Protein AF-A0A2M8NE42-F1 (afdb_monomer_lite)

Foldseek 3Di:
DDDDDDDDDDDDDDDDDDDDDDDDDDDDDDDDDPPPDPPPQDPVNVVVCCVPVVVVVVVVVVVVVPDPPPQPFWWKKKKKFFPQKFKWFFDDPVPDDDDQVVLVVVVVPPPDDDDDDDDDDDDDDDDDDDDDDDDDPQCVQFVLVLVQCVPVVSQVVLCVQQVDRDDSPDGPVNSLVSSLVPPDPVRLVVVVVVLVVVCVVVVHDDDPPPDDDSVNSSVSCVVVVSVVSVPDDPVPDPDDDPPPPDDDDDDDDPPDDDDDDDDDDDDDDDDDDPPPPPPDPLPDALQNLLVSNRIGGFPFQDFQADDPFKTKGWDDQDWDDDPSGIHGGTTTIMIITHIFGLDPVSLVVLLVVLVVVVVLQVQCLVQAPQDSNVSGWQACVRSVGPPNRMIMYGADNVGGFIQMKMKIWDQLLCQLLVLQLQADAPPDDPVSCVQSVLVNCLQAVDPPVPPPNQLSHQSNCLLVLLVQLVVVCCVVVLDPPPDDCSLVSSLSSVLSSQLSQQQVDAQQASQQRRQWFFLAFSLQSLVLGPVSSLVSCLVVVVVSLQSSQVSNDDPGDQQAQSHNHPHYDQDPCVVPVVVVVQSSRHGSSNQSNCSRHVSARCQALVNVLVVVCVVPVDNVVSVVCVVVSCRHNVGRNPNVPPDPPVNSITITIRNSSNPPRGAHSVSVSQSVSLVSVQSSQCVVPVDNDRRDRDDGDD

pLDDT: mean 70.05, std 22.6, range [22.66, 98.5]

Secondary structure (DSSP, 8-state):
-PPPPPPP----------------------------------HHHHHHHIIIIIHHHHHHHHHHT---------EEEEEEEEEEEEEEEEPPGGG--SSTHHHHHHHTT----TT-------------PPP-----HHHHHHHHHHHHHTSHHHHHHHHHHHSSPPPTT--HHHHHHHHHHH--HHHHHHHHHHHHHHHHHTT----------HHHHHHHHHHHHHHHHTT--GGGS-----------SPPPPTTPPP--------PPP------------TT--HHHHHHTTTEEEPPTT-EEEE-SSEEEEEEEEEEEEETTEEEEEEEEEEEEEPPEESSHHHHHHHHHHHHHHHHHHHHHGGGTTB-GGGT--B-HHHH--S-TTEEEEE--TT---EEEEEEEEEEGGGHHHHHHHHS--TT--HHHHHHHHHHHHHHHSS--TTS-HHHHHHHHHHHHHHHHHHHHHHHTTSS-TTS--HHHHHHHHHHHHHHHHHHS--TT-HHHH-SEEESS-HHHHHTTS-HHHHHHHHHTHHHHHHHHHHHH-TT--TTSBSS-GGG--TTTTGGGHHHHHHHTT-BHHHHHHHHHHS---TTSHHHHHHHHHHHHS-HHHHHHHHHHHHHHTSSS--TTS----SS-EEEEEE--S-TT-PBPHHHHHHHHHHHHHHHHHHHHHSS-PPPPPP----

Structure (mmCIF, N/CA/C/O backbone):
data_AF-A0A2M8NE42-F1
#
_entry.id   AF-A0A2M8NE42-F1
#
loop_
_atom_site.group_PDB
_atom_site.id
_atom_site.type_symbol
_atom_site.label_atom_id
_atom_site.label_alt_id
_atom_site.label_comp_id
_atom_site.label_asym_id
_atom_site.label_entity_id
_atom_site.label_seq_id
_atom_site.pdbx_PDB_ins_code
_atom_site.Cartn_x
_atom_site.Cartn_y
_atom_site.Cartn_z
_atom_site.occupancy
_atom_site.B_iso_or_equiv
_atom_site.auth_seq_id
_atom_site.auth_comp_id
_atom_site.auth_asym_id
_atom_site.auth_atom_id
_atom_site.pdbx_PDB_model_num
ATOM 1 N N . MET A 1 1 ? 23.313 -26.250 44.507 1.00 42.12 1 MET A N 1
ATOM 2 C CA . MET A 1 1 ? 22.373 -27.247 45.066 1.00 42.12 1 MET A CA 1
ATOM 3 C C . MET A 1 1 ? 22.236 -28.380 44.058 1.00 42.12 1 MET A C 1
ATOM 5 O O . MET A 1 1 ? 22.082 -28.056 42.884 1.00 42.12 1 MET A O 1
ATOM 9 N N . PRO A 1 2 ? 22.395 -29.655 44.448 1.00 48.31 2 PRO A N 1
ATOM 10 C CA . PRO A 1 2 ? 22.453 -30.759 43.497 1.00 48.31 2 PRO A CA 1
ATOM 11 C C . PRO A 1 2 ? 21.053 -31.269 43.125 1.00 48.31 2 PRO A C 1
ATOM 13 O O . PRO A 1 2 ? 20.151 -31.303 43.956 1.00 48.31 2 PRO A O 1
ATOM 16 N N . PHE A 1 3 ? 20.904 -31.644 41.854 1.00 42.00 3 PHE A N 1
ATOM 17 C CA . PHE A 1 3 ? 19.703 -32.221 41.253 1.00 42.00 3 PHE A CA 1
ATOM 18 C C . PHE A 1 3 ? 19.561 -33.712 41.604 1.00 42.00 3 PHE A C 1
ATOM 20 O O . PHE A 1 3 ? 20.507 -34.482 41.442 1.00 42.00 3 PHE A O 1
ATOM 27 N N . GLU A 1 4 ? 18.360 -34.115 42.022 1.00 43.56 4 GLU A N 1
ATOM 28 C CA . GLU A 1 4 ? 17.943 -35.515 42.174 1.00 43.56 4 GLU A CA 1
ATOM 29 C C . GLU A 1 4 ? 17.625 -36.189 40.819 1.00 43.56 4 GLU A C 1
ATOM 31 O O . GLU A 1 4 ? 17.188 -35.516 39.876 1.00 43.56 4 GLU A O 1
ATOM 36 N N . PRO A 1 5 ? 17.782 -37.525 40.700 1.00 56.12 5 PRO A N 1
ATOM 37 C CA . PRO A 1 5 ? 17.491 -38.268 39.477 1.00 56.12 5 PRO A CA 1
ATOM 38 C C . PRO A 1 5 ? 16.042 -38.790 39.419 1.00 56.12 5 PRO A C 1
ATOM 40 O O . PRO A 1 5 ? 15.479 -39.260 40.405 1.00 56.12 5 PRO A O 1
ATOM 43 N N . ARG A 1 6 ? 15.449 -38.779 38.216 1.00 40.50 6 ARG A N 1
ATOM 44 C CA . ARG A 1 6 ? 14.135 -39.390 37.924 1.00 40.50 6 ARG A CA 1
ATOM 45 C C . ARG A 1 6 ? 14.228 -40.919 37.763 1.00 40.50 6 ARG A C 1
ATOM 47 O O . ARG A 1 6 ? 15.202 -41.395 37.175 1.00 40.50 6 ARG A O 1
ATOM 54 N N . PRO A 1 7 ? 13.195 -41.691 38.158 1.00 52.41 7 PRO A N 1
ATOM 55 C CA . PRO A 1 7 ? 13.154 -43.134 37.947 1.00 52.41 7 PRO A CA 1
ATOM 56 C C . PRO A 1 7 ? 12.549 -43.534 36.588 1.00 52.41 7 PRO A C 1
ATOM 58 O O . PRO A 1 7 ? 11.696 -42.853 36.019 1.00 52.41 7 PRO A O 1
ATOM 61 N N . LYS A 1 8 ? 13.013 -44.690 36.096 1.00 48.47 8 LYS A N 1
ATOM 62 C CA . LYS A 1 8 ? 12.555 -45.417 34.901 1.00 48.47 8 LYS A CA 1
ATOM 63 C C . LYS A 1 8 ? 11.160 -46.020 35.123 1.00 48.47 8 LYS A C 1
ATOM 65 O O . LYS A 1 8 ? 10.902 -46.561 36.194 1.00 48.47 8 LYS A O 1
ATOM 70 N N . GLN A 1 9 ? 10.315 -46.034 34.089 1.00 41.28 9 GLN A N 1
ATOM 71 C CA . GLN A 1 9 ? 9.110 -46.871 34.041 1.00 41.28 9 GLN A CA 1
ATOM 72 C C . GLN A 1 9 ? 9.154 -47.860 32.873 1.00 41.28 9 GLN A C 1
ATOM 74 O O . GLN A 1 9 ? 9.623 -47.559 31.778 1.00 41.28 9 GLN A O 1
ATOM 79 N N . SER A 1 10 ? 8.702 -49.066 33.196 1.00 39.34 10 SER A N 1
ATOM 80 C CA . SER A 1 10 ? 8.813 -50.333 32.485 1.00 39.34 10 SER A CA 1
ATOM 81 C C . SER A 1 10 ? 7.626 -50.635 31.568 1.00 39.34 10 SER A C 1
ATOM 83 O O . SER A 1 10 ? 6.503 -50.195 31.802 1.00 39.34 10 SER A O 1
ATOM 85 N N . HIS A 1 11 ? 7.895 -51.483 30.575 1.00 39.75 11 HIS A N 1
ATOM 86 C CA . HIS A 1 11 ? 6.945 -52.157 29.693 1.00 39.75 11 HIS A CA 1
ATOM 87 C C . HIS A 1 11 ? 5.788 -52.866 30.420 1.00 39.75 11 HIS A C 1
ATOM 89 O O . HIS A 1 11 ? 6.006 -53.536 31.428 1.00 39.75 11 HIS A O 1
ATOM 95 N N . ARG A 1 12 ? 4.593 -52.851 29.812 1.00 35.19 12 ARG A N 1
ATOM 96 C CA . ARG A 1 12 ? 3.581 -53.903 29.986 1.00 35.19 12 ARG A CA 1
ATOM 97 C C . ARG A 1 12 ? 2.746 -54.061 28.713 1.00 35.19 12 ARG A C 1
ATOM 99 O O . ARG A 1 12 ? 2.127 -53.112 28.244 1.00 35.19 12 ARG A O 1
ATOM 106 N N . ALA A 1 13 ? 2.782 -55.268 28.158 1.00 38.84 13 ALA A N 1
ATOM 107 C CA . ALA A 1 13 ? 1.920 -55.751 27.090 1.00 38.84 13 ALA A CA 1
ATOM 108 C C . ALA A 1 13 ? 0.794 -56.581 27.716 1.00 38.84 13 ALA A C 1
ATOM 110 O O . ALA A 1 13 ? 1.070 -57.392 28.598 1.00 38.84 13 ALA A O 1
ATOM 111 N N . GLU A 1 14 ? -0.439 -56.435 27.233 1.00 37.12 14 GLU A N 1
ATOM 112 C CA . GLU A 1 14 ? -1.526 -57.368 27.540 1.00 37.12 14 GLU A CA 1
ATOM 113 C C . GLU A 1 14 ? -2.249 -57.783 26.256 1.00 37.12 14 GLU A C 1
ATOM 115 O O . GLU A 1 14 ? -2.801 -56.969 25.517 1.00 37.12 14 GLU A O 1
ATOM 120 N N . ARG A 1 15 ? -2.188 -59.094 25.998 1.00 40.53 15 ARG A N 1
ATOM 121 C CA . ARG A 1 15 ? -3.100 -59.860 25.150 1.00 40.53 15 ARG A CA 1
ATOM 122 C C . ARG A 1 15 ? -4.283 -60.282 26.018 1.00 40.53 15 ARG A C 1
ATOM 124 O O . ARG A 1 15 ? -4.053 -60.730 27.136 1.00 40.53 15 ARG A O 1
ATOM 131 N N . PHE A 1 16 ? -5.490 -60.301 25.459 1.00 36.47 16 PHE A N 1
ATOM 132 C CA . PHE A 1 16 ? -6.525 -61.232 25.908 1.00 36.47 16 PHE A CA 1
ATOM 133 C C . PHE A 1 16 ? -7.263 -61.858 24.725 1.00 36.47 16 PHE A C 1
ATOM 135 O O . PHE A 1 16 ? -7.659 -61.194 23.770 1.00 36.47 16 PHE A O 1
ATOM 142 N N . SER A 1 17 ? -7.367 -63.178 24.828 1.00 36.62 17 SER A N 1
ATOM 143 C CA . SER A 1 17 ? -8.058 -64.140 23.982 1.00 36.62 17 SER A CA 1
ATOM 144 C C . SER A 1 17 ? -9.568 -64.149 24.216 1.00 36.62 17 SER A C 1
ATOM 146 O O . SER A 1 17 ? -10.015 -63.904 25.333 1.00 36.62 17 SER A O 1
ATOM 148 N N . SER A 1 18 ? -10.328 -64.638 23.239 1.00 34.47 18 SER A N 1
ATOM 149 C CA . SER A 1 18 ? -11.497 -65.480 23.521 1.00 34.47 18 SER A CA 1
ATOM 150 C C . SER A 1 18 ? -11.734 -66.476 22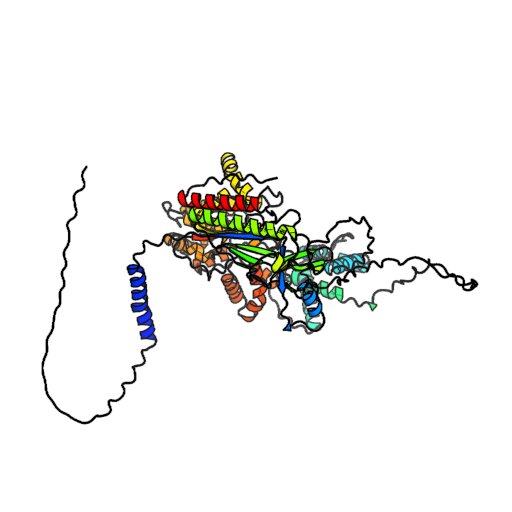.382 1.00 34.47 18 SER A C 1
ATOM 152 O O . SER A 1 18 ? -11.174 -66.364 21.294 1.00 34.47 18 SER A O 1
ATOM 154 N N . THR A 1 19 ? -12.468 -67.520 22.733 1.00 33.50 19 THR A N 1
ATOM 155 C CA . THR A 1 19 ? -12.324 -68.923 22.351 1.00 33.50 19 THR A CA 1
ATOM 156 C C . THR A 1 19 ? -13.365 -69.414 21.341 1.00 33.50 19 THR A C 1
ATOM 158 O O . THR A 1 19 ? -14.543 -69.100 21.435 1.00 33.50 19 THR A O 1
ATOM 161 N N . SER A 1 20 ? -12.872 -70.250 20.427 1.00 37.91 20 SER A N 1
ATOM 162 C CA . SER A 1 20 ? -13.433 -71.462 19.798 1.00 37.91 20 SER A CA 1
ATOM 163 C C . SER A 1 20 ? -14.811 -72.023 20.208 1.00 37.91 20 SER A C 1
ATOM 165 O O . SER A 1 20 ? -15.040 -72.286 21.388 1.00 37.91 20 SER A O 1
ATOM 167 N N . ALA A 1 21 ? -15.577 -72.466 19.195 1.00 32.94 21 ALA A N 1
ATOM 168 C CA . ALA A 1 21 ? -16.304 -73.747 19.201 1.00 32.94 21 ALA A CA 1
ATOM 169 C C . ALA A 1 21 ? -16.496 -74.332 17.771 1.00 32.94 21 ALA A C 1
ATOM 171 O O . ALA A 1 21 ? -16.933 -73.636 16.858 1.00 32.94 21 ALA A O 1
ATOM 172 N N . SER A 1 22 ? -16.130 -75.617 17.630 1.00 34.84 22 SER A N 1
ATOM 173 C CA . SER A 1 22 ? -16.393 -76.618 16.562 1.00 34.84 22 SER A CA 1
ATOM 174 C C . SER A 1 22 ? -17.889 -76.836 16.271 1.00 34.84 22 SER A C 1
ATOM 176 O O . SER A 1 22 ? -18.705 -76.502 17.117 1.00 34.84 22 SER A O 1
ATOM 178 N N . ALA A 1 23 ? -18.381 -77.531 15.237 1.00 41.84 23 ALA A N 1
ATOM 179 C CA . ALA A 1 23 ? -17.929 -78.097 13.956 1.00 41.84 23 ALA A CA 1
ATOM 180 C C . ALA A 1 23 ? -19.195 -78.710 13.302 1.00 41.84 23 ALA A C 1
ATOM 182 O O . ALA A 1 23 ? -20.078 -79.148 14.037 1.00 41.84 23 ALA A O 1
ATOM 183 N N . THR A 1 24 ? -19.282 -78.807 11.968 1.00 33.69 24 THR A N 1
ATOM 184 C CA . THR A 1 24 ? -19.807 -79.989 11.231 1.00 33.69 24 THR A CA 1
ATOM 185 C C . THR A 1 24 ? -19.753 -79.784 9.712 1.00 33.69 24 THR A C 1
ATOM 187 O O . THR A 1 24 ? -19.955 -78.692 9.192 1.00 33.69 24 THR A O 1
ATOM 190 N N . HIS A 1 25 ? -19.421 -80.873 9.017 1.00 42.78 25 HIS A N 1
ATOM 191 C CA . HIS A 1 25 ? -19.395 -81.052 7.565 1.00 42.78 25 HIS A CA 1
ATOM 192 C C . HIS A 1 25 ? -20.807 -81.075 6.950 1.00 42.78 25 HIS A C 1
ATOM 194 O O . HIS A 1 25 ? -21.656 -81.813 7.439 1.00 42.78 25 HIS A O 1
ATOM 200 N N . SER A 1 26 ? -20.993 -80.426 5.795 1.00 34.44 26 SER A N 1
ATOM 201 C CA . SER A 1 26 ? -21.734 -81.006 4.661 1.00 34.44 26 SER A CA 1
ATOM 202 C C . SER A 1 26 ? -21.329 -80.310 3.357 1.00 34.44 26 SER A C 1
ATOM 204 O O . SER A 1 26 ? -21.250 -79.084 3.298 1.00 34.44 26 SER A O 1
ATOM 206 N N . LYS A 1 27 ? -21.023 -81.107 2.330 1.00 47.09 27 LYS A N 1
ATOM 207 C CA . LYS A 1 27 ? -20.842 -80.672 0.941 1.00 47.09 27 LYS A CA 1
ATOM 208 C C . LYS A 1 27 ? -22.231 -80.513 0.337 1.00 47.09 27 LYS A C 1
ATOM 210 O O . LYS A 1 27 ? -22.915 -81.520 0.287 1.00 47.09 27 LYS A O 1
ATOM 215 N N . ASP A 1 28 ? -22.584 -79.330 -0.164 1.00 38.88 28 ASP A N 1
ATOM 216 C CA . ASP A 1 28 ? -23.650 -79.171 -1.160 1.00 38.88 28 ASP A CA 1
ATOM 217 C C . ASP A 1 28 ? -23.476 -77.888 -2.001 1.00 38.88 28 ASP A C 1
ATOM 219 O O . ASP A 1 28 ? -22.819 -76.925 -1.613 1.00 38.88 28 ASP A O 1
ATOM 223 N N . VAL A 1 29 ? -24.025 -77.984 -3.209 1.00 41.94 29 VAL A N 1
ATOM 224 C CA . VAL A 1 29 ? -23.920 -77.205 -4.459 1.00 41.94 29 VAL A CA 1
ATOM 225 C C . VAL A 1 29 ? -24.137 -75.676 -4.315 1.00 41.94 29 VAL A C 1
ATOM 227 O O . VAL A 1 29 ? -24.923 -75.248 -3.470 1.00 41.94 29 VAL A O 1
ATOM 230 N N . PRO A 1 30 ? -23.496 -74.817 -5.147 1.00 44.09 30 PRO A N 1
ATOM 231 C CA . PRO A 1 30 ? -23.597 -73.358 -5.034 1.00 44.09 30 PRO A CA 1
ATOM 232 C C . PRO A 1 30 ? -25.002 -72.840 -5.375 1.00 44.09 30 PRO A C 1
ATOM 234 O O . PRO A 1 30 ? -25.397 -72.785 -6.538 1.00 44.09 30 PRO A O 1
ATOM 237 N N . SER A 1 31 ? -25.739 -72.403 -4.351 1.00 43.44 31 SER A N 1
ATOM 238 C CA . SER A 1 31 ? -26.941 -71.581 -4.509 1.00 43.44 31 SER A CA 1
ATOM 239 C C . SER A 1 31 ? -26.520 -70.112 -4.597 1.00 43.44 31 SER A C 1
ATOM 241 O O . SER A 1 31 ? -25.830 -69.603 -3.713 1.00 43.44 31 SER A O 1
ATOM 243 N N . THR A 1 32 ? -26.926 -69.439 -5.667 1.00 46.66 32 THR A N 1
ATOM 244 C CA . THR A 1 32 ? -26.722 -68.012 -5.926 1.00 46.66 32 THR A CA 1
ATOM 245 C C . THR A 1 32 ? -27.232 -67.150 -4.770 1.00 46.66 32 THR A C 1
ATOM 247 O O . THR A 1 32 ? -28.432 -66.903 -4.648 1.00 46.66 32 THR A O 1
ATOM 250 N N . THR A 1 33 ? -26.317 -66.667 -3.931 1.00 42.81 33 THR A N 1
ATOM 251 C CA . THR A 1 33 ? -26.603 -65.638 -2.930 1.00 42.81 33 THR A CA 1
ATOM 252 C C . THR A 1 33 ? -27.063 -64.369 -3.655 1.00 42.81 33 THR A C 1
ATOM 254 O O . THR A 1 33 ? -26.350 -63.910 -4.553 1.00 42.81 33 THR A O 1
ATOM 257 N N . PRO A 1 34 ? -28.209 -63.766 -3.294 1.00 45.16 34 PRO A N 1
ATOM 258 C CA . PRO A 1 34 ? -28.595 -62.469 -3.831 1.00 45.16 34 PRO A CA 1
ATOM 259 C C . PRO A 1 34 ? -27.481 -61.476 -3.502 1.00 45.16 34 PRO A C 1
ATOM 261 O O . PRO A 1 34 ? -27.138 -61.306 -2.329 1.00 45.16 34 PRO A O 1
ATOM 264 N N . GLN A 1 35 ? -26.890 -60.844 -4.520 1.00 47.34 35 GLN A N 1
ATOM 265 C CA . GLN A 1 35 ? -26.009 -59.701 -4.310 1.00 47.34 35 GLN A CA 1
ATOM 266 C C . GLN A 1 35 ? -26.796 -58.671 -3.501 1.00 47.34 35 GLN A C 1
ATOM 268 O O . GLN A 1 35 ? -27.721 -58.038 -4.008 1.00 47.34 35 GLN A O 1
ATOM 273 N N . ALA A 1 36 ? -26.460 -58.535 -2.218 1.00 46.31 36 ALA A N 1
ATOM 274 C CA . ALA A 1 36 ? -26.976 -57.465 -1.392 1.00 46.31 36 ALA A CA 1
ATOM 275 C C . ALA A 1 36 ? -26.500 -56.162 -2.033 1.00 46.31 36 ALA A C 1
ATOM 277 O O . ALA A 1 36 ? -25.324 -55.810 -1.929 1.00 46.31 36 ALA A O 1
ATOM 278 N N . HIS A 1 37 ? -27.402 -55.483 -2.746 1.00 48.84 37 HIS A N 1
ATOM 279 C CA . HIS A 1 37 ? -27.128 -54.157 -3.268 1.00 48.84 37 HIS A CA 1
ATOM 280 C C . HIS A 1 37 ? -26.583 -53.312 -2.110 1.00 48.84 37 HIS A C 1
ATOM 282 O O . HIS A 1 37 ? -27.211 -53.288 -1.043 1.00 48.84 37 HIS A O 1
ATOM 288 N N . PRO A 1 38 ? -25.409 -52.671 -2.266 1.00 55.56 38 PRO A N 1
ATOM 289 C CA . PRO A 1 38 ? -24.858 -51.819 -1.227 1.00 55.56 38 PRO A CA 1
ATOM 290 C C . PRO A 1 38 ? -25.937 -50.807 -0.860 1.00 55.56 38 PRO A C 1
ATOM 292 O O . PRO A 1 38 ? -26.378 -50.031 -1.708 1.00 55.56 38 PRO A O 1
ATOM 295 N N . ARG A 1 39 ? -26.431 -50.885 0.385 1.00 63.53 39 ARG A N 1
ATOM 296 C CA . ARG A 1 39 ? -27.446 -49.962 0.897 1.00 63.53 39 ARG A CA 1
ATOM 297 C C . ARG A 1 39 ? -26.950 -48.558 0.588 1.00 63.53 39 ARG A C 1
ATOM 299 O O . ARG A 1 39 ? -25.902 -48.173 1.107 1.00 63.53 39 ARG A O 1
ATOM 306 N N . MET A 1 40 ? -27.666 -47.836 -0.280 1.00 62.84 40 MET A N 1
ATOM 307 C CA . MET A 1 40 ? -27.329 -46.454 -0.591 1.00 62.84 40 MET A CA 1
ATOM 308 C C . MET A 1 40 ? -27.268 -45.701 0.731 1.00 62.84 40 MET A C 1
ATOM 310 O O . MET A 1 40 ? -28.266 -45.560 1.440 1.00 62.84 40 MET A O 1
ATOM 314 N N . ILE A 1 41 ? -26.061 -45.288 1.095 1.00 76.75 41 ILE A N 1
ATOM 315 C CA . ILE A 1 41 ? -25.832 -44.506 2.293 1.00 76.75 41 ILE A CA 1
ATOM 316 C C . ILE A 1 41 ? -26.522 -43.168 2.051 1.00 76.75 41 ILE A C 1
ATOM 318 O O . ILE A 1 41 ? -26.216 -42.480 1.077 1.00 76.75 41 ILE A O 1
ATOM 322 N N . SER A 1 42 ? -27.482 -42.805 2.902 1.00 84.00 42 SER A N 1
ATOM 323 C CA . SER A 1 42 ? -28.202 -41.550 2.709 1.00 84.00 42 SER A CA 1
ATOM 324 C C . SER A 1 42 ? -27.231 -40.370 2.794 1.00 84.00 42 SER A C 1
ATOM 326 O O . SER A 1 42 ? -26.298 -40.358 3.603 1.00 84.00 42 SER A O 1
ATOM 328 N N . ARG A 1 43 ? -27.466 -39.336 1.980 1.00 72.50 43 ARG A N 1
ATOM 329 C CA . ARG A 1 43 ? -26.672 -38.095 1.991 1.00 72.50 43 ARG A CA 1
ATOM 330 C C . ARG A 1 43 ? -26.556 -37.499 3.401 1.00 72.50 43 ARG A C 1
ATOM 332 O O . ARG A 1 43 ? -25.488 -37.033 3.784 1.00 72.50 43 ARG A O 1
ATOM 339 N N . ALA A 1 44 ? -27.626 -37.580 4.195 1.00 76.44 44 ALA A N 1
ATOM 340 C CA . ALA A 1 44 ? -27.637 -37.144 5.591 1.00 76.44 44 ALA A CA 1
ATOM 341 C C . ALA A 1 44 ? -26.632 -37.920 6.462 1.00 76.44 44 ALA A C 1
ATOM 343 O O . ALA A 1 44 ? -25.932 -37.323 7.279 1.00 76.44 44 ALA A O 1
ATOM 344 N N . TYR A 1 45 ? -26.509 -39.233 6.260 1.00 81.81 45 TYR A N 1
ATOM 345 C CA . TYR A 1 45 ? -25.550 -40.060 6.989 1.00 81.81 45 TYR A CA 1
ATOM 346 C C . TYR A 1 45 ? -24.102 -39.785 6.561 1.00 81.81 45 TYR A C 1
ATOM 348 O O . TYR A 1 45 ? -23.215 -39.731 7.411 1.00 81.81 45 TYR A O 1
ATOM 356 N N . VAL A 1 46 ? -23.859 -39.522 5.271 1.00 80.00 46 VAL A N 1
ATOM 357 C CA . VAL A 1 46 ? -22.539 -39.085 4.774 1.00 80.00 46 VAL A CA 1
ATOM 358 C C . VAL A 1 46 ? -22.128 -37.753 5.408 1.00 80.00 46 VAL A C 1
ATOM 360 O O . VAL A 1 46 ? -21.024 -37.643 5.939 1.00 80.00 46 VAL A O 1
ATOM 363 N N . LEU A 1 47 ? -23.028 -36.766 5.438 1.00 76.38 47 LEU A N 1
ATOM 364 C CA . LEU A 1 47 ? -22.774 -35.466 6.070 1.00 76.38 47 LEU A CA 1
ATOM 365 C C . LEU A 1 47 ? -22.554 -35.593 7.584 1.00 76.38 47 LEU A C 1
ATOM 367 O O . LEU A 1 47 ? -21.667 -34.946 8.144 1.00 76.38 47 LEU A O 1
ATOM 371 N N . HIS A 1 48 ? -23.315 -36.461 8.255 1.00 80.19 48 HIS A N 1
ATOM 372 C CA . HIS A 1 48 ? -23.117 -36.759 9.671 1.00 80.19 48 HIS A CA 1
ATOM 373 C C . HIS A 1 48 ? -21.746 -37.403 9.933 1.00 80.19 48 HIS A C 1
ATOM 375 O O . HIS A 1 48 ? -21.051 -37.006 10.870 1.00 80.19 48 HIS A O 1
ATOM 381 N N . LEU A 1 49 ? -21.308 -38.343 9.089 1.00 81.06 49 LEU A N 1
ATOM 382 C CA . LEU A 1 49 ? -19.977 -38.951 9.178 1.00 81.06 49 LEU A CA 1
ATOM 383 C C . LEU A 1 49 ? -18.856 -37.942 8.912 1.00 81.06 49 LEU A C 1
ATOM 385 O O . LEU A 1 49 ? -17.848 -37.966 9.617 1.00 81.06 49 LEU A O 1
ATOM 389 N N . GLN A 1 50 ? -19.023 -37.032 7.953 1.00 78.12 50 GLN A N 1
ATOM 390 C CA . GLN A 1 50 ? -18.058 -35.959 7.698 1.00 78.12 50 GLN A CA 1
ATOM 391 C C . GLN A 1 50 ? -17.948 -35.012 8.900 1.00 78.12 50 GLN A C 1
ATOM 393 O O . GLN A 1 50 ? -16.842 -34.746 9.370 1.00 78.12 50 GLN A O 1
ATOM 398 N N . ARG A 1 51 ? -19.079 -34.583 9.478 1.00 75.50 51 ARG A N 1
ATOM 399 C CA . ARG A 1 51 ? -19.088 -33.724 10.674 1.00 75.50 51 ARG A CA 1
ATOM 400 C C . ARG A 1 51 ? -18.519 -34.398 11.915 1.00 75.50 51 ARG A C 1
ATOM 402 O O . ARG A 1 51 ? -17.878 -33.732 12.715 1.00 75.50 51 ARG A O 1
ATOM 409 N N . THR A 1 52 ? -18.768 -35.688 12.112 1.00 82.50 52 THR A N 1
ATOM 410 C CA . THR A 1 52 ? -18.341 -36.383 13.336 1.00 82.50 52 THR A CA 1
ATOM 411 C C . THR A 1 52 ? -16.955 -36.987 13.178 1.00 82.50 52 THR A C 1
ATOM 413 O O . THR A 1 52 ? -16.025 -36.627 13.897 1.00 82.50 52 THR A O 1
ATOM 416 N N . ARG A 1 53 ? -16.781 -37.889 12.210 1.00 82.50 53 ARG A N 1
ATOM 417 C CA . ARG A 1 53 ? -15.526 -38.614 11.996 1.00 82.50 53 ARG A CA 1
ATOM 418 C C . ARG A 1 53 ? -14.502 -37.793 11.234 1.00 82.50 53 ARG A C 1
ATOM 420 O O . ARG A 1 53 ? -13.334 -37.866 11.600 1.00 82.50 53 ARG A O 1
ATOM 427 N N . GLY A 1 54 ? -14.919 -37.008 10.239 1.00 82.75 54 GLY A N 1
ATOM 428 C CA . GLY A 1 54 ? -14.027 -36.100 9.511 1.00 82.75 54 GLY A CA 1
ATOM 429 C C . GLY A 1 54 ? -13.415 -35.058 10.445 1.00 82.75 54 GLY A C 1
ATOM 430 O O . GLY A 1 54 ? -12.197 -35.012 10.591 1.00 82.75 54 GLY A O 1
ATOM 431 N N . ASN A 1 55 ? -14.242 -34.324 11.194 1.00 72.88 55 ASN A N 1
ATOM 432 C CA . ASN A 1 55 ? -13.740 -33.335 12.155 1.00 72.88 55 ASN A CA 1
ATOM 433 C C . ASN A 1 55 ? -12.899 -33.971 13.274 1.00 72.88 55 ASN A C 1
ATOM 435 O O . ASN A 1 55 ? -11.841 -33.444 13.612 1.00 72.88 55 ASN A O 1
ATOM 439 N N . ALA A 1 56 ? -13.299 -35.131 13.810 1.00 72.56 56 ALA A N 1
ATOM 440 C CA . ALA A 1 56 ? -12.501 -35.836 14.816 1.00 72.56 56 ALA A CA 1
ATOM 441 C C . ALA A 1 56 ? -11.182 -36.402 14.257 1.00 72.56 56 ALA A C 1
ATOM 443 O O . ALA A 1 56 ? -10.219 -36.576 15.007 1.00 72.56 56 ALA A O 1
ATOM 444 N N . ALA A 1 57 ? -11.113 -36.738 12.967 1.00 73.50 57 ALA A N 1
ATOM 445 C CA . ALA A 1 57 ? -9.871 -37.123 12.304 1.00 73.50 57 ALA A CA 1
ATOM 446 C C . ALA A 1 57 ? -8.965 -35.901 12.115 1.00 73.50 57 ALA A C 1
ATOM 448 O O . ALA A 1 57 ? -7.799 -35.972 12.492 1.00 73.50 57 ALA A O 1
ATOM 449 N N . THR A 1 58 ? -9.508 -34.770 11.656 1.00 66.31 58 THR A N 1
ATOM 450 C CA . THR A 1 58 ? -8.790 -33.492 11.540 1.00 66.31 58 THR A CA 1
ATOM 451 C C . THR A 1 58 ? -8.231 -33.046 12.887 1.00 66.31 58 THR A C 1
ATOM 453 O O . THR A 1 58 ? -7.039 -32.774 12.987 1.00 66.31 58 THR A O 1
ATOM 456 N N . GLN A 1 59 ? -9.033 -33.068 13.956 1.00 66.00 59 GLN A N 1
ATOM 457 C CA . GLN A 1 59 ? -8.554 -32.726 15.297 1.00 66.00 59 GLN A CA 1
ATOM 458 C C . GLN A 1 59 ? -7.481 -33.690 15.806 1.00 66.00 59 GLN A C 1
ATOM 460 O O . GLN A 1 59 ? -6.500 -33.251 16.398 1.00 66.00 59 GLN A O 1
ATOM 465 N N . ARG A 1 60 ? -7.596 -34.996 15.528 1.00 72.56 60 ARG A N 1
ATOM 466 C CA . ARG A 1 60 ? -6.536 -35.963 15.858 1.00 72.56 60 ARG A CA 1
ATOM 467 C C . ARG A 1 60 ? -5.265 -35.739 15.047 1.00 72.56 60 ARG A C 1
ATOM 469 O O . ARG A 1 60 ? -4.188 -35.986 15.574 1.00 72.56 60 ARG A O 1
ATOM 476 N N . LEU A 1 61 ? -5.367 -35.277 13.805 1.00 66.56 61 LEU A N 1
ATOM 477 C CA . LEU A 1 61 ? -4.226 -34.965 12.942 1.00 66.56 61 LEU A CA 1
ATOM 478 C C . LEU A 1 61 ? -3.525 -33.674 13.395 1.00 66.56 61 LEU A C 1
ATOM 480 O O . LEU A 1 61 ? -2.298 -33.624 13.417 1.00 66.56 61 LEU A O 1
ATOM 484 N N . LEU A 1 62 ? -4.298 -32.684 13.854 1.00 58.72 62 LEU A N 1
ATOM 485 C CA . LEU A 1 62 ? -3.802 -31.467 14.503 1.00 58.72 62 LEU A CA 1
ATOM 486 C C . LEU A 1 62 ? -3.146 -31.773 15.862 1.00 58.72 62 LEU A C 1
ATOM 488 O O . LEU A 1 62 ? -2.046 -31.298 16.126 1.00 58.72 62 LEU A O 1
ATOM 492 N N . ALA A 1 63 ? -3.755 -32.631 16.687 1.00 64.62 63 ALA A N 1
ATOM 493 C CA . ALA A 1 63 ? -3.232 -33.013 18.001 1.00 64.62 63 ALA A CA 1
ATOM 494 C C . ALA A 1 63 ? -2.001 -33.938 17.920 1.00 64.62 63 ALA A C 1
ATOM 496 O O . ALA A 1 63 ? -1.021 -33.735 18.635 1.00 64.62 63 ALA A O 1
ATOM 497 N N . LYS A 1 64 ? -2.006 -34.942 17.026 1.00 62.28 64 LYS A N 1
ATOM 498 C CA . LYS A 1 64 ? -0.862 -35.853 16.814 1.00 62.28 64 LYS A CA 1
ATOM 499 C C . LYS A 1 64 ? 0.341 -35.163 16.198 1.00 62.28 64 LYS A C 1
ATOM 501 O O . LYS A 1 64 ? 1.451 -35.665 16.348 1.00 62.28 64 LYS A O 1
ATOM 506 N N . ARG A 1 65 ? 0.145 -34.035 15.512 1.00 51.31 65 ARG A N 1
ATOM 507 C CA . ARG A 1 65 ? 1.262 -33.284 14.948 1.00 51.31 65 ARG A CA 1
ATOM 508 C C . ARG A 1 65 ? 2.188 -32.698 16.002 1.00 51.31 65 ARG A C 1
ATOM 510 O O . ARG A 1 65 ? 3.241 -32.232 15.593 1.00 51.31 65 ARG A O 1
ATOM 517 N N . GLY A 1 66 ? 1.857 -32.740 17.304 1.00 45.59 66 GLY A N 1
ATOM 518 C CA . GLY A 1 66 ? 2.779 -32.361 18.387 1.00 45.59 66 GLY A CA 1
ATOM 519 C C . GLY A 1 66 ? 3.419 -30.987 18.179 1.00 45.59 66 GLY A C 1
ATOM 520 O O . GLY A 1 66 ? 4.470 -30.682 18.740 1.00 45.59 66 GLY A O 1
ATOM 521 N N . THR A 1 67 ? 2.817 -30.169 17.319 1.00 45.66 67 THR A N 1
ATOM 522 C CA . THR A 1 67 ? 3.316 -28.867 16.962 1.00 45.66 67 THR A CA 1
ATOM 523 C C . THR A 1 67 ? 2.963 -28.024 18.160 1.00 45.66 67 THR A C 1
ATOM 525 O O . THR A 1 67 ? 1.802 -27.650 18.328 1.00 45.66 67 THR A O 1
ATOM 528 N N . ARG A 1 68 ? 3.976 -27.667 18.962 1.00 45.84 68 ARG A N 1
ATOM 529 C CA . ARG A 1 68 ? 4.023 -26.298 19.491 1.00 45.84 68 ARG A CA 1
ATOM 530 C C . ARG A 1 68 ? 3.412 -25.413 18.401 1.00 45.84 68 ARG A C 1
ATOM 532 O O . ARG A 1 68 ? 3.855 -25.610 17.261 1.00 45.84 68 ARG A O 1
ATOM 539 N N . PRO A 1 69 ? 2.376 -24.596 18.683 1.00 46.06 69 PRO A N 1
ATOM 540 C CA . PRO A 1 69 ? 1.746 -23.760 17.664 1.00 46.06 69 PRO A CA 1
ATOM 541 C C . PRO A 1 69 ? 2.877 -23.201 16.817 1.00 46.06 69 PRO A C 1
ATOM 543 O O . PRO A 1 69 ? 3.793 -22.598 17.382 1.00 46.06 69 PRO A O 1
ATOM 546 N N . ARG A 1 70 ? 2.942 -23.617 15.538 1.00 44.19 70 ARG A N 1
ATOM 547 C CA . ARG A 1 70 ? 4.073 -23.255 14.680 1.00 44.19 70 ARG A CA 1
ATOM 548 C C . ARG A 1 70 ? 4.111 -21.746 14.776 1.00 44.19 70 ARG A C 1
ATOM 550 O O . ARG A 1 70 ? 3.098 -21.130 14.459 1.00 44.19 70 ARG A O 1
ATOM 557 N N . ALA A 1 71 ? 5.192 -21.202 15.339 1.00 51.12 71 ALA A N 1
ATOM 558 C CA . ALA A 1 71 ? 5.342 -19.765 15.453 1.00 51.12 71 ALA A CA 1
ATOM 559 C C . ALA A 1 71 ? 5.060 -19.234 14.056 1.00 51.12 71 ALA A C 1
ATOM 561 O O . ALA A 1 71 ? 5.702 -19.687 13.105 1.00 51.12 71 ALA A O 1
ATOM 562 N N . ILE A 1 72 ? 3.998 -18.440 13.931 1.00 55.06 72 ILE A N 1
ATOM 563 C CA . ILE A 1 72 ? 3.540 -18.031 12.616 1.00 55.06 72 ILE A CA 1
ATOM 564 C C . ILE A 1 72 ? 4.684 -17.276 11.992 1.00 55.06 72 ILE A C 1
ATOM 566 O O . ILE A 1 72 ? 5.294 -16.389 12.597 1.00 55.06 72 ILE A O 1
ATOM 570 N N . GLN A 1 73 ? 5.074 -17.815 10.853 1.00 57.16 73 GLN A N 1
ATOM 571 C CA . GLN A 1 73 ? 6.353 -17.553 10.270 1.00 57.16 73 GLN A CA 1
ATOM 572 C C . GLN A 1 73 ? 6.205 -16.231 9.521 1.00 57.16 73 GLN A C 1
ATOM 574 O O . GLN A 1 73 ? 5.657 -16.191 8.421 1.00 57.16 73 GLN A O 1
ATOM 579 N N . ARG A 1 74 ? 6.537 -15.137 10.222 1.00 75.19 74 ARG A N 1
ATOM 580 C CA . ARG A 1 74 ? 6.364 -13.774 9.720 1.00 75.19 74 ARG A CA 1
ATOM 581 C C . ARG A 1 74 ? 7.313 -13.548 8.560 1.00 75.19 74 ARG A C 1
ATOM 583 O O . ARG A 1 74 ? 8.496 -13.876 8.637 1.00 75.19 74 ARG A O 1
ATOM 590 N N . LYS A 1 75 ? 6.736 -13.009 7.499 1.00 84.25 75 LYS A N 1
ATOM 591 C CA . LYS A 1 75 ? 7.293 -13.007 6.164 1.00 84.25 75 LYS A CA 1
ATOM 592 C C . LYS A 1 75 ? 7.135 -11.618 5.560 1.00 84.25 75 LYS A C 1
ATOM 594 O O . LYS A 1 75 ? 6.056 -11.032 5.671 1.00 84.25 75 LYS A O 1
ATOM 599 N N . VAL A 1 76 ? 8.202 -11.114 4.949 1.00 86.38 76 VAL A N 1
ATOM 600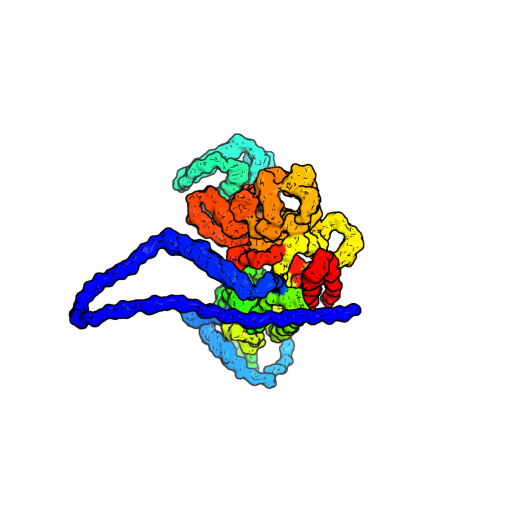 C CA . VAL A 1 76 ? 8.279 -9.777 4.347 1.00 86.38 76 VAL A CA 1
ATOM 601 C C . VAL A 1 76 ? 8.730 -9.933 2.903 1.00 86.38 76 VAL A C 1
ATOM 603 O O . VAL A 1 76 ? 9.817 -10.445 2.651 1.00 86.38 76 VAL A O 1
ATOM 606 N N . GLY A 1 77 ? 7.879 -9.540 1.965 1.00 87.38 77 GLY A N 1
ATOM 607 C CA . GLY A 1 77 ? 8.198 -9.450 0.544 1.00 87.38 77 GLY A CA 1
ATOM 608 C C . GLY A 1 77 ? 8.436 -8.001 0.140 1.00 87.38 77 GLY A C 1
ATOM 609 O O . GLY A 1 77 ? 7.849 -7.085 0.720 1.00 87.38 77 GLY A O 1
ATOM 610 N N . PHE A 1 78 ? 9.282 -7.809 -0.861 1.00 90.56 78 PHE A N 1
ATOM 611 C CA . PHE A 1 78 ? 9.580 -6.515 -1.453 1.00 90.56 78 PHE A CA 1
ATOM 612 C C . PHE A 1 78 ? 9.240 -6.551 -2.939 1.00 90.56 78 PHE A C 1
ATOM 614 O O . PHE A 1 78 ? 9.424 -7.571 -3.604 1.00 90.56 78 PHE A O 1
ATOM 621 N N . GLU A 1 79 ? 8.762 -5.426 -3.445 1.00 90.31 79 GLU A N 1
ATOM 622 C CA . GLU A 1 79 ? 8.550 -5.181 -4.866 1.00 90.31 79 GLU A CA 1
ATOM 623 C C . GLU A 1 79 ? 9.405 -3.965 -5.249 1.00 90.31 79 GLU A C 1
ATOM 625 O O . GLU A 1 79 ? 9.457 -2.982 -4.505 1.00 90.31 79 GLU A O 1
ATOM 630 N N . PHE A 1 80 ? 10.125 -4.045 -6.365 1.00 91.06 80 PHE A N 1
ATOM 631 C CA . PHE A 1 80 ? 10.997 -2.982 -6.863 1.00 91.06 80 PHE A CA 1
ATOM 632 C C . PHE A 1 80 ? 10.675 -2.719 -8.331 1.00 91.06 80 PHE A C 1
ATOM 634 O O . PHE A 1 80 ? 11.050 -3.494 -9.206 1.00 91.06 80 PHE A O 1
ATOM 641 N N . GLU A 1 81 ? 9.977 -1.627 -8.594 1.00 89.94 81 GLU A N 1
ATOM 642 C CA . GLU A 1 81 ? 9.512 -1.230 -9.921 1.00 89.94 81 GLU A CA 1
ATOM 643 C C . GLU A 1 81 ? 10.517 -0.257 -10.552 1.00 89.94 81 GLU A C 1
ATOM 645 O O . GLU A 1 81 ? 10.810 0.793 -9.970 1.00 89.94 81 GLU A O 1
ATOM 650 N N . ASP A 1 82 ? 11.031 -0.582 -11.738 1.00 90.12 82 ASP A N 1
ATOM 651 C CA . ASP A 1 82 ? 11.834 0.331 -12.553 1.00 90.12 82 ASP A CA 1
ATOM 652 C C . ASP A 1 82 ? 11.014 0.826 -13.743 1.00 90.12 82 ASP A C 1
ATOM 654 O O . ASP A 1 82 ? 10.906 0.157 -14.772 1.00 90.12 82 ASP A O 1
ATOM 658 N N . GLY A 1 83 ? 10.482 2.041 -13.607 1.00 85.19 83 GLY A N 1
ATOM 659 C CA . GLY A 1 83 ? 9.682 2.681 -14.652 1.00 85.19 83 GLY A CA 1
ATOM 660 C C . GLY A 1 83 ? 10.483 3.184 -15.855 1.00 85.19 83 GLY A C 1
ATOM 661 O O . GLY A 1 83 ? 9.927 3.826 -16.745 1.00 85.19 83 GLY A O 1
ATOM 662 N N . SER A 1 84 ? 11.804 2.974 -15.878 1.00 90.31 84 SER A N 1
ATOM 663 C CA . SER A 1 84 ? 12.640 3.370 -17.012 1.00 90.31 84 SER A CA 1
ATOM 664 C C . SER A 1 84 ? 12.771 2.272 -18.066 1.00 90.31 84 SER A C 1
ATOM 666 O O . SER A 1 84 ? 12.900 2.593 -19.248 1.00 90.31 84 SER A O 1
ATOM 668 N N . TRP A 1 85 ? 12.705 0.997 -17.674 1.00 93.44 85 TRP A N 1
ATOM 669 C CA . TRP A 1 85 ? 12.791 -0.145 -18.586 1.00 93.44 85 TRP A CA 1
ATOM 670 C C . TRP A 1 85 ? 11.415 -0.680 -18.943 1.00 93.44 85 TRP A C 1
ATOM 672 O O . TRP A 1 85 ? 10.579 -0.913 -18.078 1.00 93.44 85 TRP A O 1
ATOM 682 N N . ARG A 1 86 ? 11.224 -0.947 -20.232 1.00 94.12 86 ARG A N 1
ATOM 683 C CA . ARG A 1 86 ? 9.972 -1.433 -20.807 1.00 94.12 86 ARG A CA 1
ATOM 684 C C . ARG A 1 86 ? 10.151 -2.848 -21.314 1.00 94.12 86 ARG A C 1
ATOM 686 O O . ARG A 1 86 ? 11.192 -3.156 -21.892 1.00 94.12 86 ARG A O 1
ATOM 693 N N . SER A 1 87 ? 9.141 -3.684 -21.125 1.00 95.12 87 SER A N 1
ATOM 694 C CA . SER A 1 87 ? 9.172 -5.099 -21.480 1.00 95.12 87 SER A CA 1
ATOM 695 C C . SER A 1 87 ? 8.232 -5.443 -22.633 1.00 95.12 87 SER A C 1
ATOM 697 O O . SER A 1 87 ? 7.075 -5.018 -22.700 1.00 95.12 87 SER A O 1
ATOM 699 N N . TYR A 1 88 ? 8.757 -6.261 -23.537 1.00 95.12 88 TYR A N 1
ATOM 700 C CA . TYR A 1 88 ? 8.095 -6.750 -24.736 1.00 95.12 88 TYR A CA 1
ATOM 701 C C . TYR A 1 88 ? 8.299 -8.262 -24.844 1.00 95.12 88 TYR A C 1
ATOM 703 O O . TYR A 1 88 ? 9.236 -8.818 -24.265 1.00 95.12 88 TYR A O 1
ATOM 711 N N . THR A 1 89 ? 7.433 -8.935 -25.588 1.00 94.44 89 THR A N 1
ATOM 712 C CA . THR A 1 89 ? 7.572 -10.345 -25.943 1.00 94.44 89 THR A CA 1
ATOM 713 C C . THR A 1 89 ? 7.514 -10.521 -27.454 1.00 94.44 89 THR A C 1
ATOM 715 O O . THR A 1 89 ? 6.949 -9.691 -28.165 1.00 94.44 89 THR A O 1
ATOM 718 N N . ARG A 1 90 ? 8.126 -11.585 -27.969 1.00 92.75 90 ARG A N 1
ATOM 719 C CA . ARG A 1 90 ? 8.065 -11.918 -29.394 1.00 92.75 90 ARG A CA 1
ATOM 720 C C . ARG A 1 90 ? 6.616 -12.174 -29.812 1.00 92.75 90 ARG A C 1
ATOM 722 O O . ARG A 1 90 ? 5.940 -12.992 -29.198 1.00 92.75 90 ARG A O 1
ATOM 729 N N . LEU A 1 91 ? 6.182 -11.554 -30.906 1.00 90.62 91 LEU A N 1
ATOM 730 C CA . LEU A 1 91 ? 4.894 -11.869 -31.513 1.00 90.62 91 LEU A CA 1
ATOM 731 C C . LEU A 1 91 ? 4.949 -13.296 -32.082 1.00 90.62 91 LEU A C 1
ATOM 733 O O . LEU A 1 91 ? 5.839 -13.616 -32.879 1.00 90.62 91 LEU A O 1
ATOM 737 N N . ASP A 1 92 ? 4.005 -14.158 -31.709 1.00 82.44 92 ASP A N 1
ATOM 738 C CA . ASP A 1 92 ? 3.933 -15.509 -32.264 1.00 82.44 92 ASP A CA 1
ATOM 739 C C . ASP A 1 92 ? 3.782 -15.445 -33.795 1.00 82.44 92 ASP A C 1
ATOM 741 O O . ASP A 1 92 ? 2.850 -14.840 -34.328 1.00 82.44 92 ASP A O 1
ATOM 745 N N . ASN A 1 93 ? 4.689 -16.107 -34.525 1.00 62.88 93 ASN A N 1
ATOM 746 C CA . ASN A 1 93 ? 4.803 -16.035 -35.993 1.00 62.88 93 ASN A CA 1
ATOM 747 C C . ASN A 1 93 ? 3.506 -16.388 -36.760 1.00 62.88 93 ASN A C 1
ATOM 749 O O . ASN A 1 93 ? 3.396 -16.077 -37.944 1.00 62.88 93 ASN A O 1
ATOM 753 N N . ASN A 1 94 ? 2.515 -17.008 -36.112 1.00 55.34 94 ASN A N 1
ATOM 754 C CA . ASN A 1 94 ? 1.199 -17.276 -36.702 1.00 55.34 94 ASN A CA 1
ATOM 755 C C . ASN A 1 94 ? 0.325 -16.017 -36.863 1.00 55.34 94 ASN A C 1
ATOM 757 O O . ASN A 1 94 ? -0.647 -16.055 -37.614 1.00 55.34 94 ASN A O 1
ATOM 761 N N . ALA A 1 95 ? 0.661 -14.912 -36.191 1.00 53.88 95 ALA A N 1
ATOM 762 C CA . ALA A 1 95 ? -0.033 -13.631 -36.311 1.00 53.88 95 ALA A CA 1
ATOM 763 C C . ALA A 1 95 ? 0.578 -12.704 -37.384 1.00 53.88 95 ALA A C 1
ATOM 765 O O . ALA A 1 95 ? -0.028 -11.696 -37.748 1.00 53.88 95 ALA A O 1
ATOM 766 N N . MET A 1 96 ? 1.753 -13.037 -37.933 1.00 47.38 96 MET A N 1
ATOM 767 C CA . MET A 1 96 ? 2.449 -12.187 -38.902 1.00 47.38 96 MET A CA 1
ATOM 768 C C . MET A 1 96 ? 2.033 -12.475 -40.346 1.00 47.38 96 MET A C 1
ATOM 770 O O . MET A 1 96 ? 2.583 -13.348 -41.017 1.00 47.38 96 MET A O 1
ATOM 774 N N . VAL A 1 97 ? 1.102 -11.676 -40.872 1.00 43.41 97 VAL A N 1
ATOM 775 C CA . VAL A 1 97 ? 0.818 -11.620 -42.312 1.00 43.41 97 VAL A CA 1
ATOM 776 C C . VAL A 1 97 ? 1.735 -10.577 -42.970 1.00 43.41 97 VAL A C 1
ATOM 778 O O . VAL A 1 97 ? 1.494 -9.382 -42.873 1.00 43.41 97 VAL A O 1
ATOM 781 N N . GLY A 1 98 ? 2.781 -11.049 -43.659 1.00 46.12 98 GLY A N 1
ATOM 782 C CA . GLY A 1 98 ? 3.448 -10.352 -44.772 1.00 46.12 98 GLY A CA 1
ATOM 783 C C . GLY A 1 98 ? 4.277 -9.096 -44.454 1.00 46.12 98 GLY A C 1
ATOM 784 O O . GLY A 1 98 ? 3.847 -7.992 -44.758 1.00 46.12 98 GLY A O 1
ATOM 785 N N . GLY A 1 99 ? 5.511 -9.261 -43.953 1.00 47.25 99 GLY A N 1
ATOM 786 C CA . GLY A 1 99 ? 6.540 -8.201 -43.973 1.00 47.25 99 GLY A CA 1
ATOM 787 C C . GLY A 1 99 ? 7.576 -8.285 -42.846 1.00 47.25 99 GLY A C 1
ATOM 788 O O . GLY A 1 99 ? 8.777 -8.300 -43.104 1.00 47.25 99 GLY A O 1
ATOM 789 N N . ALA A 1 100 ? 7.121 -8.425 -41.601 1.00 49.38 100 ALA A N 1
ATOM 790 C CA . ALA A 1 100 ? 7.968 -8.302 -40.409 1.00 49.38 100 ALA A CA 1
ATOM 791 C C . ALA A 1 100 ? 8.887 -9.516 -40.127 1.00 49.38 100 ALA A C 1
ATOM 793 O O . ALA A 1 100 ? 9.979 -9.355 -39.581 1.00 49.38 100 ALA A O 1
ATOM 794 N N . ALA A 1 101 ? 8.534 -10.719 -40.600 1.00 48.00 101 ALA A N 1
ATOM 795 C CA . ALA A 1 101 ? 9.371 -11.917 -40.445 1.00 48.00 101 ALA A CA 1
ATOM 796 C C . ALA A 1 101 ? 10.769 -11.786 -41.096 1.00 48.00 101 ALA A C 1
ATOM 798 O O . ALA A 1 101 ? 11.733 -12.382 -40.619 1.00 48.00 101 ALA A O 1
ATOM 799 N N . ALA A 1 102 ? 10.901 -10.979 -42.158 1.00 50.59 102 ALA A N 1
ATOM 800 C CA . ALA A 1 102 ? 12.179 -10.740 -42.832 1.00 50.59 102 ALA A CA 1
ATOM 801 C C . ALA A 1 102 ? 13.109 -9.792 -42.051 1.00 50.59 102 ALA A C 1
ATOM 803 O O . ALA A 1 102 ? 14.325 -9.867 -42.207 1.00 50.59 102 ALA A O 1
ATOM 804 N N . HIS A 1 103 ? 12.559 -8.916 -41.202 1.00 51.41 103 HIS A N 1
ATOM 805 C CA . HIS A 1 103 ? 13.351 -7.994 -40.385 1.00 51.41 103 HIS A CA 1
ATOM 806 C C . HIS A 1 103 ? 13.940 -8.707 -39.158 1.00 51.41 103 HIS A C 1
ATOM 808 O O . HIS A 1 103 ? 15.125 -8.560 -38.873 1.00 51.41 103 HIS A O 1
ATOM 814 N N . MET A 1 104 ? 13.159 -9.585 -38.516 1.00 52.03 104 MET A N 1
ATOM 815 C CA . MET A 1 104 ? 13.625 -10.401 -37.383 1.00 52.03 104 MET A CA 1
ATOM 816 C C . MET A 1 104 ? 14.710 -11.409 -37.774 1.00 52.03 104 MET A C 1
ATOM 818 O O . MET A 1 104 ? 15.675 -11.587 -37.038 1.00 52.03 104 MET A O 1
ATOM 822 N N . ALA A 1 105 ? 14.613 -12.012 -38.964 1.00 51.91 105 ALA A N 1
ATOM 823 C CA . ALA A 1 105 ? 15.659 -12.900 -39.472 1.00 51.91 105 ALA A CA 1
ATOM 824 C C . ALA A 1 105 ? 17.013 -12.185 -39.671 1.00 51.91 105 ALA A C 1
ATOM 826 O O . ALA A 1 105 ? 18.051 -12.836 -39.619 1.00 51.91 105 ALA A O 1
ATOM 827 N N . ASN A 1 106 ? 17.017 -10.861 -39.868 1.00 50.44 106 ASN A N 1
ATOM 828 C CA . ASN A 1 106 ? 18.245 -10.066 -39.955 1.00 50.44 106 ASN A CA 1
ATOM 829 C C . ASN A 1 106 ? 18.797 -9.646 -38.582 1.00 50.44 106 ASN A C 1
ATOM 831 O O . ASN A 1 106 ? 20.000 -9.420 -38.483 1.00 50.44 106 ASN A O 1
ATOM 835 N N . LEU A 1 107 ? 17.961 -9.559 -37.539 1.00 49.00 107 LEU A N 1
ATOM 836 C CA . LEU A 1 107 ? 18.405 -9.291 -36.164 1.00 49.00 107 LEU A CA 1
ATOM 837 C C . LEU A 1 107 ? 19.047 -10.535 -35.523 1.00 49.00 107 LEU A C 1
ATOM 839 O O . LEU A 1 107 ? 20.099 -10.411 -34.907 1.00 49.00 107 LEU A O 1
ATOM 843 N N . ASP A 1 108 ? 18.501 -11.733 -35.768 1.00 44.69 108 ASP A N 1
ATOM 844 C CA . ASP A 1 108 ? 19.063 -13.017 -35.292 1.00 44.69 108 ASP A CA 1
ATOM 845 C C . ASP A 1 108 ? 20.408 -13.397 -35.965 1.00 44.69 108 ASP A C 1
ATOM 847 O O . ASP A 1 108 ? 21.077 -14.336 -35.538 1.00 44.69 108 ASP A O 1
ATOM 851 N N . LEU A 1 109 ? 20.829 -12.693 -37.028 1.00 41.09 109 LEU A N 1
ATOM 852 C CA . LEU A 1 109 ? 22.037 -13.012 -37.810 1.00 41.09 109 LEU A CA 1
ATOM 853 C C . LEU A 1 109 ? 23.210 -12.036 -37.617 1.00 41.09 109 LEU A C 1
ATOM 855 O O . LEU A 1 109 ? 24.264 -12.238 -38.223 1.00 41.09 109 LEU A O 1
ATOM 859 N N . GLN A 1 110 ? 23.097 -11.013 -36.764 1.00 39.91 110 GLN A N 1
ATOM 860 C CA . GLN A 1 110 ? 24.215 -10.102 -36.476 1.00 39.91 110 GLN A CA 1
ATOM 861 C C . GLN A 1 110 ? 25.106 -10.595 -35.326 1.00 39.91 110 GLN A C 1
ATOM 863 O O . GLN A 1 110 ? 25.326 -9.905 -34.337 1.00 39.91 110 GLN A O 1
ATOM 868 N N . GLY A 1 111 ? 25.689 -11.782 -35.500 1.00 41.00 111 GLY A N 1
ATOM 869 C CA . GLY A 1 111 ? 26.944 -12.154 -34.848 1.00 41.00 111 GLY A CA 1
ATOM 870 C C . GLY A 1 111 ? 28.109 -11.818 -35.779 1.00 41.00 111 GLY A C 1
ATOM 871 O O . GLY A 1 111 ? 28.496 -12.659 -36.588 1.00 41.00 111 GLY A O 1
ATOM 872 N N . VAL A 1 112 ? 28.645 -10.593 -35.713 1.00 39.12 112 VAL A N 1
ATOM 873 C CA . VAL A 1 112 ? 29.811 -10.172 -36.514 1.00 39.12 112 VAL A CA 1
ATOM 874 C C . VAL A 1 112 ? 30.884 -9.525 -35.626 1.00 39.12 112 VAL A C 1
ATOM 876 O O . VAL A 1 112 ? 30.579 -8.792 -34.690 1.00 39.12 112 VAL A O 1
ATOM 879 N N . ASP A 1 113 ? 32.127 -9.881 -35.955 1.00 36.91 113 ASP A N 1
ATOM 880 C CA . ASP A 1 113 ? 33.445 -9.659 -35.335 1.00 36.91 113 ASP A CA 1
ATOM 881 C C . ASP A 1 113 ? 33.694 -8.294 -34.627 1.00 36.91 113 ASP A C 1
ATOM 883 O O . ASP A 1 113 ? 33.321 -7.253 -35.174 1.00 36.91 113 ASP A O 1
ATOM 887 N N . PRO A 1 114 ? 34.393 -8.234 -33.466 1.00 34.50 114 PRO A N 1
ATOM 888 C CA . PRO A 1 114 ? 34.600 -6.992 -32.703 1.00 34.50 114 PRO A CA 1
ATOM 889 C C . PRO A 1 114 ? 35.653 -5.997 -33.239 1.00 34.50 114 PRO A C 1
ATOM 891 O O . PRO A 1 114 ? 35.887 -4.985 -32.577 1.00 34.50 114 PRO A O 1
ATOM 894 N N . GLU A 1 115 ? 36.325 -6.233 -34.371 1.00 32.78 115 GLU A N 1
ATOM 895 C CA . GLU A 1 115 ? 37.541 -5.467 -34.731 1.00 32.78 115 GLU A CA 1
ATOM 896 C C . GLU A 1 115 ? 37.350 -4.158 -35.533 1.00 32.78 115 GLU A C 1
ATOM 898 O O . GLU A 1 115 ? 38.323 -3.429 -35.718 1.00 32.78 115 GLU A O 1
ATOM 903 N N . GLU A 1 116 ? 36.138 -3.750 -35.925 1.00 35.00 116 GLU A N 1
ATOM 904 C CA . GLU A 1 116 ? 35.936 -2.496 -36.689 1.00 35.00 116 GLU A CA 1
ATOM 905 C C . GLU A 1 116 ? 35.025 -1.464 -35.999 1.00 35.00 116 GLU A C 1
ATOM 907 O O . GLU A 1 116 ? 33.996 -1.042 -36.527 1.00 35.00 116 GLU A O 1
ATOM 912 N N . ARG A 1 117 ? 35.426 -0.966 -34.821 1.00 33.56 117 ARG A N 1
ATOM 913 C CA . ARG A 1 117 ? 34.848 0.272 -34.257 1.00 33.56 117 ARG A CA 1
ATOM 914 C C . ARG A 1 117 ? 35.918 1.316 -33.947 1.00 33.56 117 ARG A C 1
ATOM 916 O O . ARG A 1 117 ? 36.355 1.466 -32.811 1.00 33.56 117 ARG A O 1
ATOM 923 N N . ALA A 1 118 ? 36.280 2.098 -34.965 1.00 30.86 118 ALA A N 1
ATOM 924 C CA . ALA A 1 118 ? 36.890 3.412 -34.786 1.00 30.86 118 ALA A CA 1
ATOM 925 C C . ALA A 1 118 ? 35.815 4.505 -34.924 1.00 30.86 118 ALA A C 1
ATOM 927 O O . ALA A 1 118 ? 35.131 4.617 -35.938 1.00 30.86 118 ALA A O 1
ATOM 928 N N . VAL A 1 119 ? 35.672 5.292 -33.861 1.00 34.81 119 VAL A N 1
ATOM 929 C CA . VAL A 1 119 ? 34.741 6.414 -33.689 1.00 34.81 119 VAL A CA 1
ATOM 930 C C . VAL A 1 119 ? 35.087 7.582 -34.621 1.00 34.81 119 VAL A C 1
ATOM 932 O O . VAL A 1 119 ? 36.247 7.984 -34.690 1.00 34.81 119 VAL A O 1
ATOM 935 N N . GLN A 1 120 ? 34.076 8.226 -35.218 1.00 26.23 120 GLN A N 1
ATOM 936 C CA . GLN A 1 120 ? 34.125 9.665 -35.511 1.00 26.23 120 GLN A CA 1
ATOM 937 C C . GLN A 1 120 ? 32.805 10.358 -35.123 1.00 26.23 120 GLN A C 1
ATOM 939 O O . GLN A 1 120 ? 31.736 9.807 -35.386 1.00 26.23 120 GLN A O 1
ATOM 944 N N . PRO A 1 121 ? 32.851 11.559 -34.510 1.00 34.75 121 PRO A N 1
ATOM 945 C CA . PRO A 1 121 ? 31.662 12.330 -34.161 1.00 34.75 121 PRO A CA 1
ATOM 946 C C . PRO A 1 121 ? 31.195 13.190 -35.348 1.00 34.75 121 PRO A C 1
ATOM 948 O O . PRO A 1 121 ? 32.010 13.844 -35.999 1.00 34.75 121 PRO A O 1
ATOM 951 N N . ILE A 1 122 ? 29.882 13.250 -35.598 1.00 32.16 122 ILE A N 1
ATOM 952 C CA . ILE A 1 122 ? 29.279 14.173 -36.577 1.00 32.16 122 ILE A CA 1
ATOM 953 C C . ILE A 1 122 ? 28.498 15.271 -35.829 1.00 32.16 122 ILE A C 1
ATOM 955 O O . ILE A 1 122 ? 27.665 14.941 -34.983 1.00 32.16 122 ILE A O 1
ATOM 959 N N . PRO A 1 123 ? 28.731 16.568 -36.117 1.00 32.22 123 PRO A N 1
ATOM 960 C CA . PRO A 1 123 ? 28.033 17.673 -35.469 1.00 32.22 123 PRO A CA 1
ATOM 961 C C . PRO A 1 123 ? 26.779 18.142 -36.232 1.00 32.22 123 PRO A C 1
ATOM 963 O O . PRO A 1 123 ? 26.818 18.348 -37.440 1.00 32.22 123 PRO A O 1
ATOM 966 N N . GLY A 1 124 ? 25.712 18.394 -35.465 1.00 38.50 124 GLY A N 1
ATOM 967 C CA . GLY A 1 124 ? 24.775 19.525 -35.579 1.00 38.50 124 GLY A CA 1
ATOM 968 C C . GLY A 1 124 ? 24.023 19.782 -36.895 1.00 38.50 124 GLY A C 1
ATOM 969 O O . GLY A 1 124 ? 24.577 20.331 -37.841 1.00 38.50 124 GLY A O 1
ATOM 970 N N . GLY A 1 125 ? 22.701 19.580 -36.873 1.00 26.55 125 GLY A N 1
ATOM 971 C CA . GLY A 1 125 ? 21.756 20.160 -37.835 1.00 26.55 125 GLY A CA 1
ATOM 972 C C . GLY A 1 125 ? 20.423 20.486 -37.156 1.00 26.55 125 GLY A C 1
ATOM 973 O O . GLY A 1 125 ? 19.797 19.606 -36.575 1.00 26.55 125 GLY A O 1
ATOM 974 N N . GLY A 1 126 ? 20.028 21.763 -37.170 1.00 29.83 126 GLY A N 1
ATOM 975 C CA . GLY A 1 126 ? 18.815 22.269 -36.522 1.00 29.83 126 GLY A CA 1
ATOM 976 C C . GLY A 1 126 ? 17.523 21.900 -37.257 1.00 29.83 126 GLY A C 1
ATOM 977 O O . GLY A 1 126 ? 17.483 21.871 -38.485 1.00 29.83 126 GLY A O 1
ATOM 978 N N . MET A 1 127 ? 16.461 21.656 -36.486 1.00 27.28 127 MET A N 1
ATOM 979 C CA . MET A 1 127 ? 15.098 21.432 -36.973 1.00 27.28 127 MET A CA 1
ATOM 980 C C . MET A 1 127 ? 14.277 22.729 -36.947 1.00 27.28 127 MET A C 1
ATOM 982 O O . MET A 1 127 ? 14.309 23.472 -35.968 1.00 27.28 127 MET A O 1
ATOM 986 N N . SER A 1 128 ? 13.459 22.942 -37.980 1.00 26.30 128 SER A N 1
ATOM 987 C CA . SER A 1 128 ? 12.246 23.762 -37.900 1.00 26.30 128 SER A CA 1
ATOM 988 C C . SER A 1 128 ? 11.052 22.895 -38.297 1.00 26.30 128 SER A C 1
ATOM 990 O O . SER A 1 128 ? 10.965 22.470 -39.450 1.00 26.30 128 SER A O 1
ATOM 992 N N . SER A 1 129 ? 10.141 22.635 -37.364 1.00 27.36 129 SER A N 1
ATOM 993 C CA . SER A 1 129 ? 8.874 21.943 -37.610 1.00 27.36 129 SER A CA 1
ATOM 994 C C . SER A 1 129 ? 7.715 22.942 -37.629 1.00 27.36 129 SER A C 1
ATOM 996 O O . SER A 1 129 ? 7.546 23.737 -36.705 1.00 27.36 129 SER A O 1
ATOM 998 N N . TYR A 1 130 ? 6.892 22.887 -38.678 1.00 22.66 130 TYR A N 1
ATOM 999 C CA . TYR A 1 130 ? 5.571 23.514 -38.692 1.00 22.66 130 TYR A CA 1
ATOM 1000 C C . TYR A 1 130 ? 4.590 22.600 -37.947 1.00 22.66 130 TYR A C 1
ATOM 1002 O O . TYR A 1 130 ? 4.359 21.468 -38.364 1.00 22.66 130 TYR A O 1
ATOM 1010 N N . HIS A 1 131 ? 4.014 23.091 -36.849 1.00 24.27 131 HIS A N 1
ATOM 1011 C CA . HIS A 1 131 ? 2.921 22.428 -36.138 1.00 24.27 131 HIS A CA 1
ATOM 1012 C C . HIS A 1 131 ? 1.579 22.785 -36.790 1.00 24.27 131 HIS A C 1
ATOM 1014 O O . HIS A 1 131 ? 1.201 23.956 -36.822 1.00 24.27 131 HIS A O 1
ATOM 1020 N N . ILE A 1 132 ? 0.828 21.784 -37.253 1.00 24.36 132 ILE A N 1
ATOM 1021 C CA . ILE A 1 132 ? -0.620 21.908 -37.458 1.00 24.36 132 ILE A CA 1
ATOM 1022 C C . ILE A 1 132 ? -1.277 21.264 -36.238 1.00 24.36 132 ILE A C 1
ATOM 1024 O O . ILE A 1 132 ? -1.277 20.045 -36.096 1.00 24.36 132 ILE A O 1
ATOM 1028 N N . MET A 1 133 ? -1.786 22.095 -35.327 1.00 25.88 133 MET A N 1
ATOM 1029 C CA . MET A 1 133 ? -2.567 21.644 -34.175 1.00 25.88 133 MET A CA 1
ATOM 1030 C C . MET A 1 133 ? -4.000 21.342 -34.614 1.00 25.88 133 MET A C 1
ATOM 1032 O O . MET A 1 133 ? -4.674 22.215 -35.161 1.00 25.88 133 MET A O 1
ATOM 1036 N N . VAL A 1 134 ? -4.486 20.138 -34.321 1.00 27.38 134 VAL A N 1
ATOM 1037 C CA . VAL A 1 134 ? -5.923 19.838 -34.301 1.00 27.38 134 VAL A CA 1
ATOM 1038 C C . VAL A 1 134 ? -6.327 19.683 -32.831 1.00 27.38 134 VAL A C 1
ATOM 1040 O O . VAL A 1 134 ? -5.665 18.916 -32.133 1.00 27.38 134 VAL A O 1
ATOM 1043 N N . PRO A 1 135 ? -7.336 20.413 -32.314 1.00 27.61 135 PRO A N 1
ATOM 1044 C CA . PRO A 1 135 ? -7.611 20.423 -30.883 1.00 27.61 135 PRO A CA 1
ATOM 1045 C C . PRO A 1 135 ? -8.516 19.271 -30.441 1.00 27.61 135 PRO A C 1
ATOM 1047 O O . PRO A 1 135 ? -9.400 18.830 -31.175 1.00 27.61 135 PRO A O 1
ATOM 1050 N N . ASP A 1 136 ? -8.316 18.885 -29.186 1.00 33.16 136 ASP A N 1
ATOM 1051 C CA . ASP A 1 136 ? -9.122 17.962 -28.390 1.00 33.16 136 ASP A CA 1
ATOM 1052 C C . ASP A 1 136 ? -10.606 18.397 -28.276 1.00 33.16 136 ASP A C 1
ATOM 1054 O O . ASP A 1 136 ? -10.953 19.577 -28.386 1.00 33.16 136 ASP A O 1
ATOM 1058 N N . SER A 1 137 ? -11.506 17.446 -28.032 1.00 36.38 137 SER A N 1
ATOM 1059 C CA . SER A 1 137 ? -12.968 17.625 -27.990 1.00 36.38 137 SER A CA 1
ATOM 1060 C C . SER A 1 137 ? -13.445 18.639 -26.932 1.00 36.38 137 SER A C 1
ATOM 1062 O O . SER A 1 137 ? -14.399 19.390 -27.158 1.00 36.38 137 SER A O 1
ATOM 1064 N N . THR A 1 138 ? -12.724 18.751 -25.817 1.00 41.16 138 THR A N 1
ATOM 1065 C CA . THR A 1 138 ? -12.933 19.734 -24.737 1.00 41.16 138 THR A CA 1
ATOM 1066 C C . THR A 1 138 ? -12.543 21.150 -25.172 1.00 41.16 138 THR A C 1
ATOM 1068 O O . THR A 1 138 ? -13.191 22.140 -24.805 1.00 41.16 138 THR A O 1
ATOM 1071 N N . VAL A 1 139 ? -11.517 21.254 -26.023 1.00 42.56 139 VAL A N 1
ATOM 1072 C CA . VAL A 1 139 ? -11.100 22.510 -26.655 1.00 42.56 139 VAL A CA 1
ATOM 1073 C C . VAL A 1 139 ? -12.117 22.909 -27.723 1.00 42.56 139 VAL A C 1
ATOM 1075 O O . VAL A 1 139 ? -12.511 24.070 -27.753 1.00 42.56 139 VAL A O 1
ATOM 1078 N N . MET A 1 140 ? -12.659 21.969 -28.511 1.00 39.75 140 MET A N 1
ATOM 1079 C CA . MET A 1 140 ? -13.764 22.267 -29.437 1.00 39.75 140 MET A CA 1
ATOM 1080 C C . MET A 1 140 ? -14.999 22.824 -28.722 1.00 39.75 140 MET A C 1
ATOM 1082 O O . MET A 1 140 ? -15.548 23.823 -29.180 1.00 39.75 140 MET A O 1
ATOM 1086 N N . GLY A 1 141 ? -15.423 22.237 -27.596 1.00 47.22 141 GLY A N 1
ATOM 1087 C CA . GLY A 1 141 ? -16.571 22.737 -26.827 1.00 47.22 141 GLY A CA 1
ATOM 1088 C C . GLY A 1 141 ? -16.346 24.152 -26.284 1.00 47.22 141 GLY A C 1
ATOM 1089 O O . GLY A 1 141 ? -17.208 25.024 -26.418 1.00 47.22 141 GLY A O 1
ATOM 1090 N N . THR A 1 142 ? -15.154 24.413 -25.745 1.00 48.62 142 THR A N 1
ATOM 1091 C CA . THR A 1 142 ? -14.788 25.718 -25.172 1.00 48.62 142 THR A CA 1
ATOM 1092 C C . THR A 1 142 ? -14.605 26.785 -26.252 1.00 48.62 142 THR A C 1
ATOM 1094 O O . THR A 1 142 ? -15.124 27.892 -26.115 1.00 48.62 142 THR A O 1
ATOM 1097 N N . THR A 1 143 ? -13.936 26.460 -27.358 1.00 49.44 143 THR A N 1
ATOM 1098 C CA . THR A 1 143 ? -13.730 27.371 -28.491 1.00 49.44 143 THR A CA 1
ATOM 1099 C C . THR A 1 143 ? -15.038 27.652 -29.232 1.00 49.44 143 THR A C 1
ATOM 1101 O O . THR A 1 143 ? -15.310 28.804 -29.566 1.00 49.44 143 THR A O 1
ATOM 1104 N N . LEU A 1 144 ? -15.900 26.651 -29.437 1.00 48.75 144 LEU A N 1
ATOM 1105 C CA . LEU A 1 144 ? -17.234 26.852 -30.013 1.00 48.75 144 LEU A CA 1
ATOM 1106 C C . LEU A 1 144 ? -18.093 27.745 -29.111 1.00 48.75 144 LEU A C 1
ATOM 1108 O O . LEU A 1 144 ? -18.733 28.671 -29.604 1.00 48.75 144 LEU A O 1
ATOM 1112 N N . TYR A 1 145 ? -18.070 27.524 -27.795 1.00 54.53 145 TYR A N 1
ATOM 1113 C CA . TYR A 1 145 ? -18.784 28.367 -26.838 1.00 54.53 145 TYR A CA 1
ATOM 1114 C C . TYR A 1 145 ? -18.263 29.812 -26.821 1.00 54.53 145 TYR A C 1
ATOM 1116 O O . TYR A 1 145 ? -19.056 30.751 -26.894 1.00 54.53 145 TYR A O 1
ATOM 1124 N N . GLN A 1 146 ? -16.942 30.007 -26.800 1.00 56.56 146 GLN A N 1
ATOM 1125 C CA . GLN A 1 146 ? -16.322 31.333 -26.888 1.00 56.56 146 GLN A CA 1
ATOM 1126 C C . GLN A 1 146 ? -16.703 32.045 -28.190 1.00 56.56 146 GLN A C 1
ATOM 1128 O O . GLN A 1 146 ? -17.061 33.222 -28.157 1.00 56.56 146 GLN A O 1
ATOM 1133 N N . ASN A 1 147 ? -16.730 31.325 -29.315 1.00 55.62 147 ASN A N 1
ATOM 1134 C CA . ASN A 1 147 ? -17.171 31.861 -30.601 1.00 55.62 147 ASN A CA 1
ATOM 1135 C C . ASN A 1 147 ? -18.663 32.230 -30.591 1.00 55.62 147 ASN A C 1
ATOM 1137 O O . ASN A 1 147 ? -19.027 33.309 -31.054 1.00 55.62 147 ASN A O 1
ATOM 1141 N N . LEU A 1 148 ? -19.534 31.403 -30.009 1.00 47.69 148 LEU A N 1
ATOM 1142 C CA . LEU A 1 148 ? -20.968 31.695 -29.891 1.00 47.69 148 LEU A CA 1
ATOM 1143 C C . LEU A 1 148 ? -21.254 32.884 -28.963 1.00 47.69 148 LEU A C 1
ATOM 1145 O O . LEU A 1 148 ? -22.160 33.669 -29.238 1.00 47.69 148 LEU A O 1
ATOM 1149 N N . MET A 1 149 ? -20.455 33.082 -27.913 1.00 55.81 149 MET A N 1
ATOM 1150 C CA . MET A 1 149 ? -20.559 34.243 -27.018 1.00 55.81 149 MET A CA 1
ATOM 1151 C C . MET A 1 149 ? -20.195 35.573 -27.695 1.00 55.81 149 MET A C 1
ATOM 1153 O O . MET A 1 149 ? -20.590 36.627 -27.197 1.00 55.81 149 MET A O 1
ATOM 1157 N N . THR A 1 150 ? -19.519 35.548 -28.851 1.00 57.41 150 THR A N 1
ATOM 1158 C CA . THR A 1 150 ? -19.311 36.752 -29.678 1.00 57.41 150 THR A CA 1
ATOM 1159 C C . THR A 1 150 ? -20.557 37.168 -30.467 1.00 57.41 150 THR A C 1
ATOM 1161 O O . THR A 1 150 ? -20.612 38.286 -30.980 1.00 57.41 150 THR A O 1
ATOM 1164 N N . ILE A 1 151 ? -21.581 36.307 -30.545 1.00 54.66 151 ILE A N 1
ATOM 1165 C CA . ILE A 1 151 ? -22.826 36.561 -31.274 1.00 54.66 151 ILE A CA 1
ATOM 1166 C C . ILE A 1 151 ? -23.819 37.295 -30.346 1.00 54.66 151 ILE A C 1
ATOM 1168 O O . ILE A 1 151 ? -24.312 36.706 -29.378 1.00 54.66 151 ILE A O 1
ATOM 1172 N N . PRO A 1 152 ? -24.199 38.559 -30.634 1.00 55.62 152 PRO A N 1
ATOM 1173 C CA . PRO A 1 152 ? -24.986 39.377 -29.703 1.00 55.62 152 PRO A CA 1
ATOM 1174 C C . PRO A 1 152 ? -26.395 38.859 -29.385 1.00 55.62 152 PRO A C 1
ATOM 1176 O O . PRO A 1 152 ? -26.972 39.260 -28.376 1.00 55.62 152 PRO A O 1
ATOM 1179 N N . SER A 1 153 ? -26.998 38.031 -30.244 1.00 47.16 153 SER A N 1
ATOM 1180 C CA . SER A 1 153 ? -28.289 37.379 -29.971 1.00 47.16 153 SER A CA 1
ATOM 1181 C C . SER A 1 153 ? -28.131 36.233 -28.975 1.00 47.16 153 SER A C 1
ATOM 1183 O O . SER A 1 153 ? -28.830 36.215 -27.969 1.00 47.16 153 SER A O 1
ATOM 1185 N N . PHE A 1 154 ? -27.145 35.362 -29.188 1.00 48.78 154 PHE A N 1
ATOM 1186 C CA . PHE A 1 154 ? -26.835 34.259 -28.280 1.00 48.78 154 PHE A CA 1
ATOM 1187 C C . PHE A 1 154 ? -26.456 34.770 -26.884 1.00 48.78 154 PHE A C 1
ATOM 1189 O O . PHE A 1 154 ? -26.997 34.312 -25.880 1.00 48.78 154 PHE A O 1
ATOM 1196 N N . GLN A 1 155 ? -25.622 35.813 -26.812 1.00 49.91 155 GLN A N 1
ATOM 1197 C CA . GLN A 1 155 ? -25.272 36.461 -25.546 1.00 49.91 155 GLN A CA 1
ATOM 1198 C C . GLN A 1 155 ? -26.507 37.035 -24.829 1.00 49.91 155 GLN A C 1
ATOM 1200 O O . GLN A 1 155 ? -26.600 36.976 -23.604 1.00 49.91 155 GLN A O 1
ATOM 1205 N N . ARG A 1 156 ? -27.483 37.570 -25.574 1.00 55.84 156 ARG A N 1
ATOM 1206 C CA . ARG A 1 156 ? -28.740 38.105 -25.025 1.00 55.84 156 ARG A CA 1
ATOM 1207 C C . ARG A 1 156 ? -29.628 36.998 -24.462 1.00 55.84 156 ARG A C 1
ATOM 1209 O O . ARG A 1 156 ? -30.211 37.188 -23.397 1.00 55.84 156 ARG A O 1
ATOM 1216 N N . ASP A 1 157 ? -29.684 35.855 -25.136 1.00 50.38 157 ASP A N 1
ATOM 1217 C CA . ASP A 1 157 ? -30.472 34.698 -24.712 1.00 50.38 157 ASP A CA 1
ATOM 1218 C C . ASP A 1 157 ? -29.874 34.047 -23.457 1.00 50.38 157 ASP A C 1
ATOM 1220 O O . ASP A 1 157 ? -30.609 33.799 -22.496 1.00 50.38 157 ASP A O 1
ATOM 1224 N N . VAL A 1 158 ? -28.543 33.893 -23.408 1.00 53.16 158 VAL A N 1
ATOM 1225 C CA . VAL A 1 158 ? -27.802 33.449 -22.214 1.00 53.16 158 VAL A CA 1
ATOM 1226 C C . VAL A 1 158 ? -28.043 34.409 -21.047 1.00 53.16 158 VAL A C 1
ATOM 1228 O O . VAL A 1 158 ? -28.423 33.962 -19.969 1.00 53.16 158 VAL A O 1
ATOM 1231 N N . VAL A 1 159 ? -27.932 35.725 -21.259 1.00 55.62 159 VAL A N 1
ATOM 1232 C CA . VAL A 1 159 ? -28.224 36.740 -20.227 1.00 55.62 159 VAL A CA 1
ATOM 1233 C C . VAL A 1 159 ? -29.683 36.679 -19.763 1.00 55.62 159 VAL A C 1
ATOM 1235 O O . VAL A 1 159 ? -29.946 36.861 -18.576 1.00 55.62 159 VAL A O 1
ATOM 1238 N N . SER A 1 160 ? -30.641 36.414 -20.656 1.00 50.16 160 SER A N 1
ATOM 1239 C CA . SER A 1 160 ? -32.060 36.302 -20.281 1.00 50.16 160 SER A CA 1
ATOM 1240 C C . SER A 1 160 ? -32.345 35.068 -19.417 1.00 50.16 160 SER A C 1
ATOM 1242 O O . SER A 1 160 ? -33.214 35.112 -18.547 1.00 50.16 160 SER A O 1
ATOM 1244 N N . LEU A 1 161 ? -31.591 33.985 -19.632 1.00 46.88 161 LEU A N 1
ATOM 1245 C CA . LEU A 1 161 ? -31.709 32.740 -18.878 1.00 46.88 161 LEU A CA 1
ATOM 1246 C C . LEU A 1 161 ? -30.998 32.829 -17.524 1.00 46.88 161 LEU A C 1
ATOM 1248 O O . LEU A 1 161 ? -31.550 32.394 -16.516 1.00 46.88 161 LEU A O 1
ATOM 1252 N N . THR A 1 162 ? -29.794 33.400 -17.477 1.00 52.12 162 THR A N 1
ATOM 1253 C CA . THR A 1 162 ? -28.937 33.399 -16.279 1.00 52.12 162 THR A CA 1
ATOM 1254 C C . THR A 1 162 ? -29.028 34.674 -15.440 1.00 52.12 162 THR A C 1
ATOM 1256 O O . THR A 1 162 ? -28.605 34.680 -14.285 1.00 52.12 162 THR A O 1
ATOM 1259 N N . GLY A 1 163 ? -29.555 35.763 -16.002 1.00 49.66 163 GLY A N 1
ATOM 1260 C CA . GLY A 1 163 ? -29.633 37.074 -15.358 1.00 49.66 163 GLY A CA 1
ATOM 1261 C C . GLY A 1 163 ? -28.305 37.839 -15.283 1.00 49.66 163 GLY A C 1
ATOM 1262 O O . GLY A 1 163 ? -28.255 38.871 -14.614 1.00 49.66 163 GLY A O 1
ATOM 1263 N N . GLN A 1 164 ? -27.226 37.378 -15.931 1.00 53.91 164 GLN A N 1
ATOM 1264 C CA . GLN A 1 164 ? -25.915 38.046 -15.909 1.00 53.91 164 GLN A CA 1
ATOM 1265 C C . GLN A 1 164 ? -25.223 38.068 -17.275 1.00 53.91 164 GLN A C 1
ATOM 1267 O O . GLN A 1 164 ? -25.364 37.149 -18.078 1.00 53.91 164 GLN A O 1
ATOM 1272 N N . ARG A 1 165 ? -24.422 39.118 -17.508 1.00 56.00 165 ARG A N 1
ATOM 1273 C CA . ARG A 1 165 ? -23.424 39.159 -18.586 1.00 56.00 165 ARG A CA 1
ATOM 1274 C C . ARG A 1 165 ? -22.154 38.463 -18.111 1.00 56.00 165 ARG A C 1
ATOM 1276 O O . ARG A 1 165 ? -21.567 38.890 -17.122 1.00 56.00 165 ARG A O 1
ATOM 1283 N N . PHE A 1 166 ? -21.728 37.436 -18.834 1.00 59.16 166 PHE A N 1
ATOM 1284 C CA . PHE A 1 166 ? -20.454 36.768 -18.587 1.00 59.16 166 PHE A CA 1
ATOM 1285 C C . PHE A 1 166 ? -19.341 37.413 -19.430 1.00 59.16 166 PHE A C 1
ATOM 1287 O O . PHE A 1 166 ? -19.595 37.751 -20.592 1.00 59.16 166 PHE A O 1
ATOM 1294 N N . PRO A 1 167 ? -18.135 37.628 -18.873 1.00 61.66 167 PRO A N 1
ATOM 1295 C CA . PRO A 1 167 ? -16.980 38.095 -19.634 1.00 61.66 167 PRO A CA 1
ATOM 1296 C C . PRO A 1 167 ? -16.501 37.041 -20.647 1.00 61.66 167 PRO A C 1
ATOM 1298 O O . PRO A 1 167 ? -16.742 35.848 -20.489 1.00 61.66 167 PRO A O 1
ATOM 1301 N N . ASN A 1 168 ? -15.759 37.475 -21.670 1.00 51.09 168 ASN A N 1
ATOM 1302 C CA . ASN A 1 168 ? -15.311 36.640 -22.801 1.00 51.09 168 ASN A CA 1
ATOM 1303 C C . ASN A 1 168 ? -14.328 35.501 -22.431 1.00 51.09 168 ASN A C 1
ATOM 1305 O O . ASN A 1 168 ? -13.861 34.792 -23.315 1.00 51.09 168 ASN A O 1
ATOM 1309 N N . GLN A 1 169 ? -13.999 35.328 -21.147 1.00 50.62 169 GLN A N 1
ATOM 1310 C CA . GLN A 1 169 ? -13.102 34.285 -20.632 1.00 50.62 169 GLN A CA 1
ATOM 1311 C C . GLN A 1 169 ? -13.816 33.249 -19.744 1.00 50.62 169 GLN A C 1
ATOM 1313 O O . GLN A 1 169 ? -13.162 32.387 -19.169 1.00 50.62 169 GLN A O 1
ATOM 1318 N N . THR A 1 170 ? -15.143 33.313 -19.609 1.00 54.81 170 THR A N 1
ATOM 1319 C CA . THR A 1 170 ? -15.908 32.335 -18.821 1.00 54.81 170 THR A CA 1
ATOM 1320 C C . THR A 1 170 ? -16.049 31.018 -19.585 1.00 54.81 170 THR A C 1
ATOM 1322 O O . THR A 1 170 ? -16.442 31.025 -20.754 1.00 54.81 170 THR A O 1
ATOM 1325 N N . THR A 1 171 ? -15.738 29.890 -18.942 1.00 59.38 171 THR A N 1
ATOM 1326 C CA . THR A 1 171 ? -15.889 28.570 -19.569 1.00 59.38 171 THR A CA 1
ATOM 1327 C C . THR A 1 171 ? -17.364 28.161 -19.635 1.00 59.38 171 THR A C 1
ATOM 1329 O O . THR A 1 171 ? -18.220 28.704 -18.931 1.00 59.38 171 THR A O 1
ATOM 1332 N N . PHE A 1 172 ? -17.689 27.207 -20.506 1.00 50.97 172 PHE A N 1
ATOM 1333 C CA . PHE A 1 172 ? -19.049 26.672 -20.615 1.00 50.97 172 PHE A CA 1
ATOM 1334 C C . PHE A 1 172 ? -19.527 26.034 -19.297 1.00 50.97 172 PHE A C 1
ATOM 1336 O O . PHE A 1 172 ? -20.686 26.201 -18.897 1.00 50.97 172 PHE A O 1
ATOM 1343 N N . ASP A 1 173 ? -18.607 25.382 -18.586 1.00 50.25 173 ASP A N 1
ATOM 1344 C CA . ASP A 1 173 ? -18.864 24.755 -17.292 1.00 50.25 173 ASP A CA 1
ATOM 1345 C C . ASP A 1 173 ? -19.195 25.788 -16.211 1.00 50.25 173 ASP A C 1
ATOM 1347 O O . ASP A 1 173 ? -20.152 25.598 -15.457 1.00 50.25 173 ASP A O 1
ATOM 1351 N N . ASP A 1 174 ? -18.508 26.935 -16.198 1.00 54.62 174 ASP A N 1
ATOM 1352 C CA . ASP A 1 174 ? -18.782 28.028 -15.255 1.00 54.62 174 ASP A CA 1
ATOM 1353 C C . ASP A 1 174 ? -20.193 28.614 -15.431 1.00 54.62 174 ASP A C 1
ATOM 1355 O O . ASP A 1 174 ? -20.853 28.987 -14.455 1.00 54.62 174 ASP A O 1
ATOM 1359 N N . VAL A 1 175 ? -20.689 28.700 -16.669 1.00 53.31 175 VAL A N 1
ATOM 1360 C CA . VAL A 1 175 ? -22.036 29.222 -16.957 1.00 53.31 175 VAL A CA 1
ATOM 1361 C C . VAL A 1 175 ? -23.116 28.213 -16.582 1.00 53.31 175 VAL A C 1
ATOM 1363 O O . VAL A 1 175 ? -24.115 28.592 -15.961 1.00 53.31 175 VAL A O 1
ATOM 1366 N N . CYS A 1 176 ? -22.901 26.929 -16.875 1.00 53.22 176 CYS A N 1
ATOM 1367 C CA . CYS A 1 176 ? -23.803 25.861 -16.448 1.00 53.22 176 CYS A CA 1
ATOM 1368 C C . CYS A 1 176 ? -23.871 25.761 -14.916 1.00 53.22 176 CYS A C 1
ATOM 1370 O O . CYS A 1 176 ? -24.962 25.655 -14.349 1.00 53.22 176 CYS A O 1
ATOM 1372 N N . TYR A 1 177 ? -22.722 25.875 -14.245 1.00 50.78 177 TYR A N 1
ATOM 1373 C CA . TYR A 1 177 ? -22.612 25.866 -12.789 1.00 50.78 177 TYR A CA 1
ATOM 1374 C C . TYR A 1 177 ? -23.359 27.046 -12.146 1.00 50.78 177 TYR A C 1
ATOM 1376 O O . TYR A 1 177 ? -24.183 26.849 -11.249 1.00 50.78 177 TYR A O 1
ATOM 1384 N N . ASN A 1 178 ? -23.153 28.269 -12.645 1.00 52.56 178 ASN A N 1
ATOM 1385 C CA . ASN A 1 178 ? -23.814 29.464 -12.110 1.00 52.56 178 ASN A CA 1
ATOM 1386 C C . ASN A 1 178 ? -25.329 29.497 -12.373 1.00 52.56 178 ASN A C 1
ATOM 1388 O O . ASN A 1 178 ? -26.084 29.987 -11.530 1.00 52.56 178 ASN A O 1
ATOM 1392 N N . PHE A 1 179 ? -25.795 28.970 -13.510 1.00 51.88 179 PHE A N 1
ATOM 1393 C CA . PHE A 1 179 ? -27.227 28.846 -13.796 1.00 51.88 179 PHE A CA 1
ATOM 1394 C C . PHE A 1 179 ? -27.903 27.844 -12.853 1.00 51.88 179 PHE A C 1
ATOM 1396 O O . PHE A 1 179 ? -28.956 28.152 -12.295 1.00 51.88 179 PHE A O 1
ATOM 1403 N N . ALA A 1 180 ? -27.285 26.681 -12.615 1.00 51.09 180 ALA A N 1
ATOM 1404 C CA . ALA A 1 180 ? -27.830 25.661 -11.720 1.00 51.09 180 ALA A CA 1
ATOM 1405 C C . ALA A 1 180 ? -27.955 26.161 -10.270 1.00 51.09 180 ALA A C 1
ATOM 1407 O O . ALA A 1 180 ? -28.996 25.966 -9.654 1.00 51.09 180 ALA A O 1
ATOM 1408 N N . GLN A 1 181 ? -26.945 26.883 -9.773 1.00 46.28 181 GLN A N 1
ATOM 1409 C CA . GLN A 1 181 ? -26.913 27.454 -8.418 1.00 46.28 181 GLN A CA 1
ATOM 1410 C C . GLN A 1 181 ? -27.990 28.525 -8.158 1.00 46.28 181 GLN A C 1
ATOM 1412 O O . GLN A 1 181 ? -28.306 28.822 -7.008 1.00 46.28 181 GLN A O 1
ATOM 1417 N N . ARG A 1 182 ? -28.534 29.162 -9.205 1.00 49.75 182 ARG A N 1
ATOM 1418 C CA . ARG A 1 182 ? -29.409 30.346 -9.068 1.00 49.75 182 ARG A CA 1
ATOM 1419 C C . ARG A 1 182 ? -30.791 30.185 -9.690 1.00 49.75 182 ARG A C 1
ATOM 1421 O O . ARG A 1 182 ? -31.663 31.032 -9.482 1.00 49.75 182 ARG A O 1
ATOM 1428 N N . ALA A 1 183 ? -31.021 29.123 -10.457 1.00 47.62 183 ALA A N 1
ATOM 1429 C CA . ALA A 1 183 ? -32.309 28.875 -11.079 1.00 47.62 183 ALA A CA 1
ATOM 1430 C C . ALA A 1 183 ? -33.369 28.560 -10.015 1.00 47.62 183 ALA A C 1
ATOM 1432 O O . ALA A 1 183 ? -33.248 27.619 -9.235 1.00 47.62 183 ALA A O 1
ATOM 1433 N N . SER A 1 184 ? -34.468 29.318 -10.024 1.00 54.22 184 SER A N 1
ATOM 1434 C CA . SER A 1 184 ? -35.605 29.013 -9.153 1.00 54.22 184 SER A CA 1
ATOM 1435 C C . SER A 1 184 ? -36.121 27.589 -9.407 1.00 54.22 184 SER A C 1
ATOM 1437 O O . SER A 1 184 ? -36.113 27.103 -10.543 1.00 54.22 184 SER A O 1
ATOM 1439 N N . THR A 1 185 ? -36.690 26.943 -8.388 1.00 51.06 185 THR A N 1
ATOM 1440 C CA . THR A 1 185 ? -37.313 25.611 -8.514 1.00 51.06 185 THR A CA 1
ATOM 1441 C C . THR A 1 185 ? -38.347 25.554 -9.649 1.00 51.06 185 THR A C 1
ATOM 1443 O O . THR A 1 185 ? -38.530 24.522 -10.294 1.00 51.06 185 THR A O 1
ATOM 1446 N N . LYS A 1 186 ? -39.018 26.676 -9.942 1.00 54.91 186 LYS A N 1
ATOM 1447 C CA . LYS A 1 186 ? -39.964 26.808 -11.059 1.00 54.91 186 LYS A CA 1
ATOM 1448 C C . LYS A 1 186 ? -39.264 26.758 -12.423 1.00 54.91 186 LYS A C 1
ATOM 1450 O O . LYS A 1 186 ? -39.794 26.142 -13.346 1.00 54.91 186 LYS A O 1
ATOM 1455 N N . THR A 1 187 ? -38.092 27.376 -12.550 1.00 49.56 187 THR A N 1
ATOM 1456 C CA . THR A 1 187 ? -37.258 27.352 -13.762 1.00 49.56 187 THR A CA 1
ATOM 1457 C C . THR A 1 187 ? -36.722 25.946 -14.016 1.00 49.56 187 THR A C 1
ATOM 1459 O O . THR A 1 187 ? -36.905 25.418 -15.111 1.00 49.56 187 THR A O 1
ATOM 1462 N N . LEU A 1 188 ? -36.190 25.282 -12.985 1.00 48.31 188 LEU A N 1
ATOM 1463 C CA . LEU A 1 188 ? -35.699 23.902 -13.083 1.00 48.31 188 LEU A CA 1
ATOM 1464 C C . LEU A 1 188 ? -36.809 22.914 -13.487 1.00 48.31 188 LEU A C 1
ATOM 1466 O O . LEU A 1 188 ? -36.593 22.041 -14.326 1.00 48.31 188 LEU A O 1
ATOM 1470 N N . LYS A 1 189 ? -38.040 23.099 -12.983 1.00 55.28 189 LYS A N 1
ATOM 1471 C CA . LYS A 1 189 ? -39.214 22.303 -13.396 1.00 55.28 189 LYS A CA 1
ATOM 1472 C C . LYS A 1 189 ? -39.591 22.498 -14.869 1.00 55.28 189 LYS A C 1
ATOM 1474 O O . LYS A 1 189 ? -39.970 21.529 -15.523 1.00 55.28 189 LYS A O 1
ATOM 1479 N N . LYS A 1 190 ? -39.482 23.719 -15.407 1.00 52.75 190 LYS A N 1
ATOM 1480 C CA . LYS A 1 190 ? -39.745 23.993 -16.833 1.00 52.75 190 LYS A CA 1
ATOM 1481 C C . LYS A 1 190 ? -38.690 23.363 -17.740 1.00 52.75 190 LYS A C 1
ATOM 1483 O O . LYS A 1 190 ? -39.045 22.768 -18.751 1.00 52.75 190 LYS A O 1
ATOM 1488 N N . VAL A 1 191 ? -37.420 23.443 -17.346 1.00 48.16 191 VAL A N 1
ATOM 1489 C CA . VAL A 1 191 ? -36.307 22.798 -18.058 1.00 48.16 191 VAL A CA 1
ATOM 1490 C C . VAL A 1 191 ? -36.487 21.277 -18.068 1.00 48.16 191 VAL A C 1
ATOM 1492 O O . VAL A 1 191 ? -36.399 20.660 -19.126 1.00 48.16 191 VAL A O 1
ATOM 1495 N N . ARG A 1 192 ? -36.856 20.675 -16.927 1.00 51.41 192 ARG A N 1
ATOM 1496 C CA . ARG A 1 192 ? -37.201 19.245 -16.845 1.00 51.41 192 ARG A CA 1
ATOM 1497 C C . ARG A 1 192 ? -38.314 18.868 -17.824 1.00 51.41 192 ARG A C 1
ATOM 1499 O O . ARG A 1 192 ? -38.181 17.886 -18.546 1.00 51.41 192 ARG A O 1
ATOM 1506 N N . ALA A 1 193 ? -39.398 19.645 -17.861 1.00 57.22 193 ALA A N 1
ATOM 1507 C CA . ALA A 1 193 ? -40.524 19.387 -18.757 1.00 57.22 193 ALA A CA 1
ATOM 1508 C C . ALA A 1 193 ? -40.119 19.468 -20.240 1.00 57.22 193 ALA A C 1
ATOM 1510 O O . ALA A 1 193 ? -40.521 18.617 -21.028 1.00 57.22 193 ALA A O 1
ATOM 1511 N N . PHE A 1 194 ? -39.278 20.441 -20.604 1.00 53.22 194 PHE A N 1
ATOM 1512 C CA . PHE A 1 194 ? -38.748 20.586 -21.960 1.00 53.22 194 PHE A CA 1
ATOM 1513 C C . PHE A 1 194 ? -37.884 19.386 -22.382 1.00 53.22 194 PHE A C 1
ATOM 1515 O O . PHE A 1 194 ? -38.083 18.834 -23.460 1.00 53.22 194 PHE A O 1
ATOM 1522 N N . VAL A 1 195 ? -36.975 18.934 -21.512 1.00 49.16 195 VAL A N 1
ATOM 1523 C CA . VAL A 1 195 ? -36.073 17.798 -21.779 1.00 49.16 195 VAL A CA 1
ATOM 1524 C C . VAL A 1 195 ? -36.830 16.477 -21.943 1.00 49.16 195 VAL A C 1
ATOM 1526 O O . VAL A 1 195 ? -36.457 15.646 -22.775 1.00 49.16 195 VAL A O 1
ATOM 1529 N N . VAL A 1 196 ? -37.885 16.273 -21.151 1.00 53.44 196 VAL A N 1
ATOM 1530 C CA . VAL A 1 196 ? -38.758 15.094 -21.253 1.00 53.44 196 VAL A CA 1
ATOM 1531 C C . VAL A 1 196 ? -39.557 15.126 -22.557 1.00 53.44 196 VAL A C 1
ATOM 1533 O O . VAL A 1 196 ? -39.655 14.109 -23.240 1.00 53.44 196 VAL A O 1
ATOM 1536 N N . GLU A 1 197 ? -40.083 16.290 -22.938 1.00 52.28 197 GLU A N 1
ATOM 1537 C CA . GLU A 1 197 ? -40.860 16.450 -24.169 1.00 52.28 197 GLU A CA 1
ATOM 1538 C C . GLU A 1 197 ? -39.998 16.296 -25.436 1.00 52.28 197 GLU A C 1
ATOM 1540 O O . GLU A 1 197 ? -40.425 15.641 -26.384 1.00 52.28 197 GLU A O 1
ATOM 1545 N N . ASP A 1 198 ? -38.768 16.817 -25.459 1.00 51.47 198 ASP A N 1
ATOM 1546 C CA . ASP A 1 198 ? -37.829 16.613 -26.575 1.00 51.47 198 ASP A CA 1
ATOM 1547 C C . ASP A 1 198 ? -37.426 15.135 -26.727 1.00 51.47 198 ASP A C 1
ATOM 1549 O O . ASP A 1 198 ? -37.461 14.593 -27.831 1.00 51.47 198 ASP A O 1
ATOM 1553 N N . ALA A 1 199 ? -37.145 14.436 -25.622 1.00 47.44 199 ALA A N 1
ATOM 1554 C CA . ALA A 1 199 ? -36.853 13.001 -25.649 1.00 47.44 199 ALA A CA 1
ATOM 1555 C C . ALA A 1 199 ? -38.042 12.179 -26.179 1.00 47.44 199 ALA A C 1
ATOM 1557 O O . ALA A 1 199 ? -37.869 11.285 -27.012 1.00 47.44 199 ALA A O 1
ATOM 1558 N N . ARG A 1 200 ? -39.262 12.537 -25.762 1.00 56.97 200 ARG A N 1
ATOM 1559 C CA . ARG A 1 200 ? -40.506 11.927 -26.243 1.00 56.97 200 ARG A CA 1
ATOM 1560 C C . ARG A 1 200 ? -40.714 12.162 -27.740 1.00 56.97 200 ARG A C 1
ATOM 1562 O O . ARG A 1 200 ? -41.070 11.226 -28.451 1.00 56.97 200 ARG A O 1
ATOM 1569 N N . ARG A 1 201 ? -40.451 13.375 -28.243 1.00 55.06 201 ARG A N 1
ATOM 1570 C CA . ARG A 1 201 ? -40.524 13.698 -29.684 1.00 55.06 201 ARG A CA 1
ATOM 1571 C C . ARG A 1 201 ? -39.535 12.896 -30.525 1.00 55.06 201 ARG A C 1
ATOM 1573 O O . ARG A 1 201 ? -39.818 12.622 -31.685 1.00 55.06 201 ARG A O 1
ATOM 1580 N N . ARG A 1 202 ? -38.412 12.483 -29.937 1.00 48.88 202 ARG A N 1
ATOM 1581 C CA . ARG A 1 202 ? -37.381 11.657 -30.584 1.00 48.88 202 ARG A CA 1
ATOM 1582 C C . ARG A 1 202 ? -37.615 10.150 -30.432 1.00 48.88 202 ARG A C 1
ATOM 1584 O O . ARG A 1 202 ? -36.736 9.370 -30.777 1.00 48.88 202 ARG A O 1
ATOM 1591 N N . GLY A 1 203 ? -38.764 9.731 -29.894 1.00 57.50 203 GLY A N 1
ATOM 1592 C CA . GLY A 1 203 ? -39.086 8.315 -29.687 1.00 57.50 203 GLY A CA 1
ATOM 1593 C C . GLY A 1 203 ? -38.223 7.625 -28.626 1.00 57.50 203 GLY A C 1
ATOM 1594 O O . GLY A 1 203 ? -38.198 6.399 -28.563 1.00 57.50 203 GLY A O 1
ATOM 1595 N N . GLN A 1 204 ? -37.510 8.386 -27.789 1.00 55.19 204 GLN A N 1
ATOM 1596 C CA . GLN A 1 204 ? -36.701 7.827 -26.711 1.00 55.19 204 GLN A CA 1
ATOM 1597 C C . GLN A 1 204 ? -37.598 7.478 -25.523 1.00 55.19 204 GLN A C 1
ATOM 1599 O O . GLN A 1 204 ? -38.406 8.289 -25.063 1.00 55.19 204 GLN A O 1
ATOM 1604 N N . ASN A 1 205 ? -37.458 6.252 -25.022 1.00 40.53 205 ASN A N 1
ATOM 1605 C CA . ASN A 1 205 ? -38.316 5.720 -23.973 1.00 40.53 205 ASN A CA 1
ATOM 1606 C C . ASN A 1 205 ? -37.894 6.288 -22.605 1.00 40.53 205 ASN A C 1
ATOM 1608 O O . ASN A 1 205 ? -37.061 5.717 -21.905 1.00 40.53 205 ASN A O 1
ATOM 1612 N N . THR A 1 206 ? -38.432 7.445 -22.216 1.00 45.25 206 THR A N 1
ATOM 1613 C CA . THR A 1 206 ? -38.154 8.030 -20.898 1.00 45.25 206 THR A CA 1
ATOM 1614 C C . THR A 1 206 ? -39.051 7.380 -19.848 1.00 45.25 206 THR A C 1
ATOM 1616 O O . THR A 1 206 ? -40.200 7.794 -19.667 1.00 45.25 206 THR A O 1
ATOM 1619 N N . ARG A 1 207 ? -38.551 6.375 -19.118 1.00 43.19 207 ARG A N 1
ATOM 1620 C CA . ARG A 1 207 ? -39.198 5.985 -17.855 1.00 43.19 207 ARG A CA 1
ATOM 1621 C C . ARG A 1 207 ? -39.171 7.193 -16.903 1.00 43.19 207 ARG A C 1
ATOM 1623 O O . ARG A 1 207 ? -38.184 7.932 -16.889 1.00 43.19 207 ARG A O 1
ATOM 1630 N N . PRO A 1 208 ? -40.234 7.443 -16.120 1.00 40.66 208 PRO A N 1
ATOM 1631 C CA . PRO A 1 208 ? -40.269 8.582 -15.217 1.00 40.66 208 PRO A CA 1
ATOM 1632 C C . PRO A 1 208 ? -39.275 8.349 -14.076 1.00 40.66 208 PRO A C 1
ATOM 1634 O O . PRO A 1 208 ? -39.581 7.644 -13.119 1.00 40.66 208 PRO A O 1
ATOM 1637 N N . ILE A 1 209 ? -38.089 8.953 -14.167 1.00 44.06 209 ILE A N 1
ATOM 1638 C CA . ILE A 1 209 ? -37.137 9.013 -13.054 1.00 44.06 209 ILE A CA 1
ATOM 1639 C C . ILE A 1 209 ? -37.771 9.931 -12.004 1.00 44.06 209 ILE A C 1
ATOM 1641 O O . ILE A 1 209 ? -37.826 11.155 -12.173 1.00 44.06 209 ILE A O 1
ATOM 1645 N N . LYS A 1 210 ? -38.391 9.332 -10.981 1.00 37.44 210 LYS A N 1
ATOM 1646 C CA . LYS A 1 210 ? -39.244 10.064 -10.034 1.00 37.44 210 LYS A CA 1
ATOM 1647 C C . LYS A 1 210 ? -38.448 10.923 -9.047 1.00 37.44 210 LYS A C 1
ATOM 1649 O O . LYS A 1 210 ? -38.975 11.960 -8.659 1.00 37.44 210 LYS A O 1
ATOM 1654 N N . ASN A 1 211 ? -37.175 10.617 -8.794 1.00 40.12 211 ASN A N 1
ATOM 1655 C CA . ASN A 1 211 ? -36.329 11.343 -7.843 1.00 40.12 211 ASN A CA 1
ATOM 1656 C C . ASN A 1 211 ? -34.983 11.727 -8.482 1.00 40.12 211 ASN A C 1
ATOM 1658 O O . ASN A 1 211 ? -33.980 11.065 -8.261 1.00 40.12 211 ASN A O 1
ATOM 1662 N N . LEU A 1 212 ? -34.972 12.777 -9.308 1.00 41.56 212 LEU A N 1
ATOM 1663 C CA . LEU A 1 212 ? -33.730 13.491 -9.628 1.00 41.56 212 LEU A CA 1
ATOM 1664 C C . LEU A 1 212 ? -33.663 14.678 -8.675 1.00 41.56 212 LEU A C 1
ATOM 1666 O O . LEU A 1 212 ? -34.507 15.578 -8.756 1.00 41.56 212 LEU A O 1
ATOM 1670 N N . ASP A 1 213 ? -32.707 14.645 -7.757 1.00 47.88 213 ASP A N 1
ATOM 1671 C CA . ASP A 1 213 ? -32.331 15.812 -6.973 1.00 47.88 213 ASP A CA 1
ATOM 1672 C C . ASP A 1 213 ? -31.573 16.830 -7.850 1.00 47.88 213 ASP A C 1
ATOM 1674 O O . ASP A 1 213 ? -31.477 16.709 -9.080 1.00 47.88 213 ASP A O 1
ATOM 1678 N N . GLU A 1 214 ? -31.063 17.887 -7.224 1.00 41.25 214 GLU A N 1
ATOM 1679 C CA . GLU A 1 214 ? -30.345 18.956 -7.913 1.00 41.25 214 GLU A CA 1
ATOM 1680 C C . GLU A 1 214 ? -29.114 18.448 -8.690 1.00 41.25 214 GLU A C 1
ATOM 1682 O O . GLU A 1 214 ? -28.810 18.972 -9.764 1.00 41.25 214 GLU A O 1
ATOM 1687 N N . TYR A 1 215 ? -28.451 17.386 -8.220 1.00 40.78 215 TYR A N 1
ATOM 1688 C CA . TYR A 1 215 ? -27.283 16.788 -8.871 1.00 40.78 215 TYR A CA 1
ATOM 1689 C C . TYR A 1 215 ? -27.666 15.912 -10.062 1.00 40.78 215 TYR A C 1
ATOM 1691 O O . TYR A 1 215 ? -27.050 16.016 -11.128 1.00 40.78 215 TYR A O 1
ATOM 1699 N N . GLY A 1 216 ? -28.746 15.144 -9.934 1.00 46.84 216 GLY A N 1
ATOM 1700 C CA . GLY A 1 216 ? -29.337 14.401 -11.040 1.00 46.84 216 GLY A CA 1
ATOM 1701 C C . GLY A 1 216 ? -29.752 15.307 -12.205 1.00 46.84 216 GLY A C 1
ATOM 1702 O O . GLY A 1 216 ? -29.504 15.004 -13.374 1.00 46.84 216 GLY A O 1
ATOM 1703 N N . MET A 1 217 ? -30.333 16.470 -11.897 1.00 47.31 217 MET A N 1
ATOM 1704 C CA . MET A 1 217 ? -30.692 17.478 -12.902 1.00 47.31 217 MET A CA 1
ATOM 1705 C C . MET A 1 217 ? -29.461 18.103 -13.582 1.00 47.31 217 MET A C 1
ATOM 1707 O O . MET A 1 217 ? -29.511 18.366 -14.784 1.00 47.31 217 MET A O 1
ATOM 1711 N N . ARG A 1 218 ? -28.351 18.303 -12.854 1.00 47.31 218 ARG A N 1
ATOM 1712 C CA . ARG A 1 218 ? -27.084 18.843 -13.392 1.00 47.31 218 ARG A CA 1
ATOM 1713 C C . ARG A 1 218 ? -26.420 17.887 -14.390 1.00 47.31 218 ARG A C 1
ATOM 1715 O O . ARG A 1 218 ? -25.964 18.325 -15.443 1.00 47.31 218 ARG A O 1
ATOM 1722 N N . ALA A 1 219 ? -26.416 16.587 -14.099 1.00 44.16 219 ALA A N 1
ATOM 1723 C CA . ALA A 1 219 ? -25.838 15.552 -14.960 1.00 44.16 219 ALA A CA 1
ATOM 1724 C C . ALA A 1 219 ? -26.546 15.439 -16.320 1.00 44.16 219 ALA A C 1
ATOM 1726 O O . ALA A 1 219 ? -25.905 15.406 -17.370 1.00 44.16 219 ALA A O 1
ATOM 1727 N N . LEU A 1 220 ? -27.879 15.438 -16.285 1.00 46.88 220 LEU A N 1
ATOM 1728 C CA . LEU A 1 220 ? -28.744 15.299 -17.457 1.00 46.88 220 LEU A CA 1
ATOM 1729 C C . LEU A 1 220 ? -28.726 16.552 -18.352 1.00 46.88 220 LEU A C 1
ATOM 1731 O O . LEU A 1 220 ? -28.956 16.459 -19.557 1.00 46.88 220 LEU A O 1
ATOM 1735 N N . TYR A 1 221 ? -28.443 17.721 -17.767 1.00 50.72 221 TYR A N 1
ATOM 1736 C CA . TYR A 1 221 ? -28.290 18.986 -18.487 1.00 50.72 221 TYR A CA 1
ATOM 1737 C C . TYR A 1 221 ? -26.973 19.039 -19.274 1.00 50.72 221 TYR A C 1
ATOM 1739 O O . TYR A 1 221 ? -26.978 19.444 -20.433 1.00 50.72 221 TYR A O 1
ATOM 1747 N N . HIS A 1 222 ? -25.869 18.574 -18.678 1.00 45.78 222 HIS A N 1
ATOM 1748 C CA . HIS A 1 222 ? -24.533 18.604 -19.288 1.00 45.78 222 HIS A CA 1
ATOM 1749 C C . HIS A 1 222 ? -24.433 17.702 -20.532 1.00 45.78 222 HIS A C 1
ATOM 1751 O O . HIS A 1 222 ? -24.007 18.161 -21.591 1.00 45.78 222 HIS A O 1
ATOM 1757 N N . ASP A 1 223 ? -24.950 16.469 -20.465 1.00 45.31 223 ASP A N 1
ATOM 1758 C CA . ASP A 1 223 ? -24.969 15.542 -21.614 1.00 45.31 223 ASP A CA 1
ATOM 1759 C C . ASP A 1 223 ? -25.868 16.050 -22.759 1.00 45.31 223 ASP A C 1
ATOM 1761 O O . ASP A 1 223 ? -25.492 16.011 -23.933 1.00 45.31 223 ASP A O 1
ATOM 1765 N N . LYS A 1 224 ? -27.047 16.605 -22.443 1.00 47.84 224 LYS A N 1
ATOM 1766 C CA . LYS A 1 224 ? -28.005 17.020 -23.479 1.00 47.84 224 LYS A CA 1
ATOM 1767 C C . LYS A 1 224 ? -27.690 18.363 -24.128 1.00 47.84 224 LYS A C 1
ATOM 1769 O O . LYS A 1 224 ? -27.954 18.501 -25.322 1.00 47.84 224 LYS A O 1
ATOM 1774 N N . LEU A 1 225 ? -27.114 19.331 -23.409 1.00 43.78 225 LEU A N 1
ATOM 1775 C CA . LEU A 1 225 ? -26.686 20.591 -24.027 1.00 43.78 225 LEU A CA 1
ATOM 1776 C C . LEU A 1 225 ? -25.463 20.383 -24.929 1.00 43.78 225 LEU A C 1
ATOM 1778 O O . LEU A 1 225 ? -25.448 20.896 -26.046 1.00 43.78 225 LEU A O 1
ATOM 1782 N N . SER A 1 226 ? -24.499 19.567 -24.493 1.00 43.47 226 SER A N 1
ATOM 1783 C CA . SER A 1 226 ? -23.312 19.218 -25.287 1.00 43.47 226 SER A CA 1
ATOM 1784 C C . SER A 1 226 ? -23.700 18.548 -26.611 1.00 43.47 226 SER A C 1
ATOM 1786 O O . SER A 1 226 ? -23.186 18.899 -27.671 1.00 43.47 226 SER A O 1
ATOM 1788 N N . ARG A 1 227 ? -24.708 17.662 -26.588 1.00 40.88 227 ARG A N 1
ATOM 1789 C CA . ARG A 1 227 ? -25.263 17.034 -27.802 1.00 40.88 227 ARG A CA 1
ATOM 1790 C C . ARG A 1 227 ? -26.135 17.968 -28.646 1.00 40.88 227 ARG A C 1
ATOM 1792 O O . ARG A 1 227 ? -26.156 17.826 -29.864 1.00 40.88 227 ARG A O 1
ATOM 1799 N N . ALA A 1 228 ? -26.860 18.908 -28.038 1.00 37.22 228 ALA A N 1
ATOM 1800 C CA . ALA A 1 228 ? -27.670 19.884 -28.772 1.00 37.22 228 ALA A CA 1
ATOM 1801 C C . ALA A 1 228 ? -26.808 20.916 -29.521 1.00 37.22 228 ALA A C 1
ATOM 1803 O O . ALA A 1 228 ? -27.184 21.346 -30.608 1.00 37.22 228 ALA A O 1
ATOM 1804 N N . MET A 1 229 ? -25.640 21.276 -28.980 1.00 36.56 229 MET A N 1
ATOM 1805 C CA . MET A 1 229 ? -24.699 22.204 -29.619 1.00 36.56 229 MET A CA 1
ATOM 1806 C C . MET A 1 229 ? -23.903 21.573 -30.772 1.00 36.56 229 MET A C 1
ATOM 1808 O O . MET A 1 229 ? -23.538 22.280 -31.706 1.00 36.56 229 MET A O 1
ATOM 1812 N N . LEU A 1 230 ? -23.711 20.250 -30.766 1.00 37.06 230 LEU A N 1
ATOM 1813 C CA . LEU A 1 230 ? -23.117 19.495 -31.882 1.00 37.06 230 LEU A CA 1
ATOM 1814 C C . LEU A 1 230 ? -24.049 19.340 -33.101 1.00 37.06 230 LEU A C 1
ATOM 1816 O O . LEU A 1 230 ? -23.620 18.841 -34.136 1.00 37.06 230 LEU A O 1
ATOM 1820 N N . LEU A 1 231 ? -25.316 19.758 -32.998 1.00 34.53 231 LEU A N 1
ATOM 1821 C CA . LEU A 1 231 ? -26.339 19.598 -34.042 1.00 34.53 231 LEU A CA 1
ATOM 1822 C C . LEU A 1 231 ? -26.801 20.927 -34.661 1.00 34.53 231 LEU A C 1
ATOM 1824 O O . LEU A 1 231 ? -27.860 20.978 -35.289 1.00 34.53 231 LEU A O 1
ATOM 1828 N N . VAL A 1 232 ? -26.025 22.006 -34.513 1.00 30.59 232 VAL A N 1
ATOM 1829 C CA . VAL A 1 232 ? -26.255 23.226 -35.300 1.00 30.59 232 VAL A CA 1
ATOM 1830 C C . VAL A 1 232 ? -25.955 22.908 -36.765 1.00 30.59 232 VAL A C 1
ATOM 1832 O O . VAL A 1 232 ? -24.820 22.593 -37.114 1.00 30.59 232 VAL A O 1
ATOM 1835 N N . ASP A 1 233 ? -26.987 22.965 -37.607 1.00 34.66 233 ASP A N 1
ATOM 1836 C CA . ASP A 1 233 ? -26.890 22.749 -39.051 1.00 34.66 233 ASP A CA 1
ATOM 1837 C C . ASP A 1 233 ? -25.817 23.684 -39.648 1.00 34.66 233 ASP A C 1
ATOM 1839 O O . ASP A 1 233 ? -25.996 24.912 -39.597 1.00 34.66 233 ASP A O 1
ATOM 1843 N N . PRO A 1 234 ? -24.722 23.152 -40.229 1.00 35.88 234 PRO A N 1
ATOM 1844 C CA . PRO A 1 234 ? -23.655 23.970 -40.804 1.00 35.88 234 PRO A CA 1
ATOM 1845 C C . PRO A 1 234 ? -24.141 24.897 -41.931 1.00 35.88 234 PRO A C 1
ATOM 1847 O O . PRO A 1 234 ? -23.449 25.854 -42.270 1.00 35.88 234 PRO A O 1
ATOM 1850 N N . ASN A 1 235 ? -25.350 24.689 -42.463 1.00 33.50 235 ASN A N 1
ATOM 1851 C CA . ASN A 1 235 ? -25.952 25.544 -43.486 1.00 33.50 235 ASN A CA 1
ATOM 1852 C C . ASN A 1 235 ? -26.642 26.808 -42.938 1.00 33.50 235 ASN A C 1
ATOM 1854 O O . ASN A 1 235 ? -27.103 27.634 -43.725 1.00 33.50 235 ASN A O 1
ATOM 1858 N N . THR A 1 236 ? -26.721 26.994 -41.614 1.00 33.03 236 THR A N 1
ATOM 1859 C CA . THR A 1 236 ? -27.338 28.190 -40.998 1.00 33.03 236 THR A CA 1
ATOM 1860 C C . THR A 1 236 ? -26.340 29.265 -40.554 1.00 33.03 236 THR A C 1
ATOM 1862 O O . THR A 1 236 ? -26.747 30.322 -40.070 1.00 33.03 236 THR A O 1
ATOM 1865 N N . VAL A 1 237 ? -25.038 29.061 -40.782 1.00 32.47 237 VAL A N 1
ATOM 1866 C CA . VAL A 1 237 ? -24.002 30.082 -40.556 1.00 32.47 237 VAL A CA 1
ATOM 1867 C C . VAL A 1 237 ? -23.822 30.915 -41.837 1.00 32.47 237 VAL A C 1
ATOM 1869 O O . VAL A 1 237 ? -23.558 30.339 -42.893 1.00 32.47 237 VAL A O 1
ATOM 1872 N N . PRO A 1 238 ? -23.941 32.259 -41.803 1.00 29.53 238 PRO A N 1
ATOM 1873 C CA . PRO A 1 238 ? -23.698 33.087 -42.981 1.00 29.53 238 PRO A CA 1
ATOM 1874 C C . PRO A 1 238 ? -22.259 32.894 -43.470 1.00 29.53 238 PRO A C 1
ATOM 1876 O O . PRO A 1 238 ? -21.310 33.106 -42.717 1.00 29.53 238 PRO A O 1
ATOM 1879 N N . ALA A 1 239 ? -22.113 32.489 -44.732 1.00 28.83 239 ALA A N 1
ATOM 1880 C CA . ALA A 1 239 ? -20.840 32.205 -45.381 1.00 28.83 239 ALA A CA 1
ATOM 1881 C C . ALA A 1 239 ? -19.821 33.349 -45.209 1.00 28.83 239 ALA A C 1
ATOM 1883 O O . ALA A 1 239 ? -19.941 34.411 -45.825 1.00 28.83 239 ALA A O 1
ATOM 1884 N N . PHE A 1 240 ? -18.776 33.108 -44.416 1.00 26.47 240 PHE A N 1
ATOM 1885 C CA . PHE A 1 240 ? -17.560 33.914 -44.443 1.00 26.47 240 PHE A CA 1
ATOM 1886 C C . PHE A 1 240 ? -16.722 33.494 -45.657 1.00 26.47 240 PHE A C 1
ATOM 1888 O O . PHE A 1 240 ? -16.287 32.350 -45.774 1.00 26.47 240 PHE A O 1
ATOM 1895 N N . LYS A 1 241 ? -16.515 34.433 -46.585 1.00 30.03 241 LYS A N 1
ATOM 1896 C CA . LYS A 1 241 ? -15.632 34.278 -47.746 1.00 30.03 241 LYS A CA 1
ATOM 1897 C C . LYS A 1 241 ? -14.178 34.114 -47.288 1.00 30.03 241 LYS A C 1
ATOM 1899 O O . LYS A 1 241 ? -13.517 35.097 -46.964 1.00 30.03 241 LYS A O 1
ATOM 1904 N N . LEU A 1 242 ? -13.664 32.891 -47.348 1.00 28.11 242 LEU A N 1
ATOM 1905 C CA . LEU A 1 242 ? -12.230 32.608 -47.440 1.00 28.11 242 LEU A CA 1
ATOM 1906 C C . LEU A 1 242 ? -11.789 32.878 -48.882 1.00 28.11 242 LEU A C 1
ATOM 1908 O O . LEU A 1 242 ? -11.848 32.016 -49.750 1.00 28.11 242 LEU A O 1
ATOM 1912 N N . GLY A 1 243 ? -11.425 34.124 -49.155 1.00 33.03 243 GLY A N 1
ATOM 1913 C CA . GLY A 1 243 ? -10.947 34.542 -50.465 1.00 33.03 243 GLY A CA 1
ATOM 1914 C C . GLY A 1 243 ? -10.144 35.818 -50.340 1.00 33.03 243 GLY A C 1
ATOM 1915 O O . GLY A 1 243 ? -10.647 36.864 -50.728 1.00 33.03 243 GLY A O 1
ATOM 1916 N N . GLN A 1 244 ? -8.951 35.729 -49.737 1.00 32.53 244 GLN A N 1
ATOM 1917 C CA . GLN A 1 244 ? -7.881 36.732 -49.844 1.00 32.53 244 GLN A CA 1
ATOM 1918 C C . GLN A 1 244 ? -6.585 36.298 -49.127 1.00 32.53 244 GLN A C 1
ATOM 1920 O O . GLN A 1 244 ? -6.063 37.029 -48.301 1.00 32.53 244 GLN A O 1
ATOM 1925 N N . ILE A 1 245 ? -6.032 35.121 -49.443 1.00 30.52 245 ILE A N 1
ATOM 1926 C CA . ILE A 1 245 ? -4.587 34.858 -49.273 1.00 30.52 245 ILE A CA 1
ATOM 1927 C C . ILE A 1 245 ? -4.117 33.985 -50.446 1.00 30.52 245 ILE A C 1
ATOM 1929 O O . ILE A 1 245 ? -3.732 32.837 -50.288 1.00 30.52 245 ILE A O 1
ATOM 1933 N N . GLU A 1 246 ? -4.185 34.533 -51.655 1.00 31.39 246 GLU A N 1
ATOM 1934 C CA . GLU A 1 246 ? -3.354 34.088 -52.775 1.00 31.39 246 GLU A CA 1
ATOM 1935 C C . GLU A 1 246 ? -2.847 35.341 -53.473 1.00 31.39 246 GLU A C 1
ATOM 1937 O O . GLU A 1 246 ? -3.600 36.084 -54.101 1.00 31.39 246 GLU A O 1
ATOM 1942 N N . GLY A 1 247 ? -1.562 35.621 -53.298 1.00 32.69 247 GLY A N 1
ATOM 1943 C CA . GLY A 1 247 ? -0.942 36.776 -53.918 1.00 32.69 247 GLY A CA 1
ATOM 1944 C C . GLY A 1 247 ? 0.404 37.097 -53.311 1.00 32.69 247 GLY A C 1
ATOM 1945 O O . GLY A 1 247 ? 0.536 38.168 -52.737 1.00 32.69 247 GLY A O 1
ATOM 1946 N N . GLN A 1 248 ? 1.376 36.184 -53.428 1.00 32.81 248 GLN A N 1
ATOM 1947 C CA . GLN A 1 248 ? 2.806 36.523 -53.391 1.00 32.81 248 GLN A CA 1
ATOM 1948 C C . GLN A 1 248 ? 3.710 35.322 -53.724 1.00 32.81 248 GLN A C 1
ATOM 1950 O O . GLN A 1 248 ? 4.549 34.944 -52.928 1.00 32.81 248 GLN A O 1
ATOM 1955 N N . TYR A 1 249 ? 3.598 34.746 -54.925 1.00 31.45 249 TYR A N 1
ATOM 1956 C CA . TYR A 1 249 ? 4.747 34.084 -55.564 1.00 31.45 249 TYR A CA 1
ATOM 1957 C C . TYR A 1 249 ? 4.719 34.362 -57.072 1.00 31.45 249 TYR A C 1
ATOM 1959 O O . TYR A 1 249 ? 3.668 34.331 -57.710 1.00 31.45 249 TYR A O 1
ATOM 1967 N N . GLY A 1 250 ? 5.871 34.788 -57.590 1.00 32.97 250 GLY A N 1
ATOM 1968 C CA . GLY A 1 250 ? 6.028 35.485 -58.863 1.00 32.97 250 GLY A CA 1
ATOM 1969 C C . GLY A 1 250 ? 5.718 34.653 -60.107 1.00 32.97 250 GLY A C 1
ATOM 1970 O O . GLY A 1 250 ? 5.935 33.446 -60.158 1.00 32.97 250 GLY A O 1
ATOM 1971 N N . LYS A 1 251 ? 5.244 35.353 -61.143 1.00 33.62 251 LYS A N 1
ATOM 1972 C CA . LYS A 1 251 ? 5.133 34.846 -62.513 1.00 33.62 251 LYS A CA 1
ATOM 1973 C C . LYS A 1 251 ? 6.532 34.627 -63.094 1.00 33.62 251 LYS A C 1
ATOM 1975 O O . LYS A 1 251 ? 7.315 35.572 -63.156 1.00 33.62 251 LYS A O 1
ATOM 1980 N N . ALA A 1 252 ? 6.812 33.408 -63.546 1.00 36.03 252 ALA A N 1
ATOM 1981 C CA . ALA A 1 252 ? 7.937 33.121 -64.427 1.00 36.03 252 ALA A CA 1
ATOM 1982 C C . ALA A 1 252 ? 7.608 33.578 -65.861 1.00 36.03 252 ALA A C 1
ATOM 1984 O O . ALA A 1 252 ? 6.494 33.372 -66.345 1.00 36.03 252 ALA A O 1
ATOM 1985 N N . ASP A 1 253 ? 8.578 34.224 -66.505 1.00 45.31 253 ASP A N 1
ATOM 1986 C CA . ASP A 1 253 ? 8.530 34.699 -67.890 1.00 45.31 253 ASP A CA 1
ATOM 1987 C C . ASP A 1 253 ? 8.658 33.512 -68.871 1.00 45.31 253 ASP A C 1
ATOM 1989 O O . ASP A 1 253 ? 9.652 32.783 -68.808 1.00 45.31 253 ASP A O 1
ATOM 1993 N N . PRO A 1 254 ? 7.686 33.283 -69.774 1.00 37.28 254 PRO A N 1
ATOM 1994 C CA . PRO A 1 254 ? 7.716 32.168 -70.717 1.00 37.28 254 PRO A CA 1
ATOM 1995 C C . PRO A 1 254 ? 8.664 32.354 -71.921 1.00 37.28 254 PRO A C 1
ATOM 1997 O O . PRO A 1 254 ? 8.690 31.476 -72.779 1.00 37.28 254 PRO A O 1
ATOM 2000 N N . ASN A 1 255 ? 9.450 33.437 -72.011 1.00 41.56 255 ASN A N 1
ATOM 2001 C CA . ASN A 1 255 ? 10.291 33.730 -73.186 1.00 41.56 255 ASN A CA 1
ATOM 2002 C C . ASN A 1 255 ? 11.820 33.637 -72.973 1.00 41.56 255 ASN A C 1
ATOM 2004 O O . ASN A 1 255 ? 12.581 34.176 -73.778 1.00 41.56 255 ASN A O 1
ATOM 2008 N N . ALA A 1 256 ? 12.313 32.947 -71.941 1.00 39.72 256 ALA A N 1
ATOM 2009 C CA . ALA A 1 256 ? 13.760 32.773 -71.758 1.00 39.72 256 ALA A CA 1
ATOM 2010 C C . ALA A 1 256 ? 14.358 31.741 -72.758 1.00 39.72 256 ALA A C 1
ATOM 2012 O O . ALA A 1 256 ? 13.878 30.607 -72.819 1.00 39.72 256 ALA A O 1
ATOM 2013 N N . PRO A 1 257 ? 15.399 32.088 -73.547 1.00 34.94 257 PRO A N 1
ATOM 2014 C CA . PRO A 1 257 ? 15.929 31.225 -74.605 1.00 34.94 257 PRO A CA 1
ATOM 2015 C C . PRO A 1 257 ? 16.836 30.090 -74.089 1.00 34.94 257 PRO A C 1
ATOM 2017 O O . PRO A 1 257 ? 17.661 30.274 -73.196 1.00 34.94 257 PRO A O 1
ATOM 2020 N N . LEU A 1 258 ? 16.705 28.921 -74.726 1.00 41.25 258 LEU A N 1
ATOM 2021 C CA . LEU A 1 258 ? 17.508 27.704 -74.537 1.00 41.25 258 LEU A CA 1
ATOM 2022 C C . LEU A 1 258 ? 18.923 27.837 -75.130 1.00 41.25 258 LEU A C 1
ATOM 2024 O O . LEU A 1 258 ? 19.050 28.087 -76.327 1.00 41.25 258 LEU A O 1
ATOM 2028 N N . VAL A 1 259 ? 19.970 27.559 -74.338 1.00 31.89 259 VAL A N 1
ATOM 2029 C CA . VAL A 1 259 ? 21.358 27.296 -74.796 1.00 31.89 259 VAL A CA 1
ATOM 2030 C C . VAL A 1 259 ? 22.013 26.236 -73.869 1.00 31.89 259 VAL A C 1
ATOM 2032 O O . VAL A 1 259 ? 21.644 26.173 -72.696 1.00 31.89 259 VAL A O 1
ATOM 2035 N N . PRO A 1 260 ? 22.907 25.344 -74.365 1.00 45.62 260 PRO A N 1
ATOM 2036 C CA . PRO A 1 260 ? 22.896 23.933 -73.977 1.00 45.62 260 PRO A CA 1
ATOM 2037 C C . PRO A 1 260 ? 24.075 23.448 -73.104 1.00 45.62 260 PRO A C 1
ATOM 2039 O O . PRO A 1 260 ? 25.159 24.017 -73.096 1.00 45.62 260 PRO A O 1
ATOM 2042 N N . ASN A 1 261 ? 23.826 22.300 -72.462 1.00 38.28 261 ASN A N 1
ATOM 2043 C CA . ASN A 1 261 ? 24.707 21.136 -72.287 1.00 38.28 261 ASN A CA 1
ATOM 2044 C C . ASN A 1 261 ? 26.185 21.382 -71.899 1.00 38.28 261 ASN A C 1
ATOM 2046 O O . ASN A 1 261 ? 27.042 21.586 -72.757 1.00 38.28 261 ASN A O 1
ATOM 2050 N N . ILE A 1 262 ? 26.503 21.203 -70.610 1.00 31.58 262 ILE A N 1
ATOM 2051 C CA . ILE A 1 262 ? 27.858 20.887 -70.134 1.00 31.58 262 ILE A CA 1
ATOM 2052 C C . ILE A 1 262 ? 27.752 19.711 -69.155 1.00 31.58 262 ILE A C 1
ATOM 2054 O O . ILE A 1 262 ? 27.059 19.785 -68.142 1.00 31.58 262 ILE A O 1
ATOM 2058 N N . ALA A 1 263 ? 28.422 18.612 -69.497 1.00 43.88 263 ALA A N 1
ATOM 2059 C CA . ALA A 1 263 ? 28.542 17.404 -68.686 1.00 43.88 263 ALA A CA 1
ATOM 2060 C C . ALA A 1 263 ? 29.364 17.656 -67.406 1.00 43.88 263 ALA A C 1
ATOM 2062 O O . ALA A 1 263 ? 30.352 18.389 -67.475 1.00 43.88 263 ALA A O 1
ATOM 2063 N N . PRO A 1 264 ? 29.070 17.001 -66.267 1.00 39.19 264 PRO A N 1
ATOM 2064 C CA . PRO A 1 264 ? 29.984 17.012 -65.140 1.00 39.19 264 PRO A CA 1
ATOM 2065 C C . PRO A 1 264 ? 30.868 15.759 -65.161 1.00 39.19 264 PRO A C 1
ATOM 2067 O O . PRO A 1 264 ? 30.403 14.643 -64.937 1.00 39.19 264 PRO A O 1
ATOM 2070 N N . GLN A 1 265 ? 32.168 15.959 -65.382 1.00 41.06 265 GLN A N 1
ATOM 2071 C CA . GLN A 1 265 ? 33.175 15.070 -64.812 1.00 41.06 265 GLN A CA 1
ATOM 2072 C C . GLN A 1 265 ? 33.419 15.492 -63.360 1.00 41.06 265 GLN A C 1
ATOM 2074 O O . GLN A 1 265 ? 33.838 16.617 -63.097 1.00 41.06 265 GLN A O 1
ATOM 2079 N N . GLY A 1 266 ? 33.150 14.588 -62.421 1.00 40.66 266 GLY A N 1
ATOM 2080 C CA . GLY A 1 266 ? 33.481 14.730 -61.005 1.00 40.66 266 GLY A CA 1
ATOM 2081 C C . GLY A 1 266 ? 33.512 13.352 -60.328 1.00 40.66 266 GLY A C 1
ATOM 2082 O O . GLY A 1 266 ? 32.774 12.464 -60.760 1.00 40.66 266 GLY A O 1
ATOM 2083 N N . PRO A 1 267 ? 34.384 13.141 -59.323 1.00 37.12 267 PRO A N 1
ATOM 2084 C CA . PRO A 1 267 ? 34.624 11.831 -58.713 1.00 37.12 267 PRO A CA 1
ATOM 2085 C C . PRO A 1 267 ? 33.395 11.329 -57.932 1.00 37.12 267 PRO A C 1
ATOM 2087 O O . PRO A 1 267 ? 32.527 12.134 -57.576 1.00 37.12 267 PRO A O 1
ATOM 2090 N N . PRO A 1 268 ? 33.288 10.010 -57.672 1.00 34.69 268 PRO A N 1
ATOM 2091 C CA . PRO A 1 268 ? 32.075 9.403 -57.138 1.00 34.69 268 PRO A CA 1
ATOM 2092 C C . PRO A 1 268 ? 31.722 9.998 -55.774 1.00 34.69 268 PRO A C 1
ATOM 2094 O O . PRO A 1 268 ? 32.492 9.914 -54.818 1.00 34.69 268 PRO A O 1
ATOM 2097 N N . ARG A 1 269 ? 30.529 10.597 -55.688 1.00 35.09 269 ARG A N 1
ATOM 2098 C CA . ARG A 1 269 ? 29.909 10.956 -54.413 1.00 35.09 269 ARG A CA 1
ATOM 2099 C C . ARG A 1 269 ? 29.598 9.662 -53.662 1.00 35.09 269 ARG A C 1
ATOM 2101 O O . ARG A 1 269 ? 28.876 8.814 -54.183 1.00 35.09 269 ARG A O 1
ATOM 2108 N N . GLN A 1 270 ? 30.125 9.528 -52.447 1.00 32.06 270 GLN A N 1
ATOM 2109 C CA . GLN A 1 270 ? 29.591 8.579 -51.476 1.00 32.06 270 GLN A CA 1
ATOM 2110 C C . GLN A 1 270 ? 28.131 8.960 -51.217 1.00 32.06 270 GLN A C 1
ATOM 2112 O O . GLN A 1 270 ? 27.835 10.060 -50.749 1.00 32.06 270 GLN A O 1
ATOM 2117 N N . TYR A 1 271 ? 27.215 8.075 -51.598 1.00 29.59 271 TYR A N 1
ATOM 2118 C CA . TYR A 1 271 ? 25.812 8.200 -51.240 1.00 29.59 271 TYR A CA 1
ATOM 2119 C C . TYR A 1 271 ? 25.675 7.814 -49.768 1.00 29.59 271 TYR A C 1
ATOM 2121 O O . TYR A 1 271 ? 25.712 6.633 -49.434 1.00 29.59 271 TYR A O 1
ATOM 2129 N N . ASN A 1 272 ? 25.500 8.806 -48.896 1.00 33.88 272 ASN A N 1
ATOM 2130 C CA . ASN A 1 272 ? 24.848 8.556 -47.618 1.00 33.88 272 ASN A CA 1
ATOM 2131 C C . ASN A 1 272 ? 23.405 8.162 -47.930 1.00 33.88 272 ASN A C 1
ATOM 2133 O O . ASN A 1 272 ? 22.644 8.964 -48.476 1.00 33.88 272 ASN A O 1
ATOM 2137 N N . VAL A 1 273 ? 23.052 6.914 -47.629 1.00 31.38 273 VAL A N 1
ATOM 2138 C CA . VAL A 1 273 ? 21.659 6.470 -47.609 1.00 31.38 273 VAL A CA 1
ATOM 2139 C C . VAL A 1 273 ? 20.969 7.275 -46.502 1.00 31.38 273 VAL A C 1
ATOM 2141 O O . VAL A 1 273 ? 21.419 7.205 -45.358 1.00 31.38 273 VAL A O 1
ATOM 2144 N N . PRO A 1 274 ? 19.931 8.075 -46.798 1.00 34.56 274 PRO A N 1
ATOM 2145 C CA . PRO A 1 274 ? 19.152 8.715 -45.749 1.00 34.56 274 PRO A CA 1
ATOM 2146 C C . PRO A 1 274 ? 18.524 7.615 -44.892 1.00 34.56 274 PRO A C 1
ATOM 2148 O O . PRO A 1 274 ? 17.879 6.720 -45.445 1.00 34.56 274 PRO A O 1
ATOM 2151 N N . GLN A 1 275 ? 18.696 7.670 -43.567 1.00 38.06 275 GLN A N 1
ATOM 2152 C CA . GLN A 1 275 ? 17.793 6.950 -42.671 1.00 38.06 275 GLN A CA 1
ATOM 2153 C C . GLN A 1 275 ? 16.375 7.387 -43.049 1.00 38.06 275 GLN A C 1
ATOM 2155 O O . GLN A 1 275 ? 16.044 8.570 -42.990 1.00 38.06 275 GLN A O 1
ATOM 2160 N N . GLN A 1 276 ? 15.573 6.449 -43.553 1.00 35.66 276 GLN A N 1
ATOM 2161 C CA . GLN A 1 276 ? 14.151 6.685 -43.723 1.00 35.66 276 GLN A CA 1
ATOM 2162 C C . GLN A 1 276 ? 13.566 6.755 -42.320 1.00 35.66 276 GLN A C 1
ATOM 2164 O O . GLN A 1 276 ? 13.363 5.722 -41.686 1.00 35.66 276 GLN A O 1
ATOM 2169 N N . ASP A 1 277 ? 13.328 7.970 -41.834 1.00 42.81 277 ASP A N 1
ATOM 2170 C CA . ASP A 1 277 ? 12.471 8.172 -40.678 1.00 42.81 277 ASP A CA 1
ATOM 2171 C C . ASP A 1 277 ? 11.121 7.535 -41.010 1.00 42.81 277 ASP A C 1
ATOM 2173 O O . ASP A 1 277 ? 10.409 7.965 -41.925 1.00 42.81 277 ASP A O 1
ATOM 2177 N N . VAL A 1 278 ? 10.799 6.451 -40.306 1.00 47.00 278 VAL A N 1
ATOM 2178 C CA . VAL A 1 278 ? 9.482 5.832 -40.383 1.00 47.00 278 VAL A CA 1
ATOM 2179 C C . VAL A 1 278 ? 8.499 6.888 -39.899 1.00 47.00 278 VAL A C 1
ATOM 2181 O O . VAL A 1 278 ? 8.503 7.276 -38.732 1.00 47.00 278 VAL A O 1
ATOM 2184 N N . PHE A 1 279 ? 7.684 7.402 -40.818 1.00 46.41 279 PHE A N 1
ATOM 2185 C CA . PHE A 1 279 ? 6.609 8.318 -40.478 1.00 46.41 279 PHE A CA 1
ATOM 2186 C C . PHE A 1 279 ? 5.605 7.559 -39.611 1.00 46.41 279 PHE A C 1
ATOM 2188 O O . PHE A 1 279 ? 4.808 6.774 -40.123 1.00 46.41 279 PHE A O 1
ATOM 2195 N N . VAL A 1 280 ? 5.664 7.773 -38.298 1.00 48.44 280 VAL A N 1
ATOM 2196 C CA . VAL A 1 280 ? 4.661 7.273 -37.360 1.00 48.44 280 VAL A CA 1
ATOM 2197 C C . VAL A 1 280 ? 3.459 8.218 -37.453 1.00 48.44 280 VAL A C 1
ATOM 2199 O O . VAL A 1 280 ? 3.591 9.399 -37.117 1.00 48.44 280 VAL A O 1
ATOM 2202 N N . PRO A 1 281 ? 2.286 7.760 -37.929 1.00 52.12 281 PRO A N 1
ATOM 2203 C CA . PRO A 1 281 ? 1.078 8.574 -37.895 1.00 52.12 281 PRO A CA 1
ATOM 2204 C C . PRO A 1 281 ? 0.823 9.038 -36.458 1.00 52.12 281 PRO A C 1
ATOM 2206 O O . PRO A 1 281 ? 0.933 8.231 -35.540 1.00 52.12 281 PRO A O 1
ATOM 2209 N N . HIS A 1 282 ? 0.410 10.293 -36.250 1.00 50.22 282 HIS A N 1
ATOM 2210 C CA . HIS A 1 282 ? 0.129 10.857 -34.915 1.00 50.22 282 HIS A CA 1
ATOM 2211 C C . HIS A 1 282 ? -0.919 10.089 -34.073 1.00 50.22 282 HIS A C 1
ATOM 2213 O O . HIS A 1 282 ? -1.109 10.423 -32.911 1.00 50.22 282 HIS A O 1
ATOM 2219 N N . ASN A 1 283 ? -1.555 9.047 -34.627 1.00 56.16 283 ASN A N 1
ATOM 2220 C CA . ASN A 1 283 ? -2.555 8.208 -33.958 1.00 56.16 283 ASN A CA 1
ATOM 2221 C C . ASN A 1 283 ? -2.214 6.703 -33.981 1.00 56.16 283 ASN A C 1
ATOM 2223 O O . ASN A 1 283 ? -3.081 5.878 -33.694 1.00 56.16 283 ASN A O 1
ATOM 2227 N N . ALA A 1 284 ? -1.008 6.315 -34.401 1.00 59.62 284 ALA A N 1
ATOM 2228 C CA . ALA A 1 284 ? -0.597 4.918 -34.336 1.00 59.62 284 ALA A CA 1
ATOM 2229 C C . ALA A 1 284 ? -0.398 4.523 -32.866 1.00 59.62 284 ALA A C 1
ATOM 2231 O O . ALA A 1 284 ? 0.368 5.172 -32.152 1.00 59.62 284 ALA A O 1
ATOM 2232 N N . SER A 1 285 ? -1.094 3.478 -32.404 1.00 77.50 285 SER A N 1
ATOM 2233 C CA . SER A 1 285 ? -0.852 2.940 -31.062 1.00 77.50 285 SER A CA 1
ATOM 2234 C C . SER A 1 285 ? 0.582 2.422 -30.976 1.00 77.50 285 SER A C 1
ATOM 2236 O O . SER A 1 285 ? 1.127 1.949 -31.980 1.00 77.50 285 SER A O 1
ATOM 2238 N N . ILE A 1 286 ? 1.188 2.484 -29.788 1.00 78.56 286 ILE A N 1
ATOM 2239 C CA . ILE A 1 286 ? 2.530 1.927 -29.575 1.00 78.56 286 ILE A CA 1
ATOM 2240 C C . ILE A 1 286 ? 2.569 0.458 -30.001 1.00 78.56 286 ILE A C 1
ATOM 2242 O O . ILE A 1 286 ? 3.508 0.068 -30.685 1.00 78.56 286 ILE A O 1
ATOM 2246 N N . ASP A 1 287 ? 1.489 -0.293 -29.751 1.00 82.62 287 ASP A N 1
ATOM 2247 C CA . ASP A 1 287 ? 1.306 -1.669 -30.220 1.00 82.62 287 ASP A CA 1
ATOM 2248 C C . ASP A 1 287 ? 1.543 -1.792 -31.727 1.00 82.62 287 ASP A C 1
ATOM 2250 O O . ASP A 1 287 ? 2.295 -2.650 -32.172 1.00 82.62 287 ASP A O 1
ATOM 2254 N N . SER A 1 288 ? 0.948 -0.912 -32.540 1.00 84.31 288 SER A N 1
ATOM 2255 C CA . SER A 1 288 ? 1.134 -0.959 -33.994 1.00 84.31 288 SER A CA 1
ATOM 2256 C C . SER A 1 288 ? 2.581 -0.680 -34.413 1.00 84.31 288 SER A C 1
ATOM 2258 O O . SER A 1 288 ? 3.071 -1.294 -35.361 1.00 84.31 288 SER A O 1
ATOM 2260 N N . VAL A 1 289 ? 3.269 0.204 -33.683 1.00 85.75 289 VAL A N 1
ATOM 2261 C CA . VAL A 1 289 ? 4.670 0.557 -33.930 1.00 85.75 289 VAL A CA 1
ATOM 2262 C C . VAL A 1 289 ? 5.587 -0.594 -33.540 1.00 85.75 289 VAL A C 1
ATOM 2264 O O . VAL A 1 289 ? 6.479 -0.927 -34.307 1.00 85.75 289 VAL A O 1
ATOM 2267 N N . VAL A 1 290 ? 5.389 -1.233 -32.388 1.00 89.19 290 VAL A N 1
ATOM 2268 C CA . VAL A 1 290 ? 6.283 -2.312 -31.940 1.00 89.19 290 VAL A CA 1
ATOM 2269 C C . VAL A 1 290 ? 6.005 -3.634 -32.660 1.00 89.19 290 VAL A C 1
ATOM 2271 O O . VAL A 1 290 ? 6.948 -4.339 -33.024 1.00 89.19 290 VAL A O 1
ATOM 2274 N N . ASN A 1 291 ? 4.745 -3.905 -33.022 1.00 91.25 291 ASN A N 1
ATOM 2275 C CA . ASN A 1 291 ? 4.355 -5.099 -33.778 1.00 91.25 291 ASN A CA 1
ATOM 2276 C C . ASN A 1 291 ? 5.029 -5.169 -35.155 1.00 91.25 291 ASN A C 1
ATOM 2278 O O . ASN A 1 291 ? 5.312 -6.265 -35.646 1.00 91.25 291 ASN A O 1
ATOM 2282 N N . GLN A 1 292 ? 5.340 -4.024 -35.779 1.00 90.94 292 GLN A N 1
ATOM 2283 C CA . GLN A 1 292 ? 6.070 -3.992 -37.054 1.00 90.94 292 GLN A CA 1
ATOM 2284 C C . GLN A 1 292 ? 7.493 -4.569 -36.933 1.00 90.94 292 GLN A C 1
ATOM 2286 O O . GLN A 1 292 ? 8.066 -5.015 -37.927 1.00 90.94 292 GLN A O 1
ATOM 2291 N N . TYR A 1 293 ? 8.037 -4.597 -35.713 1.00 91.56 293 TYR A N 1
ATOM 2292 C CA . TYR A 1 293 ? 9.356 -5.127 -35.383 1.00 91.56 293 TYR A CA 1
ATOM 2293 C C . TYR A 1 293 ? 9.318 -6.554 -34.826 1.00 91.56 293 TYR A C 1
ATOM 2295 O O . TYR A 1 293 ? 10.347 -7.042 -34.378 1.00 91.56 293 TYR A O 1
ATOM 2303 N N . GLY A 1 294 ? 8.181 -7.258 -34.859 1.00 93.06 294 GLY A N 1
ATOM 2304 C CA . GLY A 1 294 ? 8.147 -8.648 -34.386 1.00 93.06 294 GLY A CA 1
ATOM 2305 C C . GLY A 1 294 ? 7.911 -8.828 -32.894 1.00 93.06 294 GLY A C 1
ATOM 2306 O O . GLY A 1 294 ? 8.055 -9.951 -32.411 1.00 93.06 294 GLY A O 1
ATOM 2307 N N . VAL A 1 295 ? 7.553 -7.768 -32.169 1.00 93.75 295 VAL A N 1
ATOM 2308 C CA . VAL A 1 295 ? 7.337 -7.813 -30.719 1.00 93.75 295 VAL A CA 1
ATOM 2309 C C . VAL A 1 295 ? 6.025 -7.136 -30.335 1.00 93.75 295 VAL A C 1
ATOM 2311 O O . VAL A 1 295 ? 5.588 -6.213 -31.009 1.00 93.75 295 VAL A O 1
ATOM 2314 N N . GLU A 1 296 ? 5.423 -7.574 -29.239 1.00 93.12 296 GLU A N 1
ATOM 2315 C CA . GLU A 1 296 ? 4.270 -6.950 -28.586 1.00 93.12 296 GLU A CA 1
ATOM 2316 C C . GLU A 1 296 ? 4.600 -6.659 -27.118 1.00 93.12 296 GLU A C 1
ATOM 2318 O O . GLU A 1 296 ? 5.618 -7.120 -26.603 1.00 93.12 296 GLU A O 1
ATOM 2323 N N . HIS A 1 297 ? 3.773 -5.891 -26.412 1.00 91.12 297 HIS A N 1
ATOM 2324 C CA . HIS A 1 297 ? 3.986 -5.673 -24.981 1.00 91.12 297 HIS A CA 1
ATOM 2325 C C . HIS A 1 297 ? 3.931 -6.986 -24.195 1.00 91.12 297 HIS A C 1
ATOM 2327 O O . HIS A 1 297 ? 3.079 -7.842 -24.440 1.00 91.12 297 HIS A O 1
ATOM 2333 N N . ALA A 1 298 ? 4.825 -7.140 -23.217 1.00 90.69 298 ALA A N 1
ATOM 2334 C CA . ALA A 1 298 ? 4.813 -8.322 -22.370 1.00 90.69 298 ALA A CA 1
ATOM 2335 C C . ALA A 1 298 ? 3.496 -8.410 -21.577 1.00 90.69 298 ALA A C 1
ATOM 2337 O O . ALA A 1 298 ? 2.992 -7.420 -21.043 1.00 90.69 298 ALA A O 1
ATOM 2338 N N . GLY A 1 299 ? 2.934 -9.616 -21.473 1.00 85.75 299 GLY A N 1
ATOM 2339 C CA . GLY A 1 299 ? 1.724 -9.841 -20.688 1.00 85.75 299 GLY A CA 1
ATOM 2340 C C . GLY A 1 299 ? 1.936 -9.498 -19.210 1.00 85.75 299 GLY A C 1
ATOM 2341 O O . GLY A 1 299 ? 2.944 -9.878 -18.612 1.00 85.75 299 GLY A O 1
ATOM 2342 N N . LYS A 1 300 ? 0.959 -8.812 -18.600 1.00 82.00 300 LYS A N 1
ATOM 2343 C CA . LYS A 1 300 ? 0.981 -8.462 -17.172 1.00 82.00 300 LYS A CA 1
ATOM 2344 C C . LYS A 1 300 ? 1.283 -9.697 -16.310 1.00 82.00 300 LYS A C 1
ATOM 2346 O O . LYS A 1 300 ? 0.582 -10.704 -16.419 1.00 82.00 300 LYS A O 1
ATOM 2351 N N . LYS A 1 301 ? 2.272 -9.586 -15.415 1.00 76.38 301 LYS A N 1
ATOM 2352 C CA . LYS A 1 301 ? 2.740 -10.658 -14.512 1.00 76.38 301 LYS A CA 1
ATOM 2353 C C . LYS A 1 301 ? 3.326 -11.893 -15.207 1.00 76.38 301 LYS A C 1
ATOM 2355 O O . LYS A 1 301 ? 3.373 -12.972 -14.618 1.00 76.38 301 LYS A O 1
ATOM 2360 N N . GLY A 1 302 ? 3.770 -11.763 -16.455 1.00 82.56 302 GLY A N 1
ATOM 2361 C CA . GLY A 1 302 ? 4.629 -12.763 -17.081 1.00 82.56 302 GLY A CA 1
ATOM 2362 C C . GLY A 1 302 ? 6.034 -12.695 -16.484 1.00 82.56 302 GLY A C 1
ATOM 2363 O O . GLY A 1 302 ? 6.622 -11.616 -16.438 1.00 82.56 302 GLY A O 1
ATOM 2364 N N . ALA A 1 303 ? 6.579 -13.830 -16.035 1.00 91.94 303 ALA A N 1
ATOM 2365 C CA . ALA A 1 303 ? 7.961 -13.892 -15.569 1.00 91.94 303 ALA A CA 1
ATOM 2366 C C . ALA A 1 303 ? 8.922 -13.617 -16.743 1.00 91.94 303 ALA A C 1
ATOM 2368 O O . ALA A 1 303 ? 9.011 -14.388 -17.703 1.00 91.94 303 ALA A O 1
ATOM 2369 N N . LEU A 1 304 ? 9.635 -12.498 -16.661 1.00 94.44 304 LEU A N 1
ATOM 2370 C CA . LEU A 1 304 ? 10.700 -12.094 -17.577 1.00 94.44 304 LEU A CA 1
ATOM 2371 C C . LEU A 1 304 ? 12.029 -12.728 -17.158 1.00 94.44 304 LEU A C 1
ATOM 2373 O O . LEU A 1 304 ? 12.831 -13.124 -18.000 1.00 94.44 304 LEU A O 1
ATOM 2377 N N . HIS A 1 305 ? 12.245 -12.839 -15.847 1.00 96.38 305 HIS A N 1
ATOM 2378 C CA . HIS A 1 305 ? 13.395 -13.490 -15.236 1.00 96.38 305 HIS A CA 1
ATOM 2379 C C . HIS A 1 305 ? 12.974 -14.197 -13.944 1.00 96.38 305 HIS A C 1
ATOM 2381 O O . HIS A 1 305 ? 12.123 -13.695 -13.219 1.00 96.38 305 HIS A O 1
ATOM 2387 N N . GLN A 1 306 ? 13.598 -15.326 -13.614 1.00 96.31 306 GLN A N 1
ATOM 2388 C CA . GLN A 1 306 ? 13.341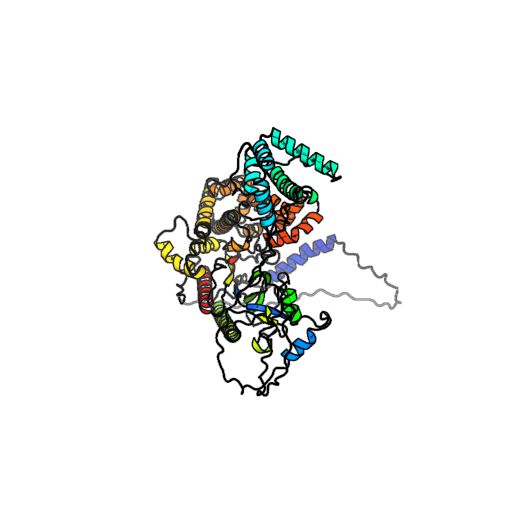 -16.058 -12.370 1.00 96.31 306 GLN A CA 1
ATOM 2389 C C . GLN A 1 306 ? 14.658 -16.434 -11.700 1.00 96.31 306 GLN A C 1
ATOM 2391 O O . GLN A 1 306 ? 15.494 -17.118 -12.291 1.00 96.31 306 GLN A O 1
ATOM 2396 N N . GLU A 1 307 ? 14.786 -16.054 -10.438 1.00 96.19 307 GLU A N 1
ATOM 2397 C CA . GLU A 1 307 ? 15.875 -16.419 -9.541 1.00 96.19 307 GLU A CA 1
ATOM 2398 C C . GLU A 1 307 ? 15.310 -17.164 -8.323 1.00 96.19 307 GLU A C 1
ATOM 2400 O O . GLU A 1 307 ? 14.097 -17.318 -8.154 1.00 96.19 307 GLU A O 1
ATOM 2405 N N . ALA A 1 308 ? 16.194 -17.661 -7.457 1.00 93.19 308 ALA A N 1
ATOM 2406 C CA . ALA A 1 308 ? 15.792 -18.472 -6.305 1.00 93.19 308 ALA A CA 1
ATOM 2407 C C . ALA A 1 308 ? 14.922 -17.723 -5.274 1.00 93.19 308 ALA A C 1
ATOM 2409 O O . ALA A 1 308 ? 14.144 -18.360 -4.567 1.00 93.19 308 ALA A O 1
ATOM 2410 N N . PHE A 1 309 ? 15.084 -16.401 -5.156 1.00 94.44 309 PHE A N 1
ATOM 2411 C CA . PHE A 1 309 ? 14.421 -15.572 -4.136 1.00 94.44 309 PHE A CA 1
ATOM 2412 C C . PHE A 1 309 ? 13.692 -14.357 -4.711 1.00 94.44 309 PHE A C 1
ATOM 2414 O O . PHE A 1 309 ? 13.228 -13.512 -3.950 1.00 94.44 309 PHE A O 1
ATOM 2421 N N . PHE A 1 310 ? 13.608 -14.241 -6.033 1.00 96.38 310 PHE A N 1
ATOM 2422 C CA . PHE A 1 310 ? 12.838 -13.197 -6.693 1.00 96.38 310 PHE A CA 1
ATOM 2423 C C . PHE A 1 310 ? 12.543 -13.572 -8.141 1.00 96.38 310 PHE A C 1
ATOM 2425 O O . PHE A 1 310 ? 13.208 -14.431 -8.724 1.00 96.38 310 PHE A O 1
ATOM 2432 N N . GLN A 1 311 ? 11.581 -12.879 -8.729 1.00 96.81 311 GLN A N 1
ATOM 2433 C CA . GLN A 1 311 ? 11.322 -12.873 -10.160 1.00 96.81 311 GLN A CA 1
ATOM 2434 C C . GLN A 1 311 ? 11.283 -11.434 -10.667 1.00 96.81 311 GLN A C 1
ATOM 2436 O O . GLN A 1 311 ? 10.986 -10.519 -9.904 1.00 96.81 311 GLN A O 1
ATOM 2441 N N . ILE A 1 312 ? 11.600 -11.238 -11.941 1.00 96.19 312 ILE A N 1
ATOM 2442 C CA . ILE A 1 312 ? 11.334 -9.988 -12.653 1.00 96.19 312 ILE A CA 1
ATOM 2443 C C . ILE A 1 312 ? 10.095 -10.243 -13.502 1.00 96.19 312 ILE A C 1
ATOM 2445 O O . ILE A 1 312 ? 10.088 -11.188 -14.292 1.00 96.19 312 ILE A O 1
ATOM 2449 N N . GLU A 1 313 ? 9.059 -9.437 -13.334 1.00 95.94 313 GLU A N 1
ATOM 2450 C CA . GLU A 1 313 ? 7.801 -9.509 -14.069 1.00 95.94 313 GLU A CA 1
ATOM 24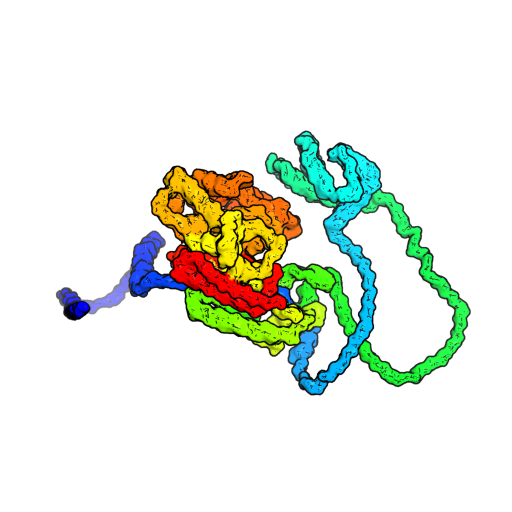51 C C . GLU A 1 313 ? 7.502 -8.201 -14.803 1.00 95.94 313 GLU A C 1
ATOM 2453 O O . GLU A 1 313 ? 8.086 -7.159 -14.515 1.00 95.94 313 GLU A O 1
ATOM 2458 N N . ALA A 1 314 ? 6.612 -8.272 -15.790 1.00 93.38 314 ALA A N 1
ATOM 2459 C CA . ALA A 1 314 ? 6.066 -7.087 -16.437 1.00 93.38 314 ALA A CA 1
ATOM 2460 C C . ALA A 1 314 ? 4.920 -6.498 -15.594 1.00 93.38 314 ALA A C 1
ATOM 2462 O O . ALA A 1 314 ? 3.938 -7.205 -15.317 1.00 93.38 314 ALA A O 1
ATOM 2463 N N . ASP A 1 315 ? 4.994 -5.209 -15.256 1.00 88.94 315 ASP A N 1
ATOM 2464 C CA . ASP A 1 315 ? 3.929 -4.471 -14.568 1.00 88.94 315 ASP A CA 1
ATOM 2465 C C . ASP A 1 315 ? 3.393 -3.303 -15.411 1.00 88.94 315 ASP A C 1
ATOM 2467 O O . ASP A 1 315 ? 4.088 -2.716 -16.227 1.00 88.94 315 ASP A O 1
ATOM 2471 N N . GLY A 1 316 ? 2.103 -3.006 -15.266 1.00 85.25 316 GLY A N 1
ATOM 2472 C CA . GLY A 1 316 ? 1.345 -2.121 -16.157 1.00 85.25 316 GLY A CA 1
ATOM 2473 C C . GLY A 1 316 ? -0.034 -2.689 -16.527 1.00 85.25 316 GLY A C 1
ATOM 2474 O O . GLY A 1 316 ? -0.539 -3.588 -15.832 1.00 85.25 316 GLY A O 1
ATOM 2475 N N . PRO A 1 317 ? -0.700 -2.175 -17.579 1.00 81.62 317 PRO A N 1
ATOM 2476 C CA . PRO A 1 317 ? -0.246 -1.105 -18.472 1.00 81.62 317 PRO A CA 1
ATOM 2477 C C . PRO A 1 317 ? -0.244 0.278 -17.806 1.00 81.62 317 PRO A C 1
ATOM 2479 O O . PRO A 1 317 ? -1.188 0.615 -17.086 1.00 81.62 317 PRO A O 1
ATOM 2482 N N . TYR A 1 318 ? 0.770 1.085 -18.109 1.00 80.62 318 TYR A N 1
ATOM 2483 C CA . TYR A 1 318 ? 0.893 2.481 -17.695 1.00 80.62 318 TYR A CA 1
ATOM 2484 C C . TYR A 1 318 ? 0.733 3.436 -18.887 1.00 80.62 318 TYR A C 1
ATOM 2486 O O . TYR A 1 318 ? 1.182 3.113 -19.993 1.00 80.62 318 TYR A O 1
ATOM 2494 N N . PRO A 1 319 ? 0.094 4.605 -18.693 1.00 72.12 319 PRO A N 1
ATOM 2495 C CA . PRO A 1 319 ? 0.144 5.673 -19.675 1.00 72.12 319 PRO A CA 1
ATOM 2496 C C . PRO A 1 319 ? 1.539 6.301 -19.653 1.00 72.12 319 PRO A C 1
ATOM 2498 O O . PRO A 1 319 ? 2.070 6.626 -18.591 1.00 72.12 319 PRO A O 1
ATOM 2501 N N . ALA A 1 320 ? 2.128 6.519 -20.821 1.00 71.19 320 ALA A N 1
ATOM 2502 C CA . ALA A 1 320 ? 3.404 7.203 -20.946 1.00 71.19 320 ALA A CA 1
ATOM 2503 C C . ALA A 1 320 ? 3.313 8.303 -21.991 1.00 71.19 320 ALA A C 1
ATOM 2505 O O . ALA A 1 320 ? 2.855 8.094 -23.112 1.00 71.19 320 ALA A O 1
ATOM 2506 N N . THR A 1 321 ? 3.799 9.487 -21.638 1.00 67.00 321 THR A N 1
ATOM 2507 C CA . THR A 1 321 ? 3.999 10.552 -22.620 1.00 67.00 321 THR A CA 1
ATOM 2508 C C . THR A 1 321 ? 5.420 10.439 -23.144 1.00 67.00 321 THR A C 1
ATOM 2510 O O . THR A 1 321 ? 6.371 10.611 -22.385 1.00 67.00 321 THR A O 1
ATOM 2513 N N . ILE A 1 322 ? 5.576 10.150 -24.432 1.00 66.38 322 ILE A N 1
ATOM 2514 C CA . ILE A 1 322 ? 6.871 10.242 -25.118 1.00 66.38 322 ILE A CA 1
ATOM 2515 C C . ILE A 1 322 ? 6.780 11.347 -26.180 1.00 66.38 322 ILE A C 1
ATOM 2517 O O . ILE A 1 322 ? 5.679 11.749 -26.569 1.00 66.38 322 ILE A O 1
ATOM 2521 N N . PRO A 1 323 ? 7.911 11.892 -26.654 1.00 56.94 323 PRO A N 1
ATOM 2522 C CA . PRO A 1 323 ? 7.891 12.873 -27.732 1.00 56.94 323 PRO A CA 1
ATOM 2523 C C . PRO A 1 323 ? 7.116 12.328 -28.944 1.00 56.94 323 PRO A C 1
ATOM 2525 O O . PRO A 1 323 ? 7.534 11.348 -29.552 1.00 56.94 323 PRO A O 1
ATOM 2528 N N . GLY A 1 324 ? 5.975 12.945 -29.270 1.00 61.78 324 GLY A N 1
ATOM 2529 C CA . GLY A 1 324 ? 5.100 12.519 -30.371 1.00 61.78 324 GLY A CA 1
ATOM 2530 C C . GLY A 1 324 ? 3.715 11.999 -29.968 1.00 61.78 324 GLY A C 1
ATOM 2531 O O . GLY A 1 324 ? 2.891 11.823 -30.860 1.00 61.78 324 GLY A O 1
ATOM 2532 N N . GLY A 1 325 ? 3.423 11.808 -28.674 1.00 66.81 325 GLY A N 1
ATOM 2533 C CA . GLY A 1 325 ? 2.078 11.450 -28.207 1.00 66.81 325 GLY A CA 1
ATOM 2534 C C . GLY A 1 325 ? 2.030 10.861 -26.794 1.00 66.81 325 GLY A C 1
ATOM 2535 O O . GLY A 1 325 ? 3.057 10.571 -26.178 1.00 66.81 325 GLY A O 1
ATOM 2536 N N . THR A 1 326 ? 0.814 10.676 -26.282 1.00 69.19 326 THR A N 1
ATOM 2537 C CA . THR A 1 326 ? 0.558 9.853 -25.095 1.00 69.19 326 THR A CA 1
ATOM 2538 C C . THR A 1 326 ? 0.202 8.454 -25.566 1.00 69.19 326 THR A C 1
ATOM 2540 O O . THR A 1 326 ? -0.686 8.282 -26.398 1.00 69.19 326 THR A O 1
ATOM 2543 N N . PHE A 1 327 ? 0.920 7.466 -25.054 1.00 68.75 327 PHE A N 1
ATOM 2544 C CA . PHE A 1 327 ? 0.708 6.066 -25.360 1.00 68.75 327 PHE A CA 1
ATOM 2545 C C . PHE A 1 327 ? 0.105 5.406 -24.139 1.00 68.75 327 PHE A C 1
ATOM 2547 O O . PHE A 1 327 ? 0.669 5.452 -23.045 1.00 68.75 327 PHE A O 1
ATOM 2554 N N . ASP A 1 328 ? -1.036 4.780 -24.349 1.00 64.19 328 ASP A N 1
ATOM 2555 C CA . ASP A 1 328 ? -1.566 3.813 -23.412 1.00 64.19 328 ASP A CA 1
ATOM 2556 C C . ASP A 1 328 ? -0.816 2.493 -23.667 1.00 64.19 328 ASP A C 1
ATOM 2558 O O . ASP A 1 328 ? -0.548 2.171 -24.823 1.00 64.19 328 ASP A O 1
ATOM 2562 N N . HIS A 1 329 ? -0.479 1.740 -22.612 1.00 74.56 329 HIS A N 1
ATOM 2563 C CA . HIS A 1 329 ? 0.057 0.361 -22.667 1.00 74.56 329 HIS A CA 1
ATOM 2564 C C . HIS A 1 329 ? 1.562 0.121 -22.491 1.00 74.56 329 HIS A C 1
ATOM 2566 O O . HIS A 1 329 ? 2.054 -0.931 -22.881 1.00 74.56 329 HIS A O 1
ATOM 2572 N N . ILE A 1 330 ? 2.297 0.988 -21.790 1.00 82.94 330 ILE A N 1
ATOM 2573 C CA . ILE A 1 330 ? 3.682 0.647 -21.418 1.00 82.94 330 ILE A CA 1
ATOM 2574 C C . ILE A 1 330 ? 3.711 -0.367 -20.269 1.00 82.94 330 ILE A C 1
ATOM 2576 O O . ILE A 1 330 ? 2.924 -0.268 -19.327 1.00 82.94 330 ILE A O 1
ATOM 2580 N N . MET A 1 331 ? 4.613 -1.344 -20.374 1.00 89.75 331 MET A N 1
ATOM 2581 C CA . MET A 1 331 ? 4.833 -2.386 -19.374 1.00 89.75 331 MET A CA 1
ATOM 2582 C C . MET A 1 331 ? 6.225 -2.218 -18.771 1.00 89.75 331 MET A C 1
ATOM 2584 O O . MET A 1 331 ? 7.216 -2.575 -19.411 1.00 89.75 331 MET A O 1
ATOM 2588 N N . ASP A 1 332 ? 6.290 -1.674 -17.566 1.00 92.12 332 ASP A N 1
ATOM 2589 C CA . ASP A 1 332 ? 7.525 -1.508 -16.805 1.00 92.12 332 ASP A CA 1
ATOM 2590 C C . ASP A 1 332 ? 8.026 -2.872 -16.307 1.00 92.12 332 ASP A C 1
ATOM 2592 O O . ASP A 1 332 ? 7.300 -3.874 -16.353 1.00 92.12 332 ASP A O 1
ATOM 2596 N N . ILE A 1 333 ? 9.271 -2.938 -15.832 1.00 94.38 333 ILE A N 1
ATOM 2597 C CA . ILE A 1 333 ? 9.772 -4.134 -15.144 1.00 94.38 333 ILE A CA 1
ATOM 2598 C C . ILE A 1 333 ? 9.635 -3.976 -13.630 1.00 94.38 333 ILE A C 1
ATOM 2600 O O . ILE A 1 333 ? 9.983 -2.947 -13.051 1.00 94.38 333 ILE A O 1
ATOM 2604 N N . GLU A 1 334 ? 9.166 -5.029 -12.974 1.00 94.12 334 GLU A N 1
ATOM 2605 C CA . GLU A 1 334 ? 9.013 -5.102 -11.527 1.00 94.12 334 GLU A CA 1
ATOM 2606 C C . GLU A 1 334 ? 9.752 -6.325 -10.996 1.00 94.12 334 GLU A C 1
ATOM 2608 O O . GLU A 1 334 ? 9.583 -7.439 -11.486 1.00 94.12 334 GLU A O 1
ATOM 2613 N N . VAL A 1 335 ? 10.585 -6.136 -9.978 1.00 94.94 335 VAL A N 1
ATOM 2614 C CA . VAL A 1 335 ? 11.215 -7.239 -9.259 1.00 94.94 335 VAL A CA 1
ATOM 2615 C C . VAL A 1 335 ? 10.378 -7.578 -8.039 1.00 94.94 335 VAL A C 1
ATOM 2617 O O . VAL A 1 335 ? 10.293 -6.775 -7.117 1.00 94.94 335 VAL A O 1
ATOM 2620 N N . VAL A 1 336 ? 9.815 -8.780 -8.002 1.00 93.50 336 VAL A N 1
ATOM 2621 C CA . VAL A 1 336 ? 9.004 -9.285 -6.890 1.00 93.50 336 VAL A CA 1
ATOM 2622 C C . VAL A 1 336 ? 9.806 -10.334 -6.134 1.00 93.50 336 VAL A C 1
ATOM 2624 O O . VAL A 1 336 ? 10.186 -11.363 -6.699 1.00 93.50 336 VAL A O 1
ATOM 2627 N N . THR A 1 337 ? 10.092 -10.092 -4.855 1.00 94.56 337 THR A N 1
ATOM 2628 C CA . THR A 1 337 ? 10.833 -11.056 -4.038 1.00 94.56 337 THR A CA 1
ATOM 2629 C C . THR A 1 337 ? 9.926 -12.149 -3.488 1.00 94.56 337 THR A C 1
ATOM 2631 O O . THR A 1 337 ? 8.760 -11.931 -3.155 1.00 94.56 337 THR A O 1
ATOM 2634 N N . GLU A 1 338 ? 10.507 -13.323 -3.264 1.00 91.56 338 GLU A N 1
ATOM 2635 C CA . GLU A 1 338 ? 9.948 -14.267 -2.307 1.00 91.56 338 GLU A CA 1
ATOM 2636 C C . GLU A 1 338 ? 9.894 -13.611 -0.917 1.00 91.56 338 GLU A C 1
ATOM 2638 O O . GLU A 1 338 ? 10.740 -12.773 -0.579 1.00 91.56 338 GLU A O 1
ATOM 2643 N N . PRO A 1 339 ? 8.917 -13.971 -0.075 1.00 89.56 339 PRO A N 1
ATOM 2644 C CA . PRO A 1 339 ? 8.846 -13.435 1.268 1.00 89.56 339 PRO A CA 1
ATOM 2645 C C . PRO A 1 339 ? 9.969 -13.992 2.154 1.00 89.56 339 PRO A C 1
ATOM 2647 O O . PRO A 1 339 ? 10.088 -15.209 2.346 1.00 89.56 339 PRO A O 1
ATOM 2650 N N . PHE A 1 340 ? 10.732 -13.091 2.764 1.00 91.88 340 PHE A N 1
ATOM 2651 C CA . PHE A 1 340 ? 11.824 -13.394 3.681 1.00 91.88 340 PHE A CA 1
ATOM 2652 C C . PHE A 1 340 ? 11.342 -13.496 5.123 1.00 91.88 340 PHE A C 1
ATOM 2654 O O . PHE A 1 340 ? 10.458 -12.768 5.563 1.00 91.88 340 PHE A O 1
ATOM 2661 N N . GLU A 1 341 ? 11.971 -14.388 5.870 1.00 91.81 341 GLU A N 1
ATOM 2662 C CA . GLU A 1 341 ? 11.721 -14.605 7.292 1.00 91.81 341 GLU A CA 1
ATOM 2663 C C . GLU A 1 341 ? 12.145 -13.412 8.138 1.00 91.81 341 GLU A C 1
ATOM 2665 O O . GLU A 1 341 ? 13.290 -13.012 8.027 1.00 91.81 341 GLU A O 1
ATOM 2670 N N . GLU A 1 342 ? 11.294 -12.878 9.022 1.00 90.88 342 GLU A N 1
ATOM 2671 C CA . GLU A 1 342 ? 11.652 -11.754 9.915 1.00 90.88 342 GLU A CA 1
ATOM 2672 C C . GLU A 1 342 ? 12.683 -12.146 11.007 1.00 90.88 342 GLU A C 1
ATOM 2674 O O . GLU A 1 342 ? 12.401 -12.103 12.212 1.00 90.88 342 GLU A O 1
ATOM 2679 N N . ASP A 1 343 ? 13.867 -12.587 10.597 1.00 91.81 343 ASP A N 1
ATOM 2680 C CA . ASP A 1 343 ? 15.020 -12.984 11.393 1.00 91.81 343 ASP A CA 1
ATOM 2681 C C . ASP A 1 343 ? 16.338 -12.689 10.643 1.00 91.81 343 ASP A C 1
ATOM 2683 O O . ASP A 1 343 ? 16.345 -12.225 9.502 1.00 91.81 343 ASP A O 1
ATOM 2687 N N . GLN A 1 344 ? 17.483 -12.968 11.280 1.00 94.44 344 GLN A N 1
ATOM 2688 C CA . GLN A 1 344 ? 18.793 -12.699 10.672 1.00 94.44 344 GLN A CA 1
ATOM 2689 C C . GLN A 1 344 ? 19.016 -13.472 9.366 1.00 94.44 344 GLN A C 1
ATOM 2691 O O . GLN A 1 344 ? 19.709 -12.992 8.472 1.00 94.44 344 GLN A O 1
ATOM 2696 N N . ARG A 1 345 ? 18.455 -14.680 9.233 1.00 95.19 345 ARG A N 1
ATOM 2697 C CA . ARG A 1 345 ? 18.617 -15.469 8.011 1.00 95.19 345 ARG A CA 1
ATOM 2698 C C . ARG A 1 345 ? 17.875 -14.799 6.861 1.00 95.19 345 ARG A C 1
ATOM 2700 O O . ARG A 1 345 ? 18.456 -14.685 5.784 1.00 95.19 345 ARG A O 1
ATOM 2707 N N . GLY A 1 346 ? 16.635 -14.362 7.079 1.00 94.88 346 GLY A N 1
ATOM 2708 C CA . GLY A 1 346 ? 15.885 -13.619 6.069 1.00 94.88 346 GLY A CA 1
ATOM 2709 C C . GLY A 1 346 ? 16.557 -12.298 5.700 1.00 94.88 346 GLY A C 1
ATOM 2710 O O . GLY A 1 346 ? 16.620 -11.979 4.517 1.00 94.88 346 GLY A O 1
ATOM 2711 N N . TYR A 1 347 ? 17.167 -11.600 6.664 1.00 96.00 347 TYR A N 1
ATOM 2712 C CA . TYR A 1 347 ? 17.958 -10.391 6.401 1.00 96.00 347 TYR A CA 1
ATOM 2713 C C . TYR A 1 347 ? 19.138 -10.658 5.448 1.00 96.00 347 TYR A C 1
ATOM 2715 O O . TYR A 1 347 ? 19.297 -9.966 4.443 1.00 96.00 347 TYR A O 1
ATOM 2723 N N . GLU A 1 348 ? 19.944 -11.697 5.702 1.00 97.06 348 GLU A N 1
ATOM 2724 C CA . GLU A 1 348 ? 21.062 -12.052 4.810 1.00 97.06 348 GLU A CA 1
ATOM 2725 C C . GLU A 1 348 ? 20.580 -12.524 3.426 1.00 97.06 348 GLU A C 1
ATOM 2727 O O . GLU A 1 348 ? 21.230 -12.257 2.413 1.00 97.06 348 GLU A O 1
ATOM 2732 N N . GLN A 1 349 ? 19.428 -13.203 3.358 1.00 96.75 349 GLN A N 1
ATOM 2733 C CA . GLN A 1 349 ? 18.806 -13.597 2.088 1.00 96.75 349 GLN A CA 1
ATOM 2734 C C . GLN A 1 349 ? 18.337 -12.381 1.282 1.00 96.75 349 GLN A C 1
ATOM 2736 O O . GLN A 1 349 ? 18.594 -12.326 0.077 1.00 96.75 349 GLN A O 1
ATOM 2741 N N . LEU A 1 350 ? 17.706 -11.399 1.932 1.00 96.31 350 LEU A N 1
ATOM 2742 C CA . LEU A 1 350 ? 17.319 -10.132 1.315 1.00 96.31 350 LEU A CA 1
ATOM 2743 C C . LEU A 1 350 ? 18.554 -9.394 0.792 1.00 96.31 350 LEU A C 1
ATOM 2745 O O . LEU A 1 350 ? 18.601 -9.031 -0.378 1.00 96.31 350 LEU A O 1
ATOM 2749 N N . LYS A 1 351 ? 19.599 -9.255 1.611 1.00 97.06 351 LYS A N 1
ATOM 2750 C CA . LYS A 1 351 ? 20.864 -8.621 1.212 1.00 97.06 351 LYS A CA 1
ATOM 2751 C C . LYS A 1 351 ? 21.503 -9.294 -0.006 1.00 97.06 351 LYS A C 1
ATOM 2753 O O . LYS A 1 351 ? 21.922 -8.622 -0.947 1.00 97.06 351 LYS A O 1
ATOM 2758 N N . GLY A 1 352 ? 21.556 -10.628 -0.021 1.00 97.00 352 GLY A N 1
ATOM 2759 C CA . GLY A 1 352 ? 22.040 -11.392 -1.174 1.00 97.00 352 GLY A CA 1
ATOM 2760 C C . GLY A 1 352 ? 21.184 -11.181 -2.427 1.00 97.00 352 GLY A C 1
ATOM 2761 O O . GLY A 1 352 ? 21.727 -11.032 -3.523 1.00 97.00 352 GLY A O 1
ATOM 2762 N N . THR A 1 353 ? 19.863 -11.110 -2.254 1.00 96.38 353 THR A N 1
ATOM 2763 C CA . THR A 1 353 ? 18.890 -10.837 -3.322 1.00 96.38 353 THR A CA 1
ATOM 2764 C C . THR A 1 353 ? 19.099 -9.447 -3.921 1.00 96.38 353 THR A C 1
ATOM 2766 O O . THR A 1 353 ? 19.295 -9.334 -5.128 1.00 96.38 353 THR A O 1
ATOM 2769 N N . LEU A 1 354 ? 19.190 -8.405 -3.091 1.00 95.88 354 LEU A N 1
ATOM 2770 C CA . LEU A 1 354 ? 19.430 -7.020 -3.514 1.00 95.88 354 LEU A CA 1
ATOM 2771 C C . LEU A 1 354 ? 20.757 -6.870 -4.267 1.00 95.88 354 LEU A C 1
ATOM 2773 O O . LEU A 1 354 ? 20.812 -6.248 -5.328 1.00 95.88 354 LEU A O 1
ATOM 2777 N N . LYS A 1 355 ? 21.823 -7.524 -3.788 1.00 96.56 355 LYS A N 1
ATOM 2778 C CA . LYS A 1 355 ? 23.110 -7.562 -4.496 1.00 96.56 355 LYS A CA 1
ATOM 2779 C C . LYS A 1 355 ? 22.982 -8.194 -5.886 1.00 96.56 355 LYS A C 1
ATOM 2781 O O . LYS A 1 355 ? 23.594 -7.711 -6.840 1.00 96.56 355 LYS A O 1
ATOM 2786 N N . ARG A 1 356 ? 22.210 -9.278 -6.013 1.00 96.38 356 ARG A N 1
ATOM 2787 C CA . ARG A 1 356 ? 21.968 -9.934 -7.305 1.00 96.38 356 ARG A CA 1
ATOM 2788 C C . ARG A 1 356 ? 21.162 -9.034 -8.239 1.00 96.38 356 ARG A C 1
ATOM 2790 O O . ARG A 1 356 ? 21.557 -8.887 -9.391 1.00 96.38 356 ARG A O 1
ATOM 2797 N N . MET A 1 357 ? 20.113 -8.386 -7.739 1.00 94.75 357 MET A N 1
ATOM 2798 C CA . MET A 1 357 ? 19.316 -7.417 -8.498 1.00 94.75 357 MET A CA 1
ATOM 2799 C C . MET A 1 357 ? 20.176 -6.273 -9.041 1.00 94.75 357 MET A C 1
ATOM 2801 O O . MET A 1 357 ? 20.157 -6.004 -10.238 1.00 94.75 357 MET A O 1
ATOM 2805 N N . LYS A 1 358 ? 21.014 -5.665 -8.193 1.00 94.75 358 LYS A N 1
ATOM 2806 C CA . LYS A 1 358 ? 21.971 -4.625 -8.602 1.00 94.75 358 LYS A CA 1
ATOM 2807 C C . LYS A 1 358 ? 22.897 -5.087 -9.720 1.00 94.75 358 LYS A C 1
ATOM 2809 O O . LYS A 1 358 ? 23.144 -4.337 -10.655 1.00 94.75 358 LYS A O 1
ATOM 2814 N N . SER A 1 359 ? 23.384 -6.327 -9.651 1.00 95.25 359 SER A N 1
ATOM 2815 C CA . SER A 1 359 ? 24.214 -6.901 -10.714 1.00 95.25 359 SER A CA 1
ATOM 2816 C C . SER A 1 359 ? 23.465 -7.037 -12.041 1.00 95.25 359 SER A C 1
ATOM 2818 O O . SER A 1 359 ? 24.086 -6.842 -13.081 1.00 95.25 359 SER A O 1
ATOM 2820 N N . ILE A 1 360 ? 22.176 -7.388 -12.017 1.00 94.19 360 ILE A N 1
ATOM 2821 C CA . ILE A 1 360 ? 21.347 -7.475 -13.227 1.00 94.19 360 ILE A CA 1
ATOM 2822 C C . ILE A 1 360 ? 21.162 -6.077 -13.821 1.00 94.19 360 ILE A C 1
ATOM 2824 O O . ILE A 1 360 ? 21.481 -5.862 -14.987 1.00 94.19 360 ILE A O 1
ATOM 2828 N N . PHE A 1 361 ? 20.741 -5.106 -13.009 1.00 94.25 361 PHE A N 1
ATOM 2829 C CA . PHE A 1 361 ? 20.545 -3.733 -13.471 1.00 94.25 361 PHE A CA 1
ATOM 2830 C C . PHE A 1 361 ? 21.831 -3.079 -13.990 1.00 94.25 361 PHE A C 1
ATOM 2832 O O . PHE A 1 361 ? 21.803 -2.392 -15.008 1.00 94.25 361 PHE A O 1
ATOM 2839 N N . ALA A 1 362 ? 22.973 -3.333 -13.347 1.00 93.88 362 ALA A N 1
ATOM 2840 C CA . ALA A 1 362 ? 24.269 -2.872 -13.837 1.00 93.88 362 ALA A CA 1
ATOM 2841 C C . ALA A 1 362 ? 24.604 -3.451 -15.224 1.00 93.88 362 ALA A C 1
ATOM 2843 O O . ALA A 1 362 ? 25.180 -2.747 -16.049 1.00 93.88 362 ALA A O 1
ATOM 2844 N N . GLY A 1 363 ? 24.215 -4.703 -15.495 1.00 94.62 363 GLY A N 1
ATOM 2845 C CA . GLY A 1 363 ? 24.351 -5.322 -16.816 1.00 94.62 363 GLY A CA 1
ATOM 2846 C C . GLY A 1 363 ? 23.457 -4.678 -17.878 1.00 94.62 363 GLY A C 1
ATOM 2847 O O . GLY A 1 363 ? 23.873 -4.541 -19.022 1.00 94.62 363 GLY A O 1
ATOM 2848 N N . LEU A 1 364 ? 22.262 -4.215 -17.500 1.00 95.25 364 LEU A N 1
ATOM 2849 C CA . LEU A 1 364 ? 21.360 -3.507 -18.415 1.00 95.25 364 LEU A CA 1
ATOM 2850 C C . LEU A 1 364 ? 21.854 -2.096 -18.771 1.00 95.25 364 LEU A C 1
ATOM 2852 O O . LEU A 1 364 ? 21.524 -1.580 -19.839 1.00 95.25 364 LEU A O 1
ATOM 2856 N N . GLN A 1 365 ? 22.674 -1.474 -17.918 1.00 93.94 365 GLN A N 1
ATOM 2857 C CA . GLN A 1 365 ? 23.093 -0.078 -18.077 1.00 93.94 365 GLN A CA 1
ATOM 2858 C C . GLN A 1 365 ? 23.830 0.199 -19.401 1.00 93.94 365 GLN A C 1
ATOM 2860 O O . GLN A 1 365 ? 23.729 1.301 -19.938 1.00 93.94 365 GLN A O 1
ATOM 2865 N N . SER A 1 366 ? 24.533 -0.789 -19.968 1.00 95.06 366 SER A N 1
ATOM 2866 C CA . SER A 1 366 ? 25.214 -0.649 -21.265 1.00 95.06 366 SER A CA 1
ATOM 2867 C C . SER A 1 366 ? 24.268 -0.515 -22.460 1.00 95.06 366 SER A C 1
ATOM 2869 O O . SER A 1 366 ? 24.723 -0.188 -23.555 1.00 95.06 366 SER A O 1
ATOM 2871 N N . PHE A 1 367 ? 22.971 -0.763 -22.268 1.00 96.00 367 PHE A N 1
ATOM 2872 C CA . PHE A 1 367 ? 21.959 -0.740 -23.322 1.00 96.00 367 PHE A CA 1
ATOM 2873 C C . PHE A 1 367 ? 20.936 0.391 -23.166 1.00 96.00 367 PHE A C 1
ATOM 2875 O O . PHE A 1 367 ? 19.939 0.422 -23.885 1.00 96.00 367 PHE A O 1
ATOM 2882 N N . VAL A 1 368 ? 21.161 1.312 -22.228 1.00 94.81 368 VAL A N 1
ATOM 2883 C CA . VAL A 1 368 ? 20.269 2.451 -22.000 1.00 94.81 368 VAL A CA 1
ATOM 2884 C C . VAL A 1 368 ? 20.101 3.290 -23.267 1.00 94.81 368 VAL A C 1
ATOM 2886 O O . VAL A 1 368 ? 21.062 3.584 -23.976 1.00 94.81 368 VAL A O 1
ATOM 2889 N N . GLY A 1 369 ? 18.867 3.730 -23.507 1.00 90.88 369 GLY A N 1
ATOM 2890 C CA . GLY A 1 369 ? 18.508 4.637 -24.591 1.00 90.88 369 GLY A CA 1
ATOM 2891 C C . GLY A 1 369 ? 17.981 3.947 -25.846 1.00 90.88 369 GLY A C 1
ATOM 2892 O O . GLY A 1 369 ? 17.566 4.664 -26.753 1.00 90.88 369 GLY A O 1
ATOM 2893 N N . ARG A 1 370 ? 17.946 2.605 -25.882 1.00 94.00 370 ARG A N 1
ATOM 2894 C CA . ARG A 1 370 ? 17.288 1.814 -26.939 1.00 94.00 370 ARG A CA 1
ATOM 2895 C C . ARG A 1 370 ? 15.827 2.242 -27.061 1.00 94.00 370 ARG A C 1
ATOM 2897 O O . ARG A 1 370 ? 15.097 2.203 -26.069 1.00 94.00 370 ARG A O 1
ATOM 2904 N N . ARG A 1 371 ? 15.405 2.681 -28.246 1.00 91.44 371 ARG A N 1
ATOM 2905 C CA . ARG A 1 371 ? 14.047 3.199 -28.478 1.00 91.44 371 ARG A CA 1
ATOM 2906 C C . ARG A 1 371 ? 13.176 2.171 -29.184 1.00 91.44 371 ARG A C 1
ATOM 2908 O O . ARG A 1 371 ? 13.393 1.876 -30.360 1.00 91.44 371 ARG A O 1
ATOM 2915 N N . GLU A 1 372 ? 12.106 1.728 -28.527 1.00 89.69 372 GLU A N 1
ATOM 2916 C CA . GLU A 1 372 ? 11.149 0.791 -29.126 1.00 89.69 372 GLU A CA 1
ATOM 2917 C C . GLU A 1 372 ? 10.504 1.351 -30.407 1.00 89.69 372 GLU A C 1
ATOM 2919 O O . GLU A 1 372 ? 10.189 0.612 -31.336 1.00 89.69 372 GLU A O 1
ATOM 2924 N N . THR A 1 373 ? 10.370 2.680 -30.493 1.00 88.19 373 THR A N 1
ATOM 2925 C CA . THR A 1 373 ? 9.815 3.381 -31.659 1.00 88.19 373 THR A CA 1
ATOM 2926 C C . THR A 1 373 ? 10.732 3.345 -32.879 1.00 88.19 373 THR A C 1
ATOM 2928 O O . THR A 1 373 ? 10.290 3.673 -33.977 1.00 88.19 373 THR A O 1
ATOM 2931 N N . GLN A 1 374 ? 11.993 2.951 -32.698 1.00 91.31 374 GLN A N 1
ATOM 2932 C CA . GLN A 1 374 ? 12.999 2.806 -33.750 1.00 91.31 374 GLN A CA 1
ATOM 2933 C C . GLN A 1 374 ? 13.349 1.335 -34.018 1.00 91.31 374 GLN A C 1
ATOM 2935 O O . GLN A 1 374 ? 14.250 1.056 -34.804 1.00 91.31 374 GLN A O 1
ATOM 2940 N N . GLY A 1 375 ? 12.651 0.389 -33.379 1.00 92.06 375 GLY A N 1
ATOM 2941 C CA . GLY A 1 375 ? 12.967 -1.036 -33.475 1.00 92.06 375 GLY A CA 1
ATOM 2942 C C . GLY A 1 375 ? 14.240 -1.427 -32.724 1.00 92.06 375 GLY A C 1
ATOM 2943 O O . GLY A 1 375 ? 14.789 -2.504 -32.947 1.00 92.06 375 GLY A O 1
ATOM 2944 N N . GLU A 1 376 ? 14.733 -0.551 -31.850 1.00 95.06 376 GLU A N 1
ATOM 2945 C CA . GLU A 1 376 ? 15.921 -0.797 -31.051 1.00 95.06 376 GLU A CA 1
ATOM 2946 C C . GLU A 1 376 ? 15.518 -1.478 -29.745 1.00 95.06 376 GLU A C 1
ATOM 2948 O O . GLU A 1 376 ? 14.945 -0.853 -28.852 1.00 95.06 376 GLU A O 1
ATOM 2953 N N . PHE A 1 377 ? 15.862 -2.756 -29.621 1.00 96.75 377 PHE A N 1
ATOM 2954 C CA . PHE A 1 377 ? 15.602 -3.547 -28.422 1.00 96.75 377 PHE A CA 1
ATOM 2955 C C . PHE A 1 377 ? 16.893 -4.136 -27.864 1.00 96.75 377 PHE A C 1
ATOM 2957 O O . PHE A 1 377 ? 17.854 -4.354 -28.602 1.00 96.75 377 PHE A O 1
ATOM 2964 N N . VAL A 1 378 ? 16.893 -4.390 -26.560 1.00 97.06 378 VAL A N 1
ATOM 2965 C CA . VAL A 1 378 ? 17.817 -5.306 -25.897 1.00 97.06 378 VAL A CA 1
ATOM 2966 C C . VAL A 1 378 ? 17.259 -6.708 -26.076 1.00 97.06 378 VAL A C 1
ATOM 2968 O O . VAL A 1 378 ? 16.140 -7.002 -25.649 1.00 97.06 378 VAL A O 1
ATOM 2971 N N . THR A 1 379 ? 18.026 -7.547 -26.750 1.00 96.50 379 THR A N 1
ATOM 2972 C CA . THR A 1 379 ? 17.661 -8.915 -27.119 1.00 96.50 379 THR A CA 1
ATOM 2973 C C . THR A 1 379 ? 17.884 -9.902 -25.963 1.00 96.50 379 THR A C 1
ATOM 2975 O O . THR A 1 379 ? 18.642 -9.593 -25.035 1.00 96.50 379 THR A O 1
ATOM 2978 N N . PRO A 1 380 ? 17.283 -11.107 -26.029 1.00 94.56 380 PRO A N 1
ATOM 2979 C CA . PRO A 1 380 ? 17.529 -12.207 -25.092 1.00 94.56 380 PRO A CA 1
ATOM 2980 C C . PRO A 1 380 ? 18.997 -12.443 -24.730 1.00 94.56 380 PRO A C 1
ATOM 2982 O O . PRO A 1 380 ? 19.333 -12.594 -23.551 1.00 94.56 380 PRO A O 1
ATOM 2985 N N . ASP A 1 381 ? 19.872 -12.420 -25.735 1.00 94.88 381 ASP A N 1
ATOM 2986 C CA . ASP A 1 381 ? 21.303 -12.678 -25.572 1.00 94.88 381 ASP A CA 1
ATOM 2987 C C . ASP A 1 381 ? 22.048 -11.500 -24.920 1.00 94.88 381 ASP A C 1
ATOM 2989 O O . ASP A 1 381 ? 23.086 -11.695 -24.288 1.00 94.88 381 ASP A O 1
ATOM 2993 N N . GLU A 1 382 ? 21.512 -10.280 -25.027 1.00 96.38 382 GLU A N 1
ATOM 2994 C CA . GLU A 1 382 ? 22.096 -9.064 -24.453 1.00 96.38 382 GLU A CA 1
ATOM 2995 C C . GLU A 1 382 ? 21.698 -8.861 -22.984 1.00 96.38 382 GLU A C 1
ATOM 2997 O O . GLU A 1 382 ? 22.556 -8.556 -22.154 1.00 96.38 382 GLU A O 1
ATOM 3002 N N . HIS A 1 383 ? 20.414 -9.026 -22.632 1.00 94.88 383 HIS A N 1
ATOM 3003 C CA . HIS A 1 383 ? 19.944 -8.766 -21.261 1.00 94.88 383 HIS A CA 1
ATOM 3004 C C . HIS A 1 383 ? 20.184 -9.942 -20.299 1.00 94.88 383 HIS A C 1
ATOM 3006 O O . HIS A 1 383 ? 20.169 -9.755 -19.081 1.00 94.88 383 HIS A O 1
ATOM 3012 N N . GLY A 1 384 ? 20.378 -11.163 -20.814 1.00 92.69 384 GLY A N 1
ATOM 3013 C CA . GLY A 1 384 ? 20.696 -12.344 -20.004 1.00 92.69 384 GLY A CA 1
ATOM 3014 C C . GLY A 1 384 ? 19.569 -12.794 -19.068 1.00 92.69 384 GLY A C 1
ATOM 3015 O O . GLY A 1 384 ? 19.828 -13.418 -18.034 1.00 92.69 384 GLY A O 1
ATOM 3016 N N . PHE A 1 385 ? 18.311 -12.478 -19.397 1.00 96.12 385 PHE A N 1
ATOM 3017 C CA . PHE A 1 385 ? 17.177 -13.015 -18.643 1.00 96.12 385 PHE A CA 1
ATOM 3018 C C . PHE A 1 385 ? 16.900 -14.450 -19.092 1.00 96.12 385 PHE A C 1
ATOM 3020 O O . PHE A 1 385 ? 17.267 -14.848 -20.191 1.00 96.12 385 PHE A O 1
ATOM 3027 N N . ASN A 1 386 ? 16.252 -15.249 -18.242 1.00 94.56 386 ASN A N 1
ATOM 3028 C CA . ASN A 1 386 ? 16.026 -16.657 -18.558 1.00 94.56 386 ASN A CA 1
ATOM 3029 C C . ASN A 1 386 ? 14.818 -16.878 -19.489 1.00 94.56 386 ASN A C 1
ATOM 3031 O O . ASN A 1 386 ? 14.715 -17.949 -20.083 1.00 94.56 386 ASN A O 1
ATOM 3035 N N . ASN A 1 387 ? 13.933 -15.887 -19.650 1.00 94.00 387 ASN A N 1
ATOM 3036 C CA . ASN A 1 387 ? 12.896 -15.910 -20.672 1.00 94.00 387 ASN A CA 1
ATOM 3037 C C . ASN A 1 387 ? 13.461 -15.385 -21.999 1.00 94.00 387 ASN A C 1
ATOM 3039 O O . ASN A 1 387 ? 13.645 -14.1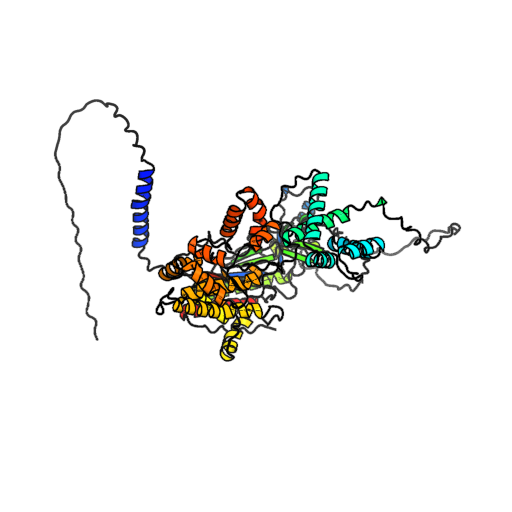84 -22.186 1.00 94.00 387 ASN A O 1
ATOM 3043 N N . THR A 1 388 ? 13.699 -16.304 -22.934 1.00 94.12 388 THR A N 1
ATOM 3044 C CA . THR A 1 388 ? 14.282 -16.013 -24.251 1.00 94.12 388 THR A CA 1
ATOM 3045 C C . THR A 1 388 ? 13.298 -15.395 -25.246 1.00 94.12 388 THR A C 1
ATOM 3047 O O . THR A 1 388 ? 13.660 -15.143 -26.391 1.00 94.12 388 THR A O 1
ATOM 3050 N N . SER A 1 389 ? 12.046 -15.172 -24.842 1.00 93.81 389 SER A N 1
ATOM 3051 C CA . SER A 1 389 ? 11.060 -14.432 -25.638 1.00 93.81 389 SER A CA 1
ATOM 3052 C C . SER A 1 389 ? 10.968 -12.957 -25.250 1.00 93.81 389 SER A C 1
ATOM 3054 O O . SER A 1 389 ? 10.241 -12.219 -25.909 1.00 93.81 389 SER A O 1
ATOM 3056 N N . THR A 1 390 ? 11.669 -12.539 -24.192 1.00 95.50 390 THR A N 1
ATOM 3057 C CA . THR A 1 390 ? 11.637 -11.168 -23.680 1.00 95.50 390 THR A CA 1
ATOM 3058 C C . THR A 1 390 ? 12.534 -10.256 -24.505 1.00 95.50 390 THR A C 1
ATOM 3060 O O . THR A 1 390 ? 13.636 -10.630 -24.888 1.00 95.50 390 THR A O 1
ATOM 3063 N N . PHE A 1 391 ? 12.066 -9.036 -24.733 1.00 96.88 391 PHE A N 1
ATOM 3064 C CA . PHE A 1 391 ? 12.852 -7.928 -25.260 1.00 96.88 391 PHE A CA 1
ATOM 3065 C C . PHE A 1 391 ? 12.670 -6.729 -24.335 1.00 96.88 391 PHE A C 1
ATOM 3067 O O . PHE A 1 391 ? 11.596 -6.552 -23.753 1.00 96.88 391 PHE A O 1
ATOM 3074 N N . LEU A 1 392 ? 13.704 -5.899 -24.199 1.00 97.00 392 LEU A N 1
ATOM 3075 C CA . LEU A 1 392 ? 13.640 -4.685 -23.383 1.00 97.00 392 LEU A CA 1
ATOM 3076 C C . LEU A 1 392 ? 13.919 -3.437 -24.221 1.00 97.00 392 LEU A C 1
ATOM 3078 O O . LEU A 1 392 ? 14.664 -3.494 -25.195 1.00 97.00 392 LEU A O 1
ATOM 3082 N N . ALA A 1 393 ? 13.363 -2.298 -23.825 1.00 95.62 393 ALA A N 1
ATOM 3083 C CA . ALA A 1 393 ? 13.729 -0.990 -24.370 1.00 95.62 393 ALA A CA 1
ATOM 3084 C C . ALA A 1 393 ? 13.671 0.092 -23.282 1.00 95.62 393 ALA A C 1
ATOM 3086 O O . ALA A 1 393 ? 13.113 -0.123 -22.204 1.00 95.62 393 ALA A O 1
ATOM 3087 N N . GLY A 1 394 ? 14.244 1.259 -23.565 1.00 93.88 394 GLY A N 1
ATOM 3088 C CA . GLY A 1 394 ? 14.316 2.387 -22.644 1.00 93.88 394 GLY A CA 1
ATOM 3089 C C . GLY A 1 394 ? 15.572 2.368 -21.773 1.00 93.88 394 GLY A C 1
ATOM 3090 O O . GLY A 1 394 ? 16.697 2.369 -22.275 1.00 93.88 394 GLY A O 1
ATOM 3091 N N . GLY A 1 395 ? 15.364 2.426 -20.464 1.00 91.62 395 GLY A N 1
ATOM 3092 C CA . GLY A 1 395 ? 16.383 2.640 -19.447 1.00 91.62 395 GLY A CA 1
ATOM 3093 C C . GLY A 1 395 ? 16.674 4.125 -19.210 1.00 91.62 395 GLY A C 1
ATOM 3094 O O . GLY A 1 395 ? 16.587 4.963 -20.111 1.00 91.62 395 GLY A O 1
ATOM 3095 N N . SER A 1 396 ? 17.033 4.463 -17.972 1.00 90.19 396 SER A N 1
ATOM 3096 C CA . SER A 1 396 ? 17.418 5.821 -17.582 1.00 90.19 396 SER A CA 1
ATOM 3097 C C . SER A 1 396 ? 18.945 6.005 -17.650 1.00 90.19 396 SER A C 1
ATOM 3099 O O . SER A 1 396 ? 19.697 5.189 -17.105 1.00 90.19 396 SER A O 1
ATOM 3101 N N . PRO A 1 397 ? 19.449 7.097 -18.263 1.00 87.75 397 PRO A N 1
ATOM 3102 C CA . PRO A 1 397 ? 20.887 7.389 -18.305 1.00 87.75 397 PRO A CA 1
ATOM 3103 C C . PRO A 1 397 ? 21.475 7.650 -16.917 1.00 87.75 397 PRO A C 1
ATOM 3105 O O . PRO A 1 397 ? 22.665 7.436 -16.712 1.00 87.75 397 PRO A O 1
ATOM 3108 N N . ASN A 1 398 ? 20.634 8.039 -15.958 1.00 86.81 398 ASN A N 1
ATOM 3109 C CA . ASN A 1 398 ? 21.020 8.258 -14.566 1.00 86.81 398 ASN A CA 1
ATOM 3110 C C . ASN A 1 398 ? 20.971 6.965 -13.730 1.00 86.81 398 ASN A C 1
ATOM 3112 O O . ASN A 1 398 ? 21.059 7.017 -12.508 1.00 86.81 398 ASN A O 1
ATOM 3116 N N . GLY A 1 399 ? 20.810 5.813 -14.385 1.00 86.88 399 GLY A N 1
ATOM 3117 C CA . GLY A 1 399 ? 20.620 4.519 -13.746 1.00 86.88 399 GLY A CA 1
ATOM 3118 C C . GLY A 1 399 ? 19.147 4.191 -13.474 1.00 86.88 399 GLY A C 1
ATOM 3119 O O . GLY A 1 399 ? 18.277 5.049 -13.676 1.00 86.88 399 GLY A O 1
ATOM 3120 N N . PRO A 1 400 ? 18.872 2.949 -13.031 1.00 85.75 400 PRO A N 1
ATOM 3121 C CA . PRO A 1 400 ? 17.542 2.485 -12.652 1.00 85.75 400 PRO A CA 1
ATOM 3122 C C . PRO A 1 400 ? 16.886 3.418 -11.645 1.00 85.75 400 PRO A C 1
ATOM 3124 O O . PRO A 1 400 ? 17.520 3.875 -10.691 1.00 85.75 400 PRO A O 1
ATOM 3127 N N . GLN A 1 401 ? 15.598 3.654 -11.849 1.00 84.88 401 GLN A N 1
ATOM 3128 C CA . GLN A 1 401 ? 14.791 4.523 -11.014 1.00 84.88 401 GLN A CA 1
ATOM 3129 C C . GLN A 1 401 ? 13.788 3.665 -10.250 1.00 84.88 401 GLN A C 1
ATOM 3131 O O . GLN A 1 401 ? 12.657 3.451 -10.680 1.00 84.88 401 GLN A O 1
ATOM 3136 N N . ILE A 1 402 ? 14.243 3.141 -9.114 1.00 88.31 402 ILE A N 1
ATOM 3137 C CA . ILE A 1 402 ? 13.556 2.096 -8.369 1.00 88.31 402 ILE A CA 1
ATOM 3138 C C . ILE A 1 402 ? 12.510 2.696 -7.439 1.00 88.31 402 ILE A C 1
ATOM 3140 O O . ILE A 1 402 ? 12.819 3.478 -6.540 1.00 88.31 402 ILE A O 1
ATOM 3144 N N . LYS A 1 403 ? 11.266 2.270 -7.605 1.00 87.19 403 LYS A N 1
ATOM 3145 C CA . LYS A 1 403 ? 10.196 2.476 -6.633 1.00 87.19 403 LYS A CA 1
ATOM 3146 C C . LYS A 1 403 ? 10.026 1.198 -5.828 1.00 87.19 403 LYS A C 1
ATOM 3148 O O . LYS A 1 403 ? 9.747 0.141 -6.384 1.00 87.19 403 LYS A O 1
ATOM 3153 N N . MET A 1 404 ? 10.212 1.298 -4.519 1.00 87.75 404 MET A N 1
ATOM 3154 C CA . MET A 1 404 ? 10.108 0.155 -3.617 1.00 87.75 404 MET A CA 1
ATOM 3155 C C . MET A 1 404 ? 8.691 0.063 -3.040 1.00 87.75 404 MET A C 1
ATOM 3157 O O . MET A 1 404 ? 8.074 1.073 -2.728 1.00 87.75 404 MET A O 1
ATOM 3161 N N . GLN A 1 405 ? 8.168 -1.140 -2.854 1.00 87.44 405 GLN A N 1
ATOM 3162 C CA . GLN A 1 405 ? 6.971 -1.411 -2.057 1.00 87.44 405 GLN A CA 1
ATOM 3163 C C . GLN A 1 405 ? 7.276 -2.593 -1.135 1.00 87.44 405 GLN A C 1
ATOM 3165 O O . GLN A 1 405 ? 8.102 -3.449 -1.454 1.00 87.44 405 GLN A O 1
ATOM 3170 N N . VAL A 1 406 ? 6.641 -2.639 0.038 1.00 88.44 406 VAL A N 1
ATOM 3171 C CA . VAL A 1 406 ? 6.867 -3.726 1.005 1.00 88.44 406 VAL A CA 1
ATOM 3172 C C . VAL A 1 406 ? 5.544 -4.364 1.384 1.00 88.44 406 VAL A C 1
ATOM 3174 O O . VAL A 1 406 ? 4.663 -3.687 1.903 1.00 88.44 406 VAL A O 1
ATOM 3177 N N . THR A 1 407 ? 5.409 -5.673 1.189 1.00 88.25 407 THR A N 1
ATOM 3178 C CA . THR A 1 407 ? 4.260 -6.448 1.674 1.00 88.25 407 THR A CA 1
ATOM 3179 C C . THR A 1 407 ? 4.679 -7.290 2.877 1.00 88.25 407 THR A C 1
ATOM 3181 O O . THR A 1 407 ? 5.617 -8.078 2.804 1.00 88.25 407 THR A O 1
ATOM 3184 N N . GLN A 1 408 ? 3.974 -7.160 3.999 1.00 86.81 408 GLN A N 1
ATOM 3185 C CA . GLN A 1 408 ? 4.389 -7.743 5.277 1.00 86.81 408 GLN A CA 1
ATOM 3186 C C . GLN A 1 408 ? 3.216 -8.157 6.162 1.00 86.81 408 GLN A C 1
ATOM 3188 O O . GLN A 1 408 ? 2.167 -7.519 6.161 1.00 86.81 408 GLN A O 1
ATOM 3193 N N . GLY A 1 409 ? 3.411 -9.193 6.978 1.00 86.50 409 GLY A N 1
ATOM 3194 C CA . GLY A 1 409 ? 2.492 -9.548 8.061 1.00 86.50 409 GLY A CA 1
ATOM 3195 C C . GLY A 1 409 ? 2.892 -8.893 9.384 1.00 86.50 409 GLY A C 1
ATOM 3196 O O . GLY A 1 409 ? 3.930 -9.232 9.952 1.00 86.50 409 GLY A O 1
ATOM 3197 N N . VAL A 1 410 ? 2.052 -8.009 9.921 1.00 87.94 410 VAL A N 1
ATOM 3198 C CA . VAL A 1 410 ? 2.299 -7.250 11.159 1.00 87.94 410 VAL A CA 1
ATOM 3199 C C . VAL A 1 410 ? 1.199 -7.556 12.177 1.00 87.94 410 VAL A C 1
ATOM 3201 O O . VAL A 1 410 ? 0.028 -7.484 11.816 1.00 87.94 410 VAL A O 1
ATOM 3204 N N . PRO A 1 411 ? 1.508 -7.884 13.447 1.00 90.12 411 PRO A N 1
ATOM 3205 C CA . PRO A 1 411 ? 0.489 -8.002 14.488 1.00 90.12 411 PRO A CA 1
ATOM 3206 C C . PRO A 1 411 ? -0.377 -6.746 14.534 1.00 90.12 411 PRO A C 1
ATOM 3208 O O . PRO A 1 411 ? 0.159 -5.637 14.511 1.00 90.12 411 PRO A O 1
ATOM 3211 N N . ILE A 1 412 ? -1.700 -6.895 14.592 1.00 92.25 412 ILE A N 1
ATOM 3212 C CA . ILE A 1 412 ? -2.605 -5.740 14.503 1.00 92.25 412 ILE A CA 1
ATOM 3213 C C . ILE A 1 412 ? -2.299 -4.691 15.588 1.00 92.25 412 ILE A C 1
ATOM 3215 O O . ILE A 1 412 ? -2.302 -3.495 15.318 1.00 92.25 412 ILE A O 1
ATOM 3219 N N . GLU A 1 413 ? -1.899 -5.124 16.784 1.00 94.06 413 GLU A N 1
ATOM 3220 C CA . GLU A 1 413 ? -1.461 -4.270 17.893 1.00 94.06 413 GLU A CA 1
ATOM 3221 C C . GLU A 1 413 ? -0.182 -3.450 17.626 1.00 94.06 413 GLU A C 1
ATOM 3223 O O . GLU A 1 413 ? 0.068 -2.472 18.329 1.00 94.06 413 GLU A O 1
ATOM 3228 N N . HIS A 1 414 ? 0.628 -3.819 16.630 1.00 93.56 414 HIS A N 1
ATOM 3229 C CA . HIS A 1 414 ? 1.851 -3.104 16.251 1.00 93.56 414 HIS A CA 1
ATOM 3230 C C . HIS A 1 414 ? 1.618 -2.060 15.150 1.00 93.56 414 HIS A C 1
ATOM 3232 O O . HIS A 1 414 ? 2.463 -1.185 14.962 1.00 93.56 414 HIS A O 1
ATOM 3238 N N . ILE A 1 415 ? 0.479 -2.099 14.450 1.00 93.38 415 ILE A N 1
ATOM 3239 C CA . ILE A 1 415 ? 0.141 -1.119 13.405 1.00 93.38 415 ILE A CA 1
ATOM 3240 C C . ILE A 1 415 ? 0.234 0.329 13.911 1.00 93.38 415 ILE A C 1
ATOM 3242 O O . ILE A 1 415 ? 0.846 1.148 13.225 1.00 93.38 415 ILE A O 1
ATOM 3246 N N . PRO A 1 416 ? -0.267 0.674 15.114 1.00 95.06 416 PRO A N 1
ATOM 3247 C CA . PRO A 1 416 ? -0.149 2.039 15.608 1.00 95.06 416 PRO A CA 1
ATOM 3248 C C . PRO A 1 416 ? 1.300 2.510 15.782 1.00 95.06 416 PRO A C 1
ATOM 3250 O O . PRO A 1 416 ? 1.572 3.699 15.649 1.00 95.06 416 PRO A O 1
ATOM 3253 N N . ILE A 1 417 ? 2.236 1.596 16.073 1.00 93.75 417 ILE A N 1
ATOM 3254 C CA . ILE A 1 417 ? 3.665 1.924 16.175 1.00 93.75 417 ILE A CA 1
ATOM 3255 C C . ILE A 1 417 ? 4.213 2.264 14.787 1.00 93.75 417 ILE A C 1
ATOM 3257 O O . ILE A 1 417 ? 4.911 3.263 14.655 1.00 93.75 417 ILE A O 1
ATOM 3261 N N . LEU A 1 418 ? 3.857 1.491 13.752 1.00 92.06 418 LEU A N 1
ATOM 3262 C CA . LEU A 1 418 ? 4.222 1.805 12.363 1.00 92.06 418 LEU A CA 1
ATOM 3263 C C . LEU A 1 418 ? 3.712 3.189 11.958 1.00 92.06 418 LEU A C 1
ATOM 3265 O O . LEU A 1 418 ? 4.477 4.016 11.474 1.00 92.06 418 LEU A O 1
ATOM 3269 N N . MET A 1 419 ? 2.431 3.449 12.212 1.00 93.06 419 MET A N 1
ATOM 3270 C CA . MET A 1 419 ? 1.776 4.716 11.898 1.00 93.06 419 MET A CA 1
ATOM 3271 C C . MET A 1 419 ? 2.425 5.903 12.616 1.00 93.06 419 MET A C 1
ATOM 3273 O O . MET A 1 419 ? 2.710 6.915 11.989 1.00 93.06 419 MET A O 1
ATOM 3277 N N . GLN A 1 420 ? 2.740 5.775 13.907 1.00 92.94 420 GLN A N 1
ATOM 3278 C CA . GLN A 1 420 ? 3.435 6.834 14.645 1.00 92.94 420 GLN A CA 1
ATOM 3279 C C . GLN A 1 420 ? 4.867 7.049 14.153 1.00 92.94 420 GLN A C 1
ATOM 3281 O O . GLN A 1 420 ? 5.314 8.188 14.112 1.00 92.94 420 GLN A O 1
ATOM 3286 N N . THR A 1 421 ? 5.592 5.982 13.803 1.00 91.25 421 THR A N 1
ATOM 3287 C CA . THR A 1 421 ? 6.972 6.082 13.310 1.00 91.25 421 THR A CA 1
ATOM 3288 C C . THR A 1 421 ? 7.035 6.733 11.931 1.00 91.25 421 THR A C 1
ATOM 3290 O O . THR A 1 421 ? 7.880 7.594 11.705 1.00 91.25 421 THR A O 1
ATOM 3293 N N . PHE A 1 422 ? 6.149 6.341 11.015 1.00 89.44 422 PHE A N 1
ATOM 3294 C CA . PHE A 1 422 ? 6.207 6.769 9.616 1.00 89.44 422 PHE A CA 1
ATOM 3295 C C . PHE A 1 422 ? 5.288 7.954 9.280 1.00 89.44 422 PHE A C 1
ATOM 3297 O O . PHE A 1 422 ? 5.494 8.592 8.252 1.00 89.44 422 PHE A O 1
ATOM 3304 N N . GLY A 1 423 ? 4.295 8.273 10.110 1.00 90.69 423 GLY A N 1
ATOM 3305 C CA . GLY A 1 423 ? 3.489 9.496 10.019 1.00 90.69 423 GLY A CA 1
ATOM 3306 C C . GLY A 1 423 ? 4.018 10.603 10.930 1.00 90.69 423 GLY A C 1
ATOM 3307 O O . GLY A 1 423 ? 4.916 10.351 11.726 1.00 90.69 423 GLY A O 1
ATOM 3308 N N . THR A 1 424 ? 3.446 11.806 10.845 1.00 91.19 424 THR A N 1
ATOM 3309 C CA . THR A 1 424 ? 3.828 13.003 11.624 1.00 91.19 424 THR A CA 1
ATOM 3310 C C . THR A 1 424 ? 2.640 13.481 12.468 1.00 91.19 424 THR A C 1
ATOM 3312 O O . THR A 1 424 ? 1.879 14.331 12.006 1.00 91.19 424 THR A O 1
ATOM 3315 N N . PRO A 1 425 ? 2.430 12.928 13.678 1.00 90.75 425 PRO A N 1
ATOM 3316 C CA . PRO A 1 425 ? 1.292 13.300 14.517 1.00 90.75 425 PRO A CA 1
ATOM 3317 C C . PRO A 1 425 ? 1.253 14.808 14.800 1.00 90.75 425 PRO A C 1
ATOM 3319 O O . PRO A 1 425 ? 2.289 15.418 15.062 1.00 90.75 425 PRO A O 1
ATOM 3322 N N . THR A 1 426 ? 0.062 15.405 14.836 1.00 91.69 426 THR A N 1
ATOM 3323 C CA . THR A 1 426 ? -0.139 16.839 15.121 1.00 91.69 426 THR A CA 1
ATOM 3324 C C . THR A 1 426 ? 0.426 17.238 16.490 1.00 91.69 426 THR A C 1
ATOM 3326 O O . THR A 1 426 ? 0.840 18.375 16.705 1.00 91.69 426 THR A O 1
ATOM 3329 N N . ASN A 1 427 ? 0.447 16.300 17.437 1.00 90.69 427 ASN A N 1
ATOM 3330 C CA . ASN A 1 427 ? 0.955 16.483 18.794 1.00 90.69 427 ASN A CA 1
ATOM 3331 C C . ASN A 1 427 ? 2.376 15.927 19.002 1.00 90.69 427 ASN A C 1
ATOM 3333 O O . ASN A 1 427 ? 2.759 15.673 20.145 1.00 90.69 427 ASN A O 1
ATOM 3337 N N . GLU A 1 428 ? 3.139 15.703 17.932 1.00 93.06 428 GLU A N 1
ATOM 3338 C CA . GLU A 1 428 ? 4.503 15.190 18.025 1.00 93.06 428 GLU A CA 1
ATOM 3339 C C . GLU A 1 428 ? 5.439 16.163 18.758 1.00 93.06 428 GLU A C 1
ATOM 3341 O O . GLU A 1 428 ? 5.543 17.346 18.431 1.00 93.06 428 GLU A O 1
ATOM 3346 N N . THR A 1 429 ? 6.159 15.651 19.758 1.00 94.06 429 THR A N 1
ATOM 3347 C CA . THR A 1 429 ? 7.191 16.428 20.458 1.00 94.06 429 THR A CA 1
ATOM 3348 C C . THR A 1 429 ? 8.480 16.533 19.628 1.00 94.06 429 THR A C 1
ATOM 3350 O O . THR A 1 429 ? 8.781 15.625 18.852 1.00 94.06 429 THR A O 1
ATOM 3353 N N . PRO A 1 430 ? 9.324 17.567 19.826 1.00 94.56 430 PRO A N 1
ATOM 3354 C CA . PRO A 1 430 ? 10.606 17.675 19.121 1.00 94.56 430 PRO A CA 1
ATOM 3355 C C . PRO A 1 430 ? 11.524 16.456 19.298 1.00 94.56 430 PRO A C 1
ATOM 3357 O O . PRO A 1 430 ? 12.213 16.060 18.361 1.00 94.56 430 PRO A O 1
ATOM 3360 N N . GLN A 1 431 ? 11.523 15.828 20.480 1.00 93.25 431 GLN A N 1
ATOM 3361 C CA . GLN A 1 431 ? 12.310 14.615 20.726 1.00 93.25 431 GLN A CA 1
ATOM 3362 C C . GLN A 1 431 ? 11.771 13.408 19.950 1.00 93.25 431 GLN A C 1
ATOM 3364 O O . GLN A 1 431 ? 12.544 12.596 19.443 1.00 93.25 431 GLN A O 1
ATOM 3369 N N . GLU A 1 432 ? 10.447 13.262 19.862 1.00 91.81 432 GLU A N 1
ATOM 3370 C CA . GLU A 1 432 ? 9.834 12.210 19.052 1.00 91.81 432 GLU A CA 1
ATOM 3371 C C . GLU A 1 432 ? 10.092 12.417 17.567 1.00 91.81 432 GLU A C 1
ATOM 3373 O O . GLU A 1 432 ? 10.456 11.450 16.900 1.00 91.81 432 GLU A O 1
ATOM 3378 N N . HIS A 1 433 ? 9.969 13.661 17.097 1.00 91.12 433 HIS A N 1
ATOM 3379 C CA . HIS A 1 433 ? 10.300 14.057 15.736 1.00 91.12 433 HIS A CA 1
ATOM 3380 C C . HIS A 1 433 ? 11.735 13.652 15.398 1.00 91.12 433 HIS A C 1
ATOM 3382 O O . HIS A 1 433 ? 11.939 12.831 14.513 1.00 91.12 433 HIS A O 1
ATOM 3388 N N . GLN A 1 434 ? 12.721 14.095 16.188 1.00 90.19 434 GLN A N 1
ATOM 3389 C CA . GLN A 1 434 ? 14.133 13.753 15.980 1.00 90.19 434 GLN A CA 1
ATOM 3390 C C . GLN A 1 434 ? 14.384 12.236 15.937 1.00 90.19 434 GLN A C 1
ATOM 3392 O O . GLN A 1 434 ? 15.219 11.763 15.171 1.00 90.19 434 GLN A O 1
ATOM 3397 N N . ARG A 1 435 ? 13.672 11.456 16.757 1.00 89.19 435 ARG A N 1
ATOM 3398 C CA . ARG A 1 435 ? 13.809 9.992 16.784 1.00 89.19 435 ARG A CA 1
ATOM 3399 C C . ARG A 1 435 ? 13.197 9.312 15.553 1.00 89.19 435 ARG A C 1
ATOM 3401 O O . ARG A 1 435 ? 13.677 8.253 15.157 1.00 89.19 435 ARG A O 1
ATOM 3408 N N . ARG A 1 436 ? 12.105 9.852 15.007 1.00 90.12 436 ARG A N 1
ATOM 3409 C CA . ARG A 1 436 ? 11.318 9.236 13.924 1.00 90.12 436 ARG A CA 1
ATOM 3410 C C . ARG A 1 436 ? 11.702 9.744 12.543 1.00 90.12 436 ARG A C 1
ATOM 3412 O O . ARG A 1 436 ? 11.513 9.015 11.575 1.00 90.12 436 ARG A O 1
ATOM 3419 N N . GLU A 1 437 ? 12.278 10.937 12.458 1.00 88.44 437 GLU A N 1
ATOM 3420 C CA . GLU A 1 437 ? 12.656 11.558 11.192 1.00 88.44 437 GLU A CA 1
ATOM 3421 C C . GLU A 1 437 ? 13.555 10.672 10.324 1.00 88.44 437 GLU A C 1
ATOM 3423 O O . GLU A 1 437 ? 13.221 10.515 9.156 1.00 88.44 437 GLU A O 1
ATOM 3428 N N . PRO A 1 438 ? 14.559 9.942 10.852 1.00 86.62 438 PRO A N 1
ATOM 3429 C CA . PRO A 1 438 ? 15.348 9.033 10.020 1.00 86.62 438 PRO A CA 1
ATOM 3430 C C . PRO A 1 438 ? 14.519 7.927 9.345 1.00 86.62 438 PRO A C 1
ATOM 3432 O O . PRO A 1 438 ? 14.833 7.497 8.239 1.00 86.62 438 PRO A O 1
ATOM 3435 N N . ALA A 1 439 ? 13.436 7.472 9.988 1.00 85.81 439 ALA A N 1
ATOM 3436 C CA . ALA A 1 439 ? 12.503 6.508 9.404 1.00 85.81 439 ALA A CA 1
ATOM 3437 C C . ALA A 1 439 ? 11.679 7.124 8.272 1.00 85.81 439 ALA A C 1
ATOM 3439 O O . ALA A 1 439 ? 11.382 6.462 7.279 1.00 85.81 439 ALA A O 1
ATOM 3440 N N . ARG A 1 440 ? 11.301 8.394 8.435 1.00 85.12 440 ARG A N 1
ATOM 3441 C CA . ARG A 1 440 ? 10.545 9.158 7.444 1.00 85.12 440 ARG A CA 1
ATOM 3442 C C . ARG A 1 440 ? 11.427 9.522 6.265 1.00 85.12 440 ARG A C 1
ATOM 3444 O O . ARG A 1 440 ? 11.059 9.206 5.147 1.00 85.12 440 ARG A O 1
ATOM 3451 N N . GLU A 1 441 ? 12.603 10.091 6.489 1.00 80.00 441 GLU A N 1
ATOM 3452 C CA . GLU A 1 441 ? 13.603 10.326 5.445 1.00 80.00 441 GLU A CA 1
ATOM 3453 C C . GLU A 1 441 ? 13.932 9.024 4.713 1.00 80.00 441 GLU A C 1
ATOM 3455 O O . GLU A 1 441 ? 13.937 8.984 3.486 1.00 80.00 441 GLU A O 1
ATOM 3460 N N . GLY A 1 442 ? 14.108 7.932 5.459 1.00 73.50 442 GLY A N 1
ATOM 3461 C CA . GLY A 1 442 ? 14.373 6.610 4.914 1.00 73.50 442 GLY A CA 1
ATOM 3462 C C . GLY A 1 442 ? 13.270 6.047 4.012 1.00 73.50 442 GLY A C 1
ATOM 3463 O O . GLY A 1 442 ? 13.576 5.253 3.132 1.00 73.50 442 GLY A O 1
ATOM 3464 N N . LEU A 1 443 ? 12.010 6.448 4.174 1.00 72.56 443 LEU A N 1
ATOM 3465 C CA . LEU A 1 443 ? 10.928 6.002 3.289 1.00 72.56 443 LEU A CA 1
ATOM 3466 C C . LEU A 1 443 ? 10.547 7.043 2.236 1.00 72.56 443 LEU A C 1
ATOM 3468 O O . LEU A 1 443 ? 10.290 6.675 1.099 1.00 72.56 443 LEU A O 1
ATOM 3472 N N . TYR A 1 444 ? 10.540 8.325 2.585 1.00 70.44 444 TYR A N 1
ATOM 3473 C CA . TYR A 1 444 ? 10.051 9.399 1.721 1.00 70.44 444 TYR A CA 1
ATOM 3474 C C . TYR A 1 444 ? 11.149 10.128 0.943 1.00 70.44 444 TYR A C 1
ATOM 3476 O O . TYR A 1 444 ? 10.797 10.877 0.046 1.00 70.44 444 TYR A O 1
ATOM 3484 N N . ARG A 1 445 ? 12.436 9.952 1.306 1.00 62.50 445 ARG A N 1
ATOM 3485 C CA . ARG A 1 445 ? 13.636 10.637 0.775 1.00 62.50 445 ARG A CA 1
ATOM 3486 C C . ARG A 1 445 ? 13.320 12.061 0.292 1.00 62.50 445 ARG A C 1
ATOM 3488 O O . ARG A 1 445 ? 13.126 12.304 -0.893 1.00 62.50 445 ARG A O 1
ATOM 3495 N N . ASN A 1 446 ? 13.336 12.986 1.253 1.00 54.50 446 ASN A N 1
ATOM 3496 C CA . ASN A 1 446 ? 12.947 14.400 1.185 1.00 54.50 446 ASN A CA 1
ATOM 3497 C C . ASN A 1 446 ? 11.457 14.687 1.419 1.00 54.50 446 ASN A C 1
ATOM 3499 O O . ASN A 1 446 ? 10.550 13.928 1.082 1.00 54.50 446 ASN A O 1
ATOM 3503 N N . HIS A 1 447 ? 11.199 15.825 2.062 1.00 52.81 447 HIS A N 1
ATOM 3504 C CA . HIS A 1 447 ? 9.888 16.456 2.066 1.00 52.81 447 HIS A CA 1
ATOM 3505 C C . HIS A 1 447 ? 9.585 16.834 0.616 1.00 52.81 447 HIS A C 1
ATOM 3507 O O . HIS A 1 447 ? 9.969 17.922 0.201 1.00 52.81 447 HIS A O 1
ATOM 3513 N N . ASP A 1 448 ? 8.967 15.963 -0.191 1.00 49.62 448 ASP A N 1
ATOM 3514 C CA . ASP A 1 448 ? 8.251 16.482 -1.354 1.00 49.62 448 ASP A CA 1
ATOM 3515 C C . ASP A 1 448 ? 7.256 17.494 -0.770 1.00 49.62 448 ASP A C 1
ATOM 3517 O O . ASP A 1 448 ? 6.332 17.068 -0.073 1.00 49.62 448 ASP A O 1
ATOM 3521 N N . PRO A 1 449 ? 7.434 18.816 -0.976 1.00 48.62 449 PRO A N 1
ATOM 3522 C CA . PRO A 1 449 ? 6.495 19.802 -0.449 1.00 48.62 449 PRO A CA 1
ATOM 3523 C C . PRO A 1 449 ? 5.083 19.578 -1.015 1.00 48.62 449 PRO A C 1
ATOM 3525 O O . PRO A 1 449 ? 4.118 20.159 -0.521 1.00 48.62 449 PRO A O 1
ATOM 3528 N N . ASN A 1 450 ? 4.960 18.741 -2.054 1.00 46.16 450 ASN A N 1
ATOM 3529 C CA . ASN A 1 450 ? 3.708 18.338 -2.668 1.00 46.16 450 ASN A CA 1
ATOM 3530 C C . ASN A 1 450 ? 3.158 17.002 -2.152 1.00 46.16 450 ASN A C 1
ATOM 3532 O O . ASN A 1 450 ? 1.991 16.732 -2.436 1.00 46.16 450 ASN A O 1
ATOM 3536 N N . THR A 1 451 ? 3.917 16.186 -1.402 1.00 54.97 451 THR A N 1
ATOM 3537 C CA . THR A 1 451 ? 3.287 15.166 -0.552 1.00 54.97 451 THR A CA 1
ATOM 3538 C C . THR A 1 451 ? 2.617 15.960 0.553 1.00 54.97 451 THR A C 1
ATOM 3540 O O . THR A 1 451 ? 3.328 16.533 1.378 1.00 54.97 451 THR A O 1
ATOM 3543 N N . PRO A 1 452 ? 1.278 16.071 0.575 1.00 59.62 452 PRO A N 1
ATOM 3544 C CA . PRO A 1 452 ? 0.642 16.991 1.495 1.00 59.62 452 PRO A CA 1
ATOM 3545 C C . PRO A 1 452 ? 1.033 16.563 2.906 1.00 59.62 452 PRO A C 1
ATOM 3547 O O . PRO A 1 452 ? 0.787 15.409 3.263 1.00 59.62 452 PRO A O 1
ATOM 3550 N N . ASP A 1 453 ? 1.612 17.461 3.712 1.00 72.06 453 ASP A N 1
ATOM 3551 C CA . ASP A 1 453 ? 1.875 17.223 5.144 1.00 72.06 453 ASP A CA 1
ATOM 3552 C C . ASP A 1 453 ? 0.666 16.555 5.817 1.00 72.06 453 ASP A C 1
ATOM 3554 O O . ASP A 1 453 ? 0.798 15.672 6.659 1.00 72.06 453 ASP A O 1
ATOM 3558 N N . GLN A 1 454 ? -0.524 16.888 5.316 1.00 80.31 454 GLN A N 1
ATOM 3559 C CA . GLN A 1 454 ? -1.796 16.258 5.612 1.00 80.31 454 GLN A CA 1
ATOM 3560 C C . GLN A 1 454 ? -1.785 14.715 5.602 1.00 80.31 454 GLN A C 1
ATOM 3562 O O . GLN A 1 454 ? -2.311 14.132 6.542 1.00 80.31 454 GLN A O 1
ATOM 3567 N N . VAL A 1 455 ? -1.202 14.032 4.609 1.00 81.56 455 VAL A N 1
ATOM 3568 C CA . VAL A 1 455 ? -1.175 12.553 4.556 1.00 81.56 455 VAL A CA 1
ATOM 3569 C C . VAL A 1 455 ? -0.297 11.994 5.675 1.00 81.56 455 VAL A C 1
ATOM 3571 O O . VAL A 1 455 ? -0.705 11.072 6.383 1.00 81.56 455 VAL A O 1
ATOM 3574 N N . ARG A 1 456 ? 0.887 12.582 5.897 1.00 84.44 456 ARG A N 1
ATOM 3575 C CA . ARG A 1 456 ? 1.773 12.180 7.003 1.00 84.44 456 ARG A CA 1
ATOM 3576 C C . ARG A 1 456 ? 1.087 12.416 8.345 1.00 84.44 456 ARG A C 1
ATOM 3578 O O . ARG A 1 456 ? 1.146 11.549 9.217 1.00 84.44 456 ARG A O 1
ATOM 3585 N N . THR A 1 457 ? 0.402 13.544 8.494 1.00 89.19 457 THR A N 1
ATOM 3586 C CA . THR A 1 457 ? -0.373 13.869 9.690 1.00 89.19 457 THR A CA 1
ATOM 3587 C C . THR A 1 457 ? -1.524 12.901 9.912 1.00 89.19 457 THR A C 1
ATOM 3589 O O . THR A 1 457 ? -1.660 12.398 11.020 1.00 89.19 457 THR A O 1
ATOM 3592 N N . MET A 1 458 ? -2.279 12.529 8.878 1.00 89.94 458 MET A N 1
ATOM 3593 C CA . MET A 1 458 ? -3.345 11.522 8.983 1.00 89.94 458 MET A CA 1
ATOM 3594 C C . MET A 1 458 ? -2.822 10.177 9.479 1.00 89.94 458 MET A C 1
ATOM 3596 O O . MET A 1 458 ? -3.376 9.601 10.413 1.00 89.94 458 MET A O 1
ATOM 3600 N N . ILE A 1 459 ? -1.708 9.707 8.913 1.00 90.94 459 ILE A N 1
ATOM 3601 C CA . ILE A 1 459 ? -1.059 8.472 9.362 1.00 90.94 459 ILE A CA 1
ATOM 3602 C C . ILE A 1 459 ? -0.643 8.590 10.831 1.00 90.94 459 ILE A C 1
ATOM 3604 O O . ILE A 1 459 ? -0.929 7.692 11.618 1.00 90.94 459 ILE A O 1
ATOM 3608 N N . GLY A 1 460 ? 0.001 9.696 11.214 1.00 92.62 460 GLY A N 1
ATOM 3609 C CA . GLY A 1 460 ? 0.471 9.917 12.582 1.00 92.62 460 GLY A CA 1
ATOM 3610 C C . GLY A 1 460 ? -0.657 10.081 13.609 1.00 92.62 460 GLY A C 1
ATOM 3611 O O . GLY A 1 460 ? -0.520 9.632 14.749 1.00 92.62 460 GLY A O 1
ATOM 3612 N N . ASP A 1 461 ? -1.780 10.679 13.208 1.00 94.81 461 ASP A N 1
ATOM 3613 C CA . ASP A 1 461 ? -2.917 10.995 14.076 1.00 94.81 461 ASP A CA 1
ATOM 3614 C C . ASP A 1 461 ? -3.909 9.838 14.230 1.00 94.81 461 ASP A C 1
ATOM 3616 O O . ASP A 1 461 ? -4.587 9.757 15.258 1.00 94.81 461 ASP A O 1
ATOM 3620 N N . ALA A 1 462 ? -3.986 8.914 13.267 1.00 95.69 462 ALA A N 1
ATOM 3621 C CA . ALA A 1 462 ? -4.889 7.762 13.318 1.00 95.69 462 ALA A CA 1
ATOM 3622 C C . ALA A 1 462 ? -4.764 6.925 14.619 1.00 95.69 462 ALA A C 1
ATOM 3624 O O . ALA A 1 462 ? -5.792 6.572 15.209 1.00 95.69 462 ALA A O 1
ATOM 3625 N N . PRO A 1 463 ? -3.556 6.665 15.159 1.00 97.06 463 PRO A N 1
ATOM 3626 C CA . PRO A 1 463 ? -3.373 6.093 16.497 1.00 97.06 463 PRO A CA 1
ATOM 3627 C C . PRO A 1 463 ? -3.997 6.903 17.639 1.00 97.06 463 PRO A C 1
ATOM 3629 O O . PRO A 1 463 ? -4.654 6.333 18.508 1.00 97.06 463 PRO A O 1
ATOM 3632 N N . SER A 1 464 ? -3.841 8.226 17.628 1.00 96.56 464 SER A N 1
ATOM 3633 C CA . SER A 1 464 ? -4.408 9.117 18.649 1.00 96.56 464 SER A CA 1
ATOM 3634 C C . SER A 1 464 ? -5.938 9.202 18.551 1.00 96.56 464 SER A C 1
ATOM 3636 O O . SER A 1 464 ? -6.626 9.317 19.567 1.00 96.56 464 SER A O 1
ATOM 3638 N N . LEU A 1 465 ? -6.496 9.115 17.339 1.00 96.56 465 LEU A N 1
ATOM 3639 C CA . LEU A 1 465 ? -7.936 8.958 17.112 1.00 96.56 465 LEU A CA 1
ATOM 3640 C C . LEU A 1 465 ? -8.439 7.641 17.719 1.00 96.56 465 LEU A C 1
ATOM 3642 O O . LEU A 1 465 ? -9.383 7.649 18.505 1.00 96.56 465 LEU A O 1
ATOM 3646 N N . ALA A 1 466 ? -7.751 6.527 17.461 1.00 97.81 466 ALA A N 1
ATOM 3647 C CA . ALA A 1 466 ? -8.083 5.237 18.066 1.00 97.81 466 ALA A CA 1
ATOM 3648 C C . ALA A 1 466 ? -8.064 5.281 19.603 1.00 97.81 466 ALA A C 1
ATOM 3650 O O . ALA A 1 466 ? -8.984 4.766 20.240 1.00 97.81 466 ALA A O 1
ATOM 3651 N N . ASP A 1 467 ? -7.070 5.942 20.201 1.00 97.81 467 ASP A N 1
ATOM 3652 C CA . ASP A 1 467 ? -6.976 6.104 21.656 1.00 97.81 467 ASP A CA 1
ATOM 3653 C C . ASP A 1 467 ? -8.166 6.891 22.230 1.00 97.81 467 ASP A C 1
ATOM 3655 O O . ASP A 1 467 ? -8.754 6.488 23.237 1.00 97.81 467 ASP A O 1
ATOM 3659 N N . ARG A 1 468 ? -8.584 7.975 21.561 1.00 97.62 468 ARG A N 1
ATOM 3660 C CA . ARG A 1 468 ? -9.770 8.754 21.956 1.00 97.62 468 ARG A CA 1
ATOM 3661 C C . ARG A 1 468 ? -11.059 7.942 21.847 1.00 97.62 468 ARG A C 1
ATOM 3663 O O . ARG A 1 468 ? -11.870 7.983 22.771 1.00 97.62 468 ARG A O 1
ATOM 3670 N N . ALA A 1 469 ? -11.231 7.182 20.768 1.00 97.81 469 ALA A N 1
ATOM 3671 C CA . ALA A 1 469 ? -12.397 6.322 20.571 1.00 97.81 469 ALA A CA 1
ATOM 3672 C C . ALA A 1 469 ? -12.482 5.229 21.637 1.00 97.81 469 ALA A C 1
ATOM 3674 O O . ALA A 1 469 ? -13.529 5.039 22.248 1.00 97.81 469 ALA A O 1
ATOM 3675 N N . ILE A 1 470 ? -11.361 4.572 21.944 1.00 98.50 470 ILE A N 1
ATOM 3676 C CA . ILE A 1 470 ? -11.281 3.587 23.028 1.00 98.50 470 ILE A CA 1
ATOM 3677 C C . ILE A 1 470 ? -11.632 4.218 24.372 1.00 98.50 470 ILE A C 1
ATOM 3679 O O . ILE A 1 470 ? -12.364 3.611 25.152 1.00 98.50 470 ILE A O 1
ATOM 3683 N N . GLN A 1 471 ? -11.140 5.424 24.657 1.00 98.06 471 GLN A N 1
ATOM 3684 C CA . GLN A 1 471 ? -11.475 6.107 25.903 1.00 98.06 471 GLN A CA 1
ATOM 3685 C C . GLN A 1 471 ? -12.975 6.417 25.993 1.00 98.06 471 GLN A C 1
ATOM 3687 O O . GLN A 1 471 ? -13.563 6.250 27.060 1.00 98.06 471 GLN A O 1
ATOM 3692 N N . GLN A 1 472 ? -13.611 6.824 24.894 1.00 97.88 472 GLN A N 1
ATOM 3693 C CA . GLN A 1 472 ? -15.058 7.049 24.856 1.00 97.88 472 GLN A CA 1
ATOM 3694 C C . GLN A 1 472 ? -15.852 5.744 25.006 1.00 97.88 472 GLN A C 1
ATOM 3696 O O . GLN A 1 472 ? -16.769 5.706 25.819 1.00 97.88 472 GLN A O 1
ATOM 3701 N N . LEU A 1 473 ? -15.440 4.660 24.337 1.00 98.00 473 LEU A N 1
ATOM 3702 C CA . LEU A 1 473 ? -16.021 3.316 24.494 1.00 98.00 473 LEU A CA 1
ATOM 3703 C C . LEU A 1 473 ? -15.911 2.784 25.931 1.00 98.00 473 LEU A C 1
ATOM 3705 O O . LEU A 1 473 ? -16.783 2.062 26.412 1.00 98.00 473 LEU A O 1
ATOM 3709 N N . LYS A 1 474 ? -14.822 3.129 26.623 1.00 97.75 474 LYS A N 1
ATOM 3710 C CA . LYS A 1 474 ? -14.624 2.825 28.043 1.00 97.75 474 LYS A CA 1
ATOM 3711 C C . LYS A 1 474 ? -15.538 3.655 28.940 1.00 97.75 474 LYS A C 1
ATOM 3713 O O . LYS A 1 474 ? -16.146 3.124 29.866 1.00 97.75 474 LYS A O 1
ATOM 3718 N N . ASN A 1 475 ? -15.673 4.945 28.643 1.00 97.56 475 ASN A N 1
ATOM 3719 C CA . ASN A 1 475 ? -16.535 5.857 29.392 1.00 97.56 475 ASN A CA 1
ATOM 3720 C C . ASN A 1 475 ? -18.030 5.532 29.230 1.00 97.56 475 ASN A C 1
ATOM 3722 O O . ASN A 1 475 ? -18.781 5.726 30.183 1.00 97.56 475 ASN A O 1
ATOM 3726 N N . SER A 1 476 ? -18.458 5.030 28.066 1.00 97.50 476 SER A N 1
ATOM 3727 C CA . SER A 1 476 ? -19.835 4.567 27.839 1.00 97.50 476 SER A CA 1
ATOM 3728 C C . SER A 1 476 ? -20.128 3.194 28.449 1.00 97.50 476 SER A C 1
ATOM 3730 O O . SER A 1 476 ? -21.282 2.791 28.550 1.00 97.50 476 SER A O 1
ATOM 3732 N N . GLY A 1 477 ? -19.097 2.466 28.888 1.00 97.50 477 GLY A N 1
ATOM 3733 C CA . GLY A 1 477 ? -19.241 1.124 29.445 1.00 97.50 477 GLY A CA 1
ATOM 3734 C C . GLY A 1 477 ? -19.400 0.018 28.397 1.00 97.50 477 GLY A C 1
ATOM 3735 O O . GLY A 1 477 ? -19.601 -1.130 28.787 1.00 97.50 477 GLY A O 1
ATOM 3736 N N . ILE A 1 478 ? -19.257 0.324 27.100 1.00 97.81 478 ILE A N 1
ATOM 3737 C CA . ILE A 1 478 ? -19.239 -0.684 26.027 1.00 97.81 478 ILE A CA 1
ATOM 3738 C C . ILE A 1 478 ? -18.026 -1.605 26.200 1.00 97.81 478 ILE A C 1
ATOM 3740 O O . ILE A 1 478 ? -18.146 -2.825 26.122 1.00 97.81 478 ILE A O 1
ATOM 3744 N N . ILE A 1 479 ? -16.849 -1.031 26.474 1.00 97.50 479 ILE A N 1
ATOM 3745 C CA . ILE A 1 479 ? -15.616 -1.788 26.728 1.00 97.50 479 ILE A CA 1
ATOM 3746 C C . ILE A 1 479 ? -15.197 -1.619 28.197 1.00 97.50 479 ILE A C 1
ATOM 3748 O O . ILE A 1 479 ? -15.079 -0.489 28.669 1.00 97.50 479 ILE A O 1
ATOM 3752 N N . PRO A 1 480 ? -14.901 -2.700 28.943 1.00 95.06 480 PRO A N 1
ATOM 3753 C CA . PRO A 1 480 ? -14.421 -2.586 30.317 1.00 95.06 480 PRO A CA 1
ATOM 3754 C C . PRO A 1 480 ? -13.117 -1.780 30.437 1.00 95.06 480 PRO A C 1
ATOM 3756 O O . PRO A 1 480 ? -12.176 -1.946 29.659 1.00 95.06 480 PRO A O 1
ATOM 3759 N N . ASN A 1 481 ? -13.006 -0.959 31.488 1.00 92.50 481 ASN A N 1
ATOM 3760 C CA . ASN A 1 481 ? -11.828 -0.110 31.724 1.00 92.50 481 ASN A CA 1
ATOM 3761 C C . ASN A 1 481 ? -10.502 -0.887 31.811 1.00 92.50 481 ASN A C 1
ATOM 3763 O O . ASN A 1 481 ? -9.466 -0.379 31.373 1.00 92.50 481 ASN A O 1
ATOM 3767 N N . GLN A 1 482 ? -10.549 -2.104 32.360 1.00 90.94 482 GLN A N 1
ATOM 3768 C CA . GLN A 1 482 ? -9.384 -2.956 32.630 1.00 90.94 482 GLN A CA 1
ATOM 3769 C C . GLN A 1 482 ? -8.936 -3.790 31.422 1.00 90.94 482 GLN A C 1
ATOM 3771 O O . GLN A 1 482 ? -7.894 -4.441 31.482 1.00 90.94 482 GLN A O 1
ATOM 3776 N N . ASP A 1 483 ? -9.707 -3.798 30.335 1.00 92.69 483 ASP A N 1
ATOM 3777 C CA . ASP A 1 483 ? -9.395 -4.648 29.196 1.00 92.69 483 ASP A CA 1
ATOM 3778 C C . ASP A 1 483 ? -8.154 -4.156 28.444 1.00 92.69 483 ASP A C 1
ATOM 3780 O O . ASP A 1 483 ? -7.945 -2.954 28.238 1.00 92.69 483 ASP A O 1
ATOM 3784 N N . ASN A 1 484 ? -7.347 -5.113 27.975 1.00 95.56 484 ASN A N 1
ATOM 3785 C CA . ASN A 1 484 ? -6.254 -4.835 27.054 1.00 95.56 484 ASN A CA 1
ATOM 3786 C C . ASN A 1 484 ? -6.820 -4.500 25.669 1.00 95.56 484 ASN A C 1
ATOM 3788 O O . ASN A 1 484 ? -7.311 -5.375 24.956 1.00 95.56 484 ASN A O 1
ATOM 3792 N N . THR A 1 485 ? -6.712 -3.235 25.279 1.00 97.12 485 THR A N 1
ATOM 3793 C CA . THR A 1 485 ? -7.255 -2.707 24.025 1.00 97.12 485 THR A CA 1
ATOM 3794 C C . THR A 1 485 ? -6.212 -2.583 22.916 1.00 97.12 485 THR A C 1
ATOM 3796 O O . THR A 1 485 ? -6.492 -1.930 21.918 1.00 97.12 485 THR A O 1
ATOM 3799 N N . SER A 1 486 ? -5.022 -3.188 23.030 1.00 96.00 486 SER A N 1
ATOM 3800 C CA . SER A 1 486 ? -3.946 -3.014 22.036 1.00 96.00 486 SER A CA 1
ATOM 3801 C C . SER A 1 486 ? -4.355 -3.424 20.615 1.00 96.00 486 SER A C 1
ATOM 3803 O O . SER A 1 486 ? -4.083 -2.707 19.654 1.00 96.00 486 SER A O 1
ATOM 3805 N N . LYS A 1 487 ? -5.074 -4.542 20.474 1.00 95.69 487 LYS A N 1
ATOM 3806 C CA . LYS A 1 487 ? -5.574 -5.015 19.175 1.00 95.69 487 LYS A CA 1
ATOM 3807 C C . LYS A 1 487 ? -6.725 -4.173 18.638 1.00 95.69 487 LYS A C 1
ATOM 3809 O O . LYS A 1 487 ? -6.752 -3.873 17.450 1.00 95.69 487 LYS A O 1
ATOM 3814 N N . LEU A 1 488 ? -7.639 -3.762 19.521 1.00 97.31 488 LEU A N 1
ATOM 3815 C CA . LEU A 1 488 ? -8.717 -2.836 19.173 1.00 97.31 488 LEU A CA 1
ATOM 3816 C C . LEU A 1 488 ? -8.145 -1.491 18.703 1.00 97.31 488 LEU A C 1
ATOM 3818 O O . LEU A 1 488 ? -8.604 -0.949 17.706 1.00 97.31 488 LEU A O 1
ATOM 3822 N N . ARG A 1 489 ? -7.092 -0.998 19.364 1.00 97.62 489 ARG A N 1
ATOM 3823 C CA . ARG A 1 489 ? -6.361 0.210 18.970 1.00 97.62 489 ARG A CA 1
ATOM 3824 C C . ARG A 1 489 ? -5.822 0.073 17.555 1.00 97.62 489 ARG A C 1
ATOM 3826 O O . ARG A 1 489 ? -6.106 0.930 16.735 1.00 97.62 489 ARG A O 1
ATOM 3833 N N . GLY A 1 490 ? -5.124 -1.023 17.256 1.00 96.25 490 GLY A N 1
ATOM 3834 C CA . GLY A 1 490 ? -4.614 -1.301 15.914 1.00 96.25 490 GLY A CA 1
ATOM 3835 C C . GLY A 1 490 ? -5.688 -1.346 14.831 1.00 96.25 490 GLY A C 1
ATOM 3836 O O . GLY A 1 490 ? -5.530 -0.730 13.779 1.00 96.25 490 GLY A O 1
ATOM 3837 N N . PHE A 1 491 ? -6.803 -2.021 15.114 1.00 96.81 491 PHE A N 1
ATOM 3838 C CA . PHE A 1 491 ? -7.956 -2.078 14.218 1.00 96.81 491 PHE A CA 1
ATOM 3839 C C . PHE A 1 491 ? -8.559 -0.690 13.957 1.00 96.81 491 PHE A C 1
ATOM 3841 O O . PHE A 1 491 ? -8.705 -0.289 12.803 1.00 96.81 491 PHE A O 1
ATOM 3848 N N . LEU A 1 492 ? -8.837 0.078 15.014 1.00 97.81 492 LEU A N 1
ATOM 3849 C CA . LEU A 1 492 ? -9.409 1.419 14.887 1.00 97.81 492 LEU A CA 1
ATOM 3850 C C . LEU A 1 492 ? -8.444 2.394 14.205 1.00 97.81 492 LEU A C 1
ATOM 3852 O O . LEU A 1 492 ? -8.893 3.220 13.419 1.00 97.81 492 LEU A O 1
ATOM 3856 N N . SER A 1 493 ? -7.129 2.288 14.434 1.00 97.25 493 SER A N 1
ATOM 3857 C CA . SER A 1 493 ? -6.145 3.119 13.725 1.00 97.25 493 SER A CA 1
ATOM 3858 C C . SER A 1 493 ? -6.180 2.865 12.217 1.00 97.25 493 SER A C 1
ATOM 3860 O O . SER A 1 493 ? -6.138 3.813 11.441 1.00 97.25 493 SER A O 1
ATOM 3862 N N . MET A 1 494 ? -6.325 1.606 11.787 1.00 95.00 494 MET A N 1
ATOM 3863 C CA . MET A 1 494 ? -6.518 1.287 10.368 1.00 95.00 494 MET A CA 1
ATOM 3864 C C . MET A 1 494 ? -7.811 1.888 9.826 1.00 95.00 494 MET A C 1
ATOM 3866 O O . MET A 1 494 ? -7.784 2.496 8.762 1.00 95.00 494 MET A O 1
ATOM 3870 N N . MET A 1 495 ? -8.927 1.769 10.550 1.00 95.56 495 MET A N 1
ATOM 3871 C CA . MET A 1 495 ? -10.196 2.348 10.097 1.00 95.56 495 MET A CA 1
ATOM 3872 C C . MET A 1 495 ? -10.102 3.869 9.953 1.00 95.56 495 MET A C 1
ATOM 3874 O O . MET A 1 495 ? -10.539 4.412 8.943 1.00 95.56 495 MET A O 1
ATOM 3878 N N . TYR A 1 496 ? -9.491 4.553 10.925 1.00 96.06 496 TYR A N 1
ATOM 3879 C CA . TYR A 1 496 ? -9.307 6.002 10.874 1.00 96.06 496 TYR A CA 1
ATOM 3880 C C . TYR A 1 496 ? -8.406 6.443 9.727 1.00 96.06 496 TYR A C 1
ATOM 3882 O O . TYR A 1 496 ? -8.786 7.358 9.000 1.00 96.06 496 TYR A O 1
ATOM 3890 N N . LEU A 1 497 ? -7.276 5.758 9.509 1.00 92.62 497 LEU A N 1
ATOM 3891 C CA . LEU A 1 497 ? -6.426 6.022 8.349 1.00 92.62 497 LEU A CA 1
ATOM 3892 C C . LEU A 1 497 ? -7.225 5.884 7.051 1.00 92.62 497 LEU A C 1
ATOM 3894 O O . LEU A 1 497 ? -7.131 6.749 6.191 1.00 92.62 497 LEU A O 1
ATOM 3898 N N . TYR A 1 498 ? -8.037 4.833 6.916 1.00 91.38 498 TYR A N 1
ATOM 3899 C CA . TYR A 1 498 ? -8.809 4.603 5.698 1.00 91.38 498 TYR A CA 1
ATOM 3900 C C . TYR A 1 498 ? -9.822 5.699 5.454 1.00 91.38 498 TYR A C 1
ATOM 3902 O O . TYR A 1 498 ? -9.786 6.283 4.380 1.00 91.38 498 TYR A O 1
ATOM 3910 N N . VAL A 1 499 ? -10.669 6.014 6.438 1.00 91.25 499 VAL A N 1
ATOM 3911 C CA . VAL A 1 499 ? -11.681 7.072 6.302 1.00 91.25 499 VAL A CA 1
ATOM 3912 C C . VAL A 1 499 ? -11.020 8.396 5.924 1.00 91.25 499 VAL A C 1
ATOM 3914 O O . VAL A 1 499 ? -11.464 9.056 4.992 1.00 91.25 499 VAL A O 1
ATOM 3917 N N . GLN A 1 500 ? -9.917 8.757 6.583 1.00 90.00 500 GLN A N 1
ATOM 3918 C CA . GLN A 1 500 ? -9.197 9.991 6.277 1.00 90.00 500 GLN A CA 1
ATOM 3919 C C . GLN A 1 500 ? -8.562 9.971 4.876 1.00 90.00 500 GLN A C 1
ATOM 3921 O O . GLN A 1 500 ? -8.709 10.939 4.131 1.00 90.00 500 GLN A O 1
ATOM 3926 N N . SER A 1 501 ? -7.903 8.876 4.485 1.00 85.88 501 SER A N 1
ATOM 3927 C CA . SER A 1 501 ? -7.240 8.745 3.182 1.00 85.88 501 SER A CA 1
ATOM 3928 C C . SER A 1 501 ? -8.227 8.704 2.017 1.00 85.88 501 SER A C 1
ATOM 3930 O O . SER A 1 501 ? -8.029 9.409 1.029 1.00 85.88 501 SER A O 1
ATOM 3932 N N . VAL A 1 502 ? -9.308 7.922 2.110 1.00 82.44 502 VAL A N 1
ATOM 3933 C CA . VAL A 1 502 ? -10.300 7.823 1.022 1.00 82.44 502 VAL A CA 1
ATOM 3934 C C . VAL A 1 502 ? -11.125 9.105 0.881 1.00 82.44 502 VAL A C 1
ATOM 3936 O O . VAL A 1 502 ? -11.606 9.415 -0.207 1.00 82.44 502 VAL A O 1
ATOM 3939 N N . HIS A 1 503 ? -11.231 9.907 1.944 1.00 81.69 503 HIS A N 1
ATOM 3940 C CA . HIS A 1 503 ? -11.839 11.233 1.875 1.00 81.69 503 HIS A CA 1
ATOM 3941 C C . HIS A 1 503 ? -10.939 12.274 1.180 1.00 81.69 503 HIS A C 1
ATOM 3943 O O . HIS A 1 503 ? -11.434 13.285 0.685 1.00 81.69 503 HIS A O 1
ATOM 3949 N N . LEU A 1 504 ? -9.625 12.043 1.096 1.00 75.00 504 LEU A N 1
ATOM 3950 C CA . LEU A 1 504 ? -8.705 12.886 0.319 1.00 75.00 504 LEU A CA 1
ATOM 3951 C C . LEU A 1 504 ? -8.481 12.422 -1.114 1.00 75.00 504 LEU A C 1
ATOM 3953 O O . LEU A 1 504 ? -7.807 13.129 -1.869 1.00 75.00 504 LEU A O 1
ATOM 3957 N N . MET A 1 505 ? -9.027 11.260 -1.462 1.00 69.44 505 MET A N 1
ATOM 3958 C CA . MET A 1 505 ? -8.717 10.552 -2.689 1.00 69.44 505 MET A CA 1
ATOM 3959 C C . MET A 1 505 ? -8.949 11.422 -3.926 1.00 69.44 505 MET A C 1
ATOM 3961 O O . MET A 1 505 ? -9.994 12.058 -4.091 1.00 69.44 505 MET A O 1
ATOM 3965 N N . ASP A 1 506 ? -7.936 11.465 -4.785 1.00 65.06 506 ASP A N 1
ATOM 3966 C CA . ASP A 1 506 ? -8.037 12.025 -6.123 1.00 65.06 506 ASP A CA 1
ATOM 3967 C C . ASP A 1 506 ? -8.373 10.922 -7.144 1.00 65.06 506 ASP A C 1
ATOM 3969 O O . ASP A 1 506 ? -8.938 9.877 -6.817 1.00 65.06 506 ASP A O 1
ATOM 3973 N N . ILE A 1 507 ? -8.088 11.192 -8.413 1.00 56.81 507 ILE A N 1
ATOM 3974 C CA . ILE A 1 507 ? -8.453 10.350 -9.553 1.00 56.81 507 ILE A CA 1
ATOM 3975 C C . ILE A 1 507 ? -7.635 9.049 -9.623 1.00 56.81 507 ILE A C 1
ATOM 3977 O O . ILE A 1 507 ? -8.073 8.105 -10.283 1.00 56.81 507 ILE A O 1
ATOM 3981 N N . ASP A 1 508 ? -6.489 8.965 -8.938 1.00 59.16 508 ASP A N 1
ATOM 3982 C CA . ASP A 1 508 ? -5.459 7.950 -9.205 1.00 59.16 508 ASP A CA 1
ATOM 3983 C C . ASP A 1 508 ? -5.705 6.600 -8.497 1.00 59.16 508 ASP A C 1
ATOM 3985 O O . ASP A 1 508 ? -4.919 5.657 -8.627 1.00 59.16 508 ASP A O 1
ATOM 3989 N N . GLY A 1 509 ? -6.835 6.459 -7.795 1.00 64.50 509 GLY A N 1
ATOM 3990 C CA . GLY A 1 509 ? -7.247 5.214 -7.142 1.00 64.50 509 GLY A CA 1
ATOM 3991 C C . GLY A 1 509 ? -6.823 5.109 -5.670 1.00 64.50 509 GLY A C 1
ATOM 3992 O O . GLY A 1 509 ? -5.980 5.844 -5.172 1.00 64.50 509 GLY A O 1
ATOM 3993 N N . ILE A 1 510 ? -7.412 4.160 -4.935 1.00 68.25 510 ILE A N 1
ATOM 3994 C CA . ILE A 1 510 ? -7.199 4.026 -3.478 1.00 68.25 510 ILE A CA 1
ATOM 3995 C C . ILE A 1 510 ? -5.757 3.622 -3.144 1.00 68.25 510 ILE A C 1
ATOM 3997 O O . ILE A 1 510 ? -5.192 3.978 -2.111 1.00 68.25 510 ILE A O 1
ATOM 4001 N N . LYS A 1 511 ? -5.140 2.905 -4.087 1.00 69.19 511 LYS A N 1
ATOM 4002 C CA . LYS A 1 511 ? -3.773 2.398 -4.038 1.00 69.19 511 LYS A CA 1
ATOM 4003 C C . LYS A 1 511 ? -2.705 3.468 -3.924 1.00 69.19 511 LYS A C 1
ATOM 4005 O O . LYS A 1 511 ? -1.620 3.148 -3.454 1.00 69.19 511 LYS A O 1
ATOM 4010 N N . THR A 1 512 ? -2.948 4.670 -4.426 1.00 67.50 512 THR A N 1
ATOM 4011 C CA . THR A 1 512 ? -1.953 5.751 -4.413 1.00 67.50 512 THR A CA 1
ATOM 4012 C C . THR A 1 512 ? -2.067 6.612 -3.159 1.00 67.50 512 THR A C 1
ATOM 4014 O O . THR A 1 512 ? -1.127 7.324 -2.831 1.00 67.50 512 THR A O 1
ATOM 4017 N N . GLN A 1 513 ? -3.182 6.503 -2.429 1.00 72.12 513 GLN A N 1
ATOM 4018 C CA . GLN A 1 513 ? -3.532 7.400 -1.324 1.00 72.12 513 GLN A CA 1
ATOM 4019 C C . GLN A 1 513 ? -3.430 6.736 0.058 1.00 72.12 513 GLN A C 1
ATOM 4021 O O . GLN A 1 513 ? -3.301 7.423 1.074 1.00 72.12 513 GLN A O 1
ATOM 4026 N N . ILE A 1 514 ? -3.485 5.399 0.125 1.00 79.88 514 ILE A N 1
ATOM 4027 C CA . ILE A 1 514 ? -3.373 4.655 1.385 1.00 79.88 514 ILE A CA 1
ATOM 4028 C C . ILE A 1 514 ? -1.961 4.097 1.562 1.00 79.88 514 ILE A C 1
ATOM 4030 O O . ILE A 1 514 ? -1.575 3.093 0.969 1.00 79.88 514 ILE A O 1
ATOM 4034 N N . ALA A 1 515 ? -1.239 4.735 2.478 1.00 79.19 515 ALA A N 1
ATOM 4035 C CA . ALA A 1 515 ? 0.087 4.382 2.969 1.00 79.19 515 ALA A CA 1
ATOM 4036 C C . ALA A 1 515 ? 0.242 2.920 3.415 1.00 79.19 515 ALA A C 1
ATOM 4038 O O . ALA A 1 515 ? 1.130 2.205 2.958 1.00 79.19 515 ALA A O 1
ATOM 4039 N N . PHE A 1 516 ? -0.629 2.494 4.332 1.00 86.00 516 PHE A N 1
ATOM 4040 C CA . PHE A 1 516 ? -0.673 1.147 4.893 1.00 86.00 516 PHE A CA 1
ATOM 4041 C C . PHE A 1 516 ? -1.919 0.448 4.376 1.00 86.00 516 PHE A C 1
ATOM 4043 O O . PHE A 1 516 ? -2.939 0.337 5.061 1.00 86.00 516 PHE A O 1
ATOM 4050 N N . LEU A 1 517 ? -1.853 0.015 3.124 1.00 86.50 517 LEU A N 1
ATOM 4051 C CA . LEU A 1 517 ? -2.959 -0.673 2.487 1.00 86.50 517 LEU A CA 1
ATOM 4052 C C . LEU A 1 517 ? -3.042 -2.098 3.041 1.00 86.50 517 LEU A C 1
ATOM 4054 O O . LEU A 1 517 ? -2.053 -2.815 3.117 1.00 86.50 517 LEU A O 1
ATOM 4058 N N . SER A 1 518 ? -4.221 -2.528 3.466 1.00 86.25 518 SER A N 1
ATOM 4059 C CA . SER A 1 518 ? -4.439 -3.843 4.034 1.00 86.25 518 SER A CA 1
ATOM 4060 C C . SER A 1 518 ? -4.771 -4.792 2.903 1.00 86.25 518 SER A C 1
ATOM 4062 O O . SER A 1 518 ? -5.582 -4.495 2.025 1.00 86.25 518 SER A O 1
ATOM 4064 N N . ARG A 1 519 ? -4.152 -5.967 2.937 1.00 82.88 519 ARG A N 1
ATOM 4065 C CA . ARG A 1 519 ? -4.523 -7.081 2.063 1.00 82.88 519 ARG A CA 1
ATOM 4066 C C . ARG A 1 519 ? -5.705 -7.881 2.621 1.00 82.88 519 ARG A C 1
ATOM 4068 O O . ARG A 1 519 ? -6.179 -8.782 1.935 1.00 82.88 519 ARG A O 1
ATOM 4075 N N . TYR A 1 520 ? -6.160 -7.567 3.835 1.00 83.69 520 TYR A N 1
ATOM 4076 C CA . TYR A 1 520 ? -7.373 -8.117 4.429 1.00 83.69 520 TYR A CA 1
ATOM 4077 C C . TYR A 1 520 ? -8.517 -7.120 4.340 1.00 83.69 520 TYR A C 1
ATOM 4079 O O . TYR A 1 520 ? -8.308 -5.907 4.377 1.00 83.69 520 TYR A O 1
ATOM 4087 N N . SER A 1 521 ? -9.730 -7.650 4.267 1.00 86.06 521 SER A N 1
ATOM 4088 C CA . SER A 1 521 ? -10.926 -6.847 4.461 1.00 86.06 521 SER A CA 1
ATOM 4089 C C . SER A 1 521 ? -11.094 -6.470 5.936 1.00 86.06 521 SER A C 1
ATOM 4091 O O . SER A 1 521 ? -10.599 -7.154 6.840 1.00 86.06 521 SER A O 1
ATOM 4093 N N . PHE A 1 522 ? -11.795 -5.375 6.216 1.00 91.31 522 PHE A N 1
ATOM 4094 C CA . PHE A 1 522 ? -11.990 -4.910 7.590 1.00 91.31 522 PHE A CA 1
ATOM 4095 C C . PHE A 1 522 ? -12.822 -5.868 8.448 1.00 91.31 522 PHE A C 1
ATOM 4097 O O . PHE A 1 522 ? -12.569 -5.955 9.647 1.00 91.31 522 PHE A O 1
ATOM 4104 N N . ASP A 1 523 ? -13.727 -6.660 7.868 1.00 91.12 523 ASP A N 1
ATOM 4105 C CA . ASP A 1 523 ? -14.412 -7.741 8.591 1.00 91.12 523 ASP A CA 1
ATOM 4106 C C . ASP A 1 523 ? -13.439 -8.845 9.037 1.00 91.12 523 ASP A C 1
ATOM 4108 O O . ASP A 1 523 ? -13.566 -9.384 10.138 1.00 91.12 523 ASP A O 1
ATOM 4112 N N . GLN A 1 524 ? -12.405 -9.141 8.244 1.00 89.25 524 GLN A N 1
ATOM 4113 C CA . GLN A 1 524 ? -11.354 -10.081 8.631 1.00 89.25 524 GLN A CA 1
ATOM 4114 C C . GLN A 1 524 ? -10.406 -9.478 9.671 1.00 89.25 524 GLN A C 1
ATOM 4116 O O . GLN A 1 524 ? -10.012 -10.171 10.609 1.00 89.25 524 GLN A O 1
ATOM 4121 N N . LEU A 1 525 ? -10.059 -8.191 9.556 1.00 90.81 525 LEU A N 1
ATOM 4122 C CA . LEU A 1 525 ? -9.278 -7.496 10.585 1.00 90.81 525 LEU A CA 1
ATOM 4123 C C . LEU A 1 525 ? -10.040 -7.423 11.915 1.00 90.81 525 LEU A C 1
ATOM 4125 O O . LEU A 1 525 ? -9.437 -7.613 12.973 1.00 90.81 525 LEU A O 1
ATOM 4129 N N . ALA A 1 526 ? -11.361 -7.227 11.876 1.00 94.44 526 ALA A N 1
ATOM 4130 C CA . ALA A 1 526 ? -12.215 -7.245 13.059 1.00 94.44 526 ALA A CA 1
ATOM 4131 C C . ALA A 1 526 ? -12.166 -8.606 13.769 1.00 94.44 526 ALA A C 1
ATOM 4133 O O . ALA A 1 526 ? -12.172 -8.651 14.994 1.00 94.44 526 ALA A O 1
ATOM 4134 N N . GLN A 1 527 ? -11.999 -9.719 13.046 1.00 92.31 527 GLN A N 1
ATOM 4135 C CA . GLN A 1 527 ? -11.825 -11.042 13.665 1.00 92.31 527 GLN A CA 1
ATOM 4136 C C . GLN A 1 527 ? -10.529 -11.165 14.486 1.00 92.31 527 GLN A C 1
ATOM 4138 O O . GLN A 1 527 ? -10.423 -12.069 15.318 1.00 92.31 527 GLN A O 1
ATOM 4143 N N . LEU A 1 528 ? -9.546 -10.275 14.285 1.00 91.31 528 LEU A N 1
ATOM 4144 C CA . LEU A 1 528 ? -8.285 -10.276 15.031 1.00 91.31 528 LEU A CA 1
ATOM 4145 C C . LEU A 1 528 ? -8.403 -9.602 16.408 1.00 91.31 528 LEU A C 1
ATOM 4147 O O . LEU A 1 528 ? -7.550 -9.854 17.267 1.00 91.31 528 LEU A O 1
ATOM 4151 N N . ILE A 1 529 ? -9.428 -8.773 16.647 1.00 95.00 529 ILE A N 1
ATOM 4152 C CA . ILE A 1 529 ? -9.652 -8.130 17.955 1.00 95.00 529 ILE A CA 1
ATOM 4153 C C . ILE A 1 529 ? -10.234 -9.148 18.962 1.00 95.00 529 ILE A C 1
ATOM 4155 O O . ILE A 1 529 ? -10.786 -10.170 18.552 1.00 95.00 529 ILE A O 1
ATOM 4159 N N . PRO A 1 530 ? -10.123 -8.930 20.286 1.00 95.06 530 PRO A N 1
ATOM 4160 C CA . PRO A 1 530 ? -10.658 -9.861 21.279 1.00 95.06 530 PRO A CA 1
ATOM 4161 C C . PRO A 1 530 ? -12.161 -10.145 21.070 1.00 95.06 530 PRO A C 1
ATOM 4163 O O . PRO A 1 530 ? -12.921 -9.198 20.866 1.00 95.06 530 PRO A O 1
ATOM 4166 N N . PRO A 1 531 ? -12.631 -11.410 21.141 1.00 95.56 531 PRO A N 1
ATOM 4167 C CA . PRO A 1 531 ? -14.035 -11.745 20.874 1.00 95.56 531 PRO A CA 1
ATOM 4168 C C . PRO A 1 531 ? -15.045 -11.004 21.759 1.00 95.56 531 PRO A C 1
ATOM 4170 O O . PRO A 1 531 ? -16.141 -10.687 21.308 1.00 95.56 531 PRO A O 1
ATOM 4173 N N . ASN A 1 532 ? -14.675 -10.695 23.004 1.00 96.50 532 ASN A N 1
ATOM 4174 C CA . ASN A 1 532 ? -15.492 -9.885 23.907 1.00 96.50 532 ASN A CA 1
ATOM 4175 C C . ASN A 1 532 ? -15.624 -8.431 23.425 1.00 96.50 532 ASN A C 1
ATOM 4177 O O . ASN A 1 532 ? -16.694 -7.853 23.568 1.00 96.50 532 ASN A O 1
ATOM 4181 N N . HIS A 1 533 ? -14.582 -7.859 22.811 1.00 97.62 533 HIS A N 1
ATOM 4182 C CA . HIS A 1 533 ? -14.661 -6.534 22.185 1.00 97.62 533 HIS A CA 1
ATOM 4183 C C . HIS A 1 533 ? -15.503 -6.581 20.913 1.00 97.62 533 HIS A C 1
ATOM 4185 O O . HIS A 1 533 ? -16.342 -5.711 20.731 1.00 97.62 533 HIS A O 1
ATOM 4191 N N . GLN A 1 534 ? -15.354 -7.616 20.075 1.00 96.94 534 GLN A N 1
ATOM 4192 C CA . GLN A 1 534 ? -16.203 -7.799 18.883 1.00 96.94 534 GLN A CA 1
ATOM 4193 C C . GLN A 1 534 ? -17.689 -7.848 19.247 1.00 96.94 534 GLN A C 1
ATOM 4195 O O . GLN A 1 534 ? -18.491 -7.149 18.636 1.00 96.94 534 GLN A O 1
ATOM 4200 N N . ALA A 1 535 ? -18.044 -8.669 20.242 1.00 97.00 535 ALA A N 1
ATOM 4201 C CA . ALA A 1 535 ? -19.418 -8.800 20.711 1.00 97.00 535 ALA A CA 1
ATOM 4202 C C . ALA A 1 535 ? -19.940 -7.475 21.276 1.00 97.00 535 ALA A C 1
ATOM 4204 O O . ALA A 1 535 ? -20.995 -7.021 20.859 1.00 97.00 535 ALA A O 1
ATOM 4205 N N . ALA A 1 536 ? -19.163 -6.806 22.135 1.00 97.62 536 ALA A N 1
ATOM 4206 C CA . ALA A 1 536 ? -19.557 -5.523 22.707 1.00 97.62 536 ALA A CA 1
ATOM 4207 C C . ALA A 1 536 ? -19.791 -4.437 21.643 1.00 97.62 536 ALA A C 1
ATOM 4209 O O . ALA A 1 536 ? -20.775 -3.706 21.732 1.00 97.62 536 ALA A O 1
ATOM 4210 N N . LEU A 1 537 ? -18.923 -4.342 20.630 1.00 97.69 537 LEU A N 1
ATOM 4211 C CA . LEU A 1 537 ? -19.092 -3.387 19.530 1.00 97.69 537 LEU A CA 1
ATOM 4212 C C . LEU A 1 537 ? -20.298 -3.731 18.651 1.00 97.69 537 LEU A C 1
ATOM 4214 O O . LEU A 1 537 ? -21.016 -2.826 18.248 1.00 97.69 537 LEU A O 1
ATOM 4218 N N . ARG A 1 538 ? -20.553 -5.018 18.385 1.00 97.50 538 ARG A N 1
ATOM 4219 C CA . ARG A 1 538 ? -21.737 -5.466 17.636 1.00 97.50 538 ARG A CA 1
ATOM 4220 C C . ARG A 1 538 ? -23.034 -5.171 18.386 1.00 97.50 538 ARG A C 1
ATOM 4222 O O . ARG A 1 538 ? -23.965 -4.636 17.799 1.00 97.50 538 ARG A O 1
ATOM 4229 N N . ASP A 1 539 ? -23.084 -5.496 19.673 1.00 97.94 539 ASP A N 1
ATOM 4230 C CA . ASP A 1 539 ? -24.281 -5.325 20.503 1.00 97.94 539 ASP A CA 1
ATOM 4231 C C . ASP A 1 539 ? -24.608 -3.838 20.751 1.00 97.94 539 ASP A C 1
ATOM 4233 O O . ASP A 1 539 ? -25.734 -3.511 21.118 1.00 97.94 539 ASP A O 1
ATOM 4237 N N . ASN A 1 540 ? -23.640 -2.937 20.527 1.00 98.25 540 ASN A N 1
ATOM 4238 C CA . ASN A 1 540 ? -23.766 -1.486 20.705 1.00 98.25 540 ASN A CA 1
ATOM 4239 C C . ASN A 1 540 ? -23.348 -0.713 19.441 1.00 98.25 540 ASN A C 1
ATOM 4241 O O . ASN A 1 540 ? -22.746 0.359 19.535 1.00 98.25 540 ASN A O 1
ATOM 4245 N N . VAL A 1 541 ? -23.619 -1.261 18.253 1.00 97.88 541 VAL A N 1
ATOM 4246 C CA . VAL A 1 541 ? -23.043 -0.759 16.995 1.00 97.88 541 VAL A CA 1
ATOM 4247 C C . VAL A 1 541 ? -23.412 0.692 16.685 1.00 97.88 541 VAL A C 1
ATOM 4249 O O . VAL A 1 541 ? -22.546 1.441 16.249 1.00 97.88 541 VAL A O 1
ATOM 4252 N N . ASP A 1 542 ? -24.636 1.139 16.978 1.00 97.44 542 ASP A N 1
ATOM 4253 C CA . ASP A 1 542 ? -25.033 2.536 16.752 1.00 97.44 542 ASP A CA 1
ATOM 4254 C C . ASP A 1 542 ? -24.263 3.514 17.648 1.00 97.44 542 ASP A C 1
ATOM 4256 O O . ASP A 1 542 ? -23.792 4.555 17.187 1.00 97.44 542 ASP A O 1
ATOM 4260 N N . GLU A 1 543 ? -24.087 3.180 18.928 1.00 97.62 543 GLU A N 1
ATOM 4261 C CA . GLU A 1 543 ? -23.290 4.004 19.838 1.00 97.62 543 GLU A CA 1
ATOM 4262 C C . GLU A 1 543 ? -21.805 3.968 19.460 1.00 97.62 543 GLU A C 1
ATOM 4264 O O . GLU A 1 543 ? -21.139 5.005 19.474 1.00 97.62 543 GLU A O 1
ATOM 4269 N N . PHE A 1 544 ? -21.292 2.808 19.042 1.00 97.75 544 PHE A N 1
ATOM 4270 C CA . PHE A 1 544 ? -19.942 2.699 18.504 1.00 97.75 544 PHE A CA 1
ATOM 4271 C C . PHE A 1 544 ? -19.754 3.562 17.251 1.00 97.75 544 PHE A C 1
ATOM 4273 O O . PHE A 1 544 ? -18.766 4.286 17.184 1.00 97.75 544 PHE A O 1
ATOM 4280 N N . VAL A 1 545 ? -20.687 3.551 16.296 1.00 97.12 545 VAL A N 1
ATOM 4281 C CA . VAL A 1 545 ? -20.653 4.409 15.098 1.00 97.12 545 VAL A CA 1
ATOM 4282 C C . VAL A 1 545 ? -20.609 5.884 15.492 1.00 97.12 545 VAL A C 1
ATOM 4284 O O . VAL A 1 545 ? -19.775 6.625 14.971 1.00 97.12 545 VAL A O 1
ATOM 4287 N N . ASN A 1 546 ? -21.445 6.301 16.448 1.00 96.06 546 ASN A N 1
ATOM 4288 C CA . ASN A 1 546 ? -21.467 7.678 16.944 1.00 96.06 546 ASN A CA 1
ATOM 4289 C C . ASN A 1 546 ? -20.137 8.077 17.598 1.00 96.06 546 ASN A C 1
ATOM 4291 O O . ASN A 1 546 ? -19.621 9.159 17.325 1.00 96.06 546 ASN A O 1
ATOM 4295 N N . ILE A 1 547 ? -19.551 7.204 18.424 1.00 97.00 547 ILE A N 1
ATOM 4296 C CA . ILE A 1 547 ? -18.225 7.416 19.026 1.00 97.00 547 ILE A CA 1
ATOM 4297 C C . ILE A 1 547 ? -17.144 7.471 17.942 1.00 97.00 547 ILE A C 1
ATOM 4299 O O . ILE A 1 547 ? -16.303 8.372 17.941 1.00 97.00 547 ILE A O 1
ATOM 4303 N N . PHE A 1 548 ? -17.169 6.522 17.005 1.00 96.81 548 PHE A N 1
ATOM 4304 C CA . PHE A 1 548 ? -16.186 6.409 15.938 1.00 96.81 548 PHE A CA 1
ATOM 4305 C C . PHE A 1 548 ? -16.155 7.687 15.094 1.00 96.81 548 PHE A C 1
ATOM 4307 O O . PHE A 1 548 ? -15.088 8.288 14.951 1.00 96.81 548 PHE A O 1
ATOM 4314 N N . CYS A 1 549 ? -17.319 8.135 14.615 1.00 95.25 549 CYS A N 1
ATOM 4315 C CA . CYS A 1 549 ? -17.455 9.347 13.808 1.00 95.25 549 CYS A CA 1
ATOM 4316 C C . CYS A 1 549 ? -17.197 10.611 14.638 1.00 95.25 549 CYS A C 1
ATOM 4318 O O . CYS A 1 549 ? -16.449 11.485 14.210 1.00 95.25 549 CYS A O 1
ATOM 4320 N N . GLY A 1 550 ? -17.702 10.681 15.874 1.00 94.69 550 GLY A N 1
ATOM 4321 C CA . GLY A 1 550 ? -17.504 11.836 16.754 1.00 94.69 550 GLY A CA 1
ATOM 4322 C C . GLY A 1 550 ? -16.033 12.135 17.063 1.00 94.69 550 GLY A C 1
ATOM 4323 O O . GLY A 1 550 ? -15.657 13.291 17.261 1.00 94.69 550 GLY A O 1
ATOM 4324 N N . VAL A 1 551 ? -15.169 11.115 17.065 1.00 95.19 551 VAL A N 1
ATOM 4325 C CA . VAL A 1 551 ? -13.725 11.279 17.293 1.00 95.19 551 VAL A CA 1
ATOM 4326 C C . VAL A 1 551 ? -12.968 11.798 16.067 1.00 95.19 551 VAL A C 1
ATOM 4328 O O . VAL A 1 551 ? -11.948 12.469 16.252 1.00 95.19 551 VAL A O 1
ATOM 4331 N N . LEU A 1 552 ? -13.466 11.574 14.843 1.00 90.06 552 LEU A N 1
ATOM 4332 C CA . LEU A 1 552 ? -12.901 12.178 13.623 1.00 90.06 552 LEU A CA 1
ATOM 4333 C C . LEU A 1 552 ? -12.944 13.717 13.669 1.00 90.06 552 LEU A C 1
ATOM 4335 O O . LEU A 1 552 ? -12.097 14.366 13.055 1.00 90.06 552 LEU A O 1
ATOM 4339 N N . GLY A 1 553 ? -13.856 14.298 14.459 1.00 85.94 553 GLY A N 1
ATOM 4340 C CA . GLY A 1 553 ? -13.950 15.733 14.730 1.00 85.94 553 GLY A CA 1
ATOM 4341 C C . GLY A 1 553 ? -15.052 16.447 13.942 1.00 85.94 553 GLY A C 1
ATOM 4342 O O . GLY A 1 553 ? -15.817 15.829 13.208 1.00 85.94 553 GLY A O 1
ATOM 4343 N N . ASN A 1 554 ? -15.144 17.770 14.138 1.00 61.06 554 ASN A N 1
ATOM 4344 C CA . ASN A 1 554 ? -16.228 18.627 13.636 1.00 61.06 554 ASN A CA 1
ATOM 4345 C C . ASN A 1 554 ? -16.236 18.689 12.098 1.00 61.06 554 ASN A C 1
ATOM 4347 O O . ASN A 1 554 ? -15.635 19.585 11.507 1.00 61.06 554 ASN A O 1
ATOM 4351 N N . GLY A 1 555 ? -16.898 17.728 11.465 1.00 66.00 555 GLY A N 1
ATOM 4352 C CA . GLY A 1 555 ? -17.019 17.638 10.012 1.00 66.00 555 GLY A CA 1
ATOM 4353 C C . GLY A 1 555 ? -17.199 16.225 9.466 1.00 66.00 555 GLY A C 1
ATOM 4354 O O . GLY A 1 555 ? -17.364 16.116 8.262 1.00 66.00 555 GLY A O 1
ATOM 4355 N N . TYR A 1 556 ? -17.149 15.191 10.317 1.00 84.81 556 TYR A N 1
ATOM 4356 C CA . TYR A 1 556 ? -17.513 13.823 9.949 1.00 84.81 556 TYR A CA 1
ATOM 4357 C C . TYR A 1 556 ? -18.720 13.352 10.772 1.00 84.81 556 TYR A C 1
ATOM 4359 O O . TYR A 1 556 ? -18.638 13.211 11.994 1.00 84.81 556 TYR A O 1
ATOM 4367 N N . ASP A 1 557 ? -19.829 13.097 10.096 1.00 90.06 557 ASP A N 1
ATOM 4368 C CA . ASP A 1 557 ? -21.040 12.453 10.590 1.00 90.06 557 ASP A CA 1
ATOM 4369 C C . ASP A 1 557 ? -21.084 10.990 10.107 1.00 90.06 557 ASP A C 1
ATOM 4371 O O . ASP A 1 557 ? -20.493 10.620 9.091 1.00 90.06 557 ASP A O 1
ATOM 4375 N N . ALA A 1 558 ? -21.820 10.140 10.817 1.00 90.50 558 ALA A N 1
ATOM 4376 C CA . ALA A 1 558 ? -22.158 8.798 10.365 1.00 90.50 558 ALA A CA 1
ATOM 4377 C C . ALA A 1 558 ? -22.856 8.805 8.996 1.00 90.50 558 ALA A C 1
ATOM 4379 O O . ALA A 1 558 ? -22.734 7.827 8.256 1.00 90.50 558 ALA A O 1
ATOM 4380 N N . ASP A 1 559 ? -23.566 9.889 8.673 1.00 92.00 559 ASP A N 1
ATOM 4381 C CA . ASP A 1 559 ? -24.241 10.103 7.393 1.00 92.00 559 ASP A CA 1
ATOM 4382 C C . ASP A 1 559 ? -23.358 10.712 6.294 1.00 92.00 559 ASP A C 1
ATOM 4384 O O . ASP A 1 559 ? -23.809 10.807 5.148 1.00 92.00 559 ASP A O 1
ATOM 4388 N N . ASP A 1 560 ? -22.121 11.101 6.608 1.00 90.50 560 ASP A N 1
ATOM 4389 C CA . ASP A 1 560 ? -21.217 11.650 5.605 1.00 90.50 560 ASP A CA 1
ATOM 4390 C C . ASP A 1 560 ? -20.742 10.572 4.625 1.00 90.50 560 ASP A C 1
ATOM 4392 O O . ASP A 1 560 ? -20.571 9.400 4.998 1.00 90.50 560 ASP A O 1
ATOM 4396 N N . PRO A 1 561 ? -20.505 10.957 3.357 1.00 88.88 561 PRO A N 1
ATOM 4397 C CA . PRO A 1 561 ? -19.997 10.037 2.359 1.00 88.88 561 PRO A CA 1
ATOM 4398 C C . PRO A 1 561 ? -18.614 9.544 2.780 1.00 88.88 561 PRO A C 1
ATOM 4400 O O . PRO A 1 561 ? -17.711 10.332 3.078 1.00 88.88 561 PRO A O 1
ATOM 4403 N N . LEU A 1 562 ? -18.434 8.226 2.744 1.00 86.62 562 LEU A N 1
ATOM 4404 C CA . LEU A 1 562 ? -17.158 7.583 3.016 1.00 86.62 562 LEU A CA 1
ATOM 4405 C C . LEU A 1 562 ? -16.082 8.118 2.070 1.00 86.62 562 LEU A C 1
ATOM 4407 O O . LEU A 1 562 ? -14.966 8.359 2.505 1.00 86.62 562 LEU A O 1
ATOM 4411 N N . ILE A 1 563 ? -16.431 8.370 0.804 1.00 81.94 563 ILE A N 1
ATOM 4412 C CA . ILE A 1 563 ? -15.498 8.802 -0.243 1.00 81.94 563 ILE A CA 1
ATOM 4413 C C . ILE A 1 563 ? -15.892 10.176 -0.778 1.00 81.94 563 ILE A C 1
ATOM 4415 O O . ILE A 1 563 ? -17.019 10.388 -1.232 1.00 81.94 563 ILE A O 1
ATOM 4419 N N . SER A 1 564 ? -14.940 11.111 -0.778 1.00 76.50 564 SER A N 1
ATOM 4420 C CA . SER A 1 564 ? -15.160 12.470 -1.280 1.00 76.50 564 SER A CA 1
ATOM 4421 C C . SER A 1 564 ? -14.827 12.570 -2.765 1.00 76.50 564 SER A C 1
ATOM 4423 O O . SER A 1 564 ? -13.682 12.725 -3.178 1.00 76.50 564 SER A O 1
ATOM 4425 N N . PHE A 1 565 ? -15.854 12.527 -3.606 1.00 69.06 565 PHE A N 1
ATOM 4426 C CA . PHE A 1 565 ? -15.683 12.529 -5.060 1.00 69.06 565 PHE A CA 1
ATOM 4427 C C . PHE A 1 565 ? -15.461 13.910 -5.686 1.00 69.06 565 PHE A C 1
ATOM 4429 O O . PHE A 1 565 ? -15.330 14.017 -6.905 1.00 69.06 565 PHE A O 1
ATOM 4436 N N . HIS A 1 566 ? -15.393 14.979 -4.886 1.00 62.12 566 HIS A N 1
ATOM 4437 C CA . HIS A 1 566 ? -15.177 16.343 -5.382 1.00 62.12 566 HIS A CA 1
ATOM 4438 C C . HIS A 1 566 ? -13.840 16.530 -6.126 1.00 62.12 566 HIS A C 1
ATOM 4440 O O . HIS A 1 566 ? -13.658 17.552 -6.786 1.00 62.12 566 HIS A O 1
ATOM 4446 N N . ARG A 1 567 ? -12.917 15.560 -6.040 1.00 55.66 567 ARG A N 1
ATOM 4447 C CA . ARG A 1 567 ? -11.576 15.617 -6.638 1.00 55.66 567 ARG A CA 1
ATOM 4448 C C . ARG A 1 567 ? -11.342 14.675 -7.822 1.00 55.66 567 ARG A C 1
ATOM 4450 O O . ARG A 1 567 ? -10.328 14.830 -8.495 1.00 55.66 567 ARG A O 1
ATOM 4457 N N . MET A 1 568 ? -12.254 13.750 -8.132 1.00 56.22 568 MET A N 1
ATOM 4458 C CA . MET A 1 568 ? -12.079 12.879 -9.302 1.00 56.22 568 MET A CA 1
ATOM 4459 C C . MET A 1 568 ? -12.412 13.655 -10.589 1.00 56.22 568 MET A C 1
ATOM 4461 O O . MET A 1 568 ? -13.588 13.883 -10.881 1.00 56.22 568 MET A O 1
ATOM 4465 N N . ARG A 1 569 ? -11.404 14.099 -11.360 1.00 53.56 569 ARG A N 1
ATOM 4466 C CA . ARG A 1 569 ? -11.638 14.678 -12.701 1.00 53.56 569 ARG A CA 1
ATOM 4467 C C . ARG A 1 569 ? -12.036 13.576 -13.691 1.00 53.56 569 ARG A C 1
ATOM 4469 O O . ARG A 1 569 ? -11.647 12.422 -13.550 1.00 53.56 569 ARG A O 1
ATOM 4476 N N . GLY A 1 570 ? -12.885 13.953 -14.644 1.00 47.94 570 GLY A N 1
ATOM 4477 C CA . GLY A 1 570 ? -13.844 13.074 -15.313 1.00 47.94 570 GLY A CA 1
ATOM 4478 C C . GLY A 1 570 ? -13.304 11.971 -16.222 1.00 47.94 570 GLY A C 1
ATOM 4479 O O . GLY A 1 570 ? -14.065 11.060 -16.517 1.00 47.94 570 GLY A O 1
ATOM 4480 N N . ASP A 1 571 ? -12.044 11.967 -16.636 1.00 54.19 571 ASP A N 1
ATOM 4481 C CA . ASP A 1 571 ? -11.698 11.237 -17.865 1.00 54.19 571 ASP A CA 1
ATOM 4482 C C . ASP A 1 571 ? -11.620 9.707 -17.678 1.00 54.19 571 ASP A C 1
ATOM 4484 O O . ASP A 1 571 ? -12.097 8.950 -18.522 1.00 54.19 571 ASP A O 1
ATOM 4488 N N . ILE A 1 572 ? -11.127 9.225 -16.529 1.00 53.97 572 ILE A N 1
ATOM 4489 C CA . ILE A 1 572 ? -10.950 7.778 -16.271 1.00 53.97 572 ILE A CA 1
ATOM 4490 C C . ILE A 1 572 ? -12.283 7.082 -15.937 1.00 53.97 572 ILE A C 1
ATOM 4492 O O . ILE A 1 572 ? -12.488 5.911 -16.261 1.00 53.97 572 ILE A O 1
ATOM 4496 N N . TYR A 1 573 ? -13.221 7.808 -15.321 1.00 56.81 573 TYR A N 1
ATOM 4497 C CA . TYR A 1 573 ? -14.508 7.268 -14.863 1.00 56.81 573 TYR A CA 1
ATOM 4498 C C . TYR A 1 573 ? -15.705 7.771 -15.672 1.00 56.81 573 TYR A C 1
ATOM 4500 O O . TYR A 1 573 ? -16.845 7.489 -15.303 1.00 56.81 573 TYR A O 1
ATOM 4508 N N . MET A 1 574 ? -15.495 8.489 -16.779 1.00 52.88 574 MET A N 1
ATOM 4509 C CA . MET A 1 574 ? -16.589 9.060 -17.574 1.00 52.88 574 MET A CA 1
ATOM 4510 C C . MET A 1 574 ? -17.561 7.997 -18.102 1.00 52.88 574 MET A C 1
ATOM 4512 O O . MET A 1 574 ? -18.769 8.229 -18.129 1.00 52.88 574 MET A O 1
ATOM 4516 N N . ASN A 1 575 ? -17.059 6.794 -18.396 1.00 56.75 575 ASN A N 1
ATOM 4517 C CA . ASN A 1 575 ? -17.872 5.636 -18.790 1.00 56.75 575 ASN A CA 1
ATOM 4518 C C . ASN A 1 575 ? -18.484 4.866 -17.600 1.00 56.75 575 ASN A C 1
ATOM 4520 O O . ASN A 1 575 ? -19.221 3.905 -17.799 1.00 56.75 575 ASN A O 1
ATOM 4524 N N . HIS A 1 576 ? -18.187 5.275 -16.365 1.00 66.88 576 HIS A N 1
ATOM 4525 C CA . HIS A 1 576 ? -18.583 4.612 -15.118 1.00 66.88 576 HIS A CA 1
ATOM 4526 C C . HIS A 1 576 ? -19.211 5.591 -14.116 1.00 66.88 576 HIS A C 1
ATOM 4528 O O . HIS A 1 576 ? -19.161 5.382 -12.905 1.00 66.88 576 HIS A O 1
ATOM 4534 N N . ARG A 1 577 ? -19.816 6.674 -14.613 1.00 70.19 577 ARG A N 1
ATOM 4535 C CA . ARG A 1 577 ? -20.433 7.709 -13.778 1.00 70.19 577 ARG A CA 1
ATOM 4536 C C . ARG A 1 577 ? -21.468 7.146 -12.803 1.00 70.19 577 ARG A C 1
ATOM 4538 O O . ARG A 1 577 ? -21.491 7.574 -11.660 1.00 70.19 577 ARG A O 1
ATOM 4545 N N . GLU A 1 578 ? -22.271 6.176 -13.233 1.00 70.25 578 GLU A N 1
ATOM 4546 C CA . GLU A 1 578 ? -23.274 5.518 -12.383 1.00 70.25 578 GLU A CA 1
ATOM 4547 C C . GLU A 1 578 ? -22.633 4.786 -11.194 1.00 70.25 578 GLU A C 1
ATOM 4549 O O . GLU A 1 578 ? -23.080 4.951 -10.065 1.00 70.25 578 GLU A O 1
ATOM 4554 N N . PHE A 1 579 ? -21.526 4.070 -11.417 1.00 73.19 579 PHE A N 1
ATOM 4555 C CA . PHE A 1 579 ? -20.749 3.433 -10.349 1.00 73.19 579 PHE A CA 1
ATOM 4556 C C . PHE A 1 579 ? -20.194 4.460 -9.352 1.00 73.19 579 PHE A C 1
ATOM 4558 O O . PHE A 1 579 ? -20.300 4.285 -8.140 1.00 73.19 579 PHE A O 1
ATOM 4565 N N . VAL A 1 580 ? -19.648 5.569 -9.857 1.00 74.12 580 VAL A N 1
ATOM 4566 C CA . VAL A 1 580 ? -19.151 6.671 -9.019 1.00 74.12 580 VAL A CA 1
ATOM 4567 C C . VAL A 1 580 ? -20.284 7.319 -8.226 1.00 74.12 580 VAL A C 1
ATOM 4569 O O . VAL A 1 580 ? -20.132 7.589 -7.037 1.00 74.12 580 VAL A O 1
ATOM 4572 N N . ASP A 1 581 ? -21.423 7.567 -8.868 1.00 75.31 581 ASP A N 1
ATOM 4573 C CA . ASP A 1 581 ? -22.597 8.143 -8.222 1.00 75.31 581 ASP A CA 1
ATOM 4574 C C . ASP A 1 581 ? -23.159 7.207 -7.148 1.00 75.31 581 ASP A C 1
ATOM 4576 O O . ASP A 1 581 ? -23.623 7.689 -6.123 1.00 75.31 581 ASP A O 1
ATOM 4580 N N . MET A 1 582 ? -23.036 5.890 -7.310 1.00 74.94 582 MET A N 1
ATOM 4581 C CA . MET A 1 582 ? -23.423 4.927 -6.281 1.00 74.94 582 MET A CA 1
ATOM 4582 C C . MET A 1 582 ? -22.494 4.914 -5.077 1.00 74.94 582 MET A C 1
ATOM 4584 O O . MET A 1 582 ? -22.964 4.958 -3.943 1.00 74.94 582 MET A O 1
ATOM 4588 N N . ILE A 1 583 ? -21.180 4.896 -5.297 1.00 77.94 583 ILE A N 1
ATOM 4589 C CA . ILE A 1 583 ? -20.226 4.885 -4.183 1.00 77.94 583 ILE A CA 1
ATOM 4590 C C . ILE A 1 583 ? -20.294 6.196 -3.382 1.00 77.94 583 ILE A C 1
ATOM 4592 O O . ILE A 1 583 ? -20.020 6.183 -2.185 1.00 77.94 583 ILE A O 1
ATOM 4596 N N . LYS A 1 584 ? -20.747 7.314 -3.975 1.00 79.31 584 LYS A N 1
ATOM 4597 C CA . LYS A 1 584 ? -21.044 8.558 -3.231 1.00 79.31 584 LYS A CA 1
ATOM 4598 C C . LYS A 1 584 ? -22.084 8.374 -2.129 1.00 79.31 584 LYS A C 1
ATOM 4600 O O . LYS A 1 584 ? -22.085 9.160 -1.188 1.00 79.31 584 LYS A O 1
ATOM 4605 N N . PHE A 1 585 ? -22.978 7.397 -2.258 1.00 83.25 585 PHE A N 1
ATOM 4606 C CA . PHE A 1 585 ? -23.996 7.127 -1.246 1.00 83.25 585 PHE A CA 1
ATOM 4607 C C . PHE A 1 585 ? -23.498 6.223 -0.125 1.00 83.25 585 PHE A C 1
ATOM 4609 O O . PHE A 1 585 ? -24.201 6.096 0.870 1.00 83.25 585 PHE A O 1
ATOM 4616 N N . LEU A 1 586 ? -22.314 5.617 -0.259 1.00 87.31 586 LEU A N 1
ATOM 4617 C CA . LEU A 1 586 ? -21.742 4.816 0.810 1.00 87.31 586 LEU A CA 1
ATOM 4618 C C . LEU A 1 586 ? -21.358 5.733 1.967 1.00 87.31 586 LEU A C 1
ATOM 4620 O O . LEU A 1 586 ? -20.469 6.575 1.827 1.00 87.31 586 LEU A O 1
ATOM 4624 N N . LYS A 1 587 ? -22.017 5.562 3.108 1.00 92.62 587 LYS A N 1
ATOM 4625 C CA . LYS A 1 587 ? -21.788 6.377 4.301 1.00 92.62 587 LYS A CA 1
ATOM 4626 C C . LYS A 1 587 ? -20.767 5.746 5.235 1.00 92.62 587 LYS A C 1
ATOM 4628 O O . LYS A 1 587 ? -20.663 4.519 5.317 1.00 92.62 587 LYS A O 1
ATOM 4633 N N . ILE A 1 588 ? -20.060 6.573 6.004 1.00 93.81 588 ILE A N 1
ATOM 4634 C CA . ILE A 1 588 ? -19.095 6.093 7.008 1.00 93.81 588 ILE A CA 1
ATOM 4635 C C . ILE A 1 588 ? -19.787 5.168 8.016 1.00 93.81 588 ILE A C 1
ATOM 4637 O O . ILE A 1 588 ? -19.308 4.064 8.276 1.00 93.81 588 ILE A O 1
ATOM 4641 N N . GLY A 1 589 ? -20.939 5.581 8.552 1.00 95.69 589 GLY A N 1
ATOM 4642 C CA . GLY A 1 589 ? -21.672 4.801 9.546 1.00 95.69 589 GLY A CA 1
ATOM 4643 C C . GLY A 1 589 ? -22.221 3.483 9.002 1.00 95.69 589 GLY A C 1
ATOM 4644 O O . GLY A 1 589 ? -22.239 2.491 9.723 1.00 95.69 589 GLY A O 1
ATOM 4645 N N . GLU A 1 590 ? -22.645 3.443 7.737 1.00 94.25 590 GLU A N 1
ATOM 4646 C CA . GLU A 1 590 ? -23.084 2.202 7.080 1.00 94.25 590 GLU A CA 1
ATOM 4647 C C . GLU A 1 590 ? -21.923 1.221 6.916 1.00 94.25 590 GLU A C 1
ATOM 4649 O O . GLU A 1 590 ? -22.051 0.056 7.284 1.00 94.25 590 GLU A O 1
ATOM 4654 N N . TRP A 1 591 ? -20.761 1.695 6.460 1.00 94.50 591 TRP A N 1
ATOM 4655 C CA . TRP A 1 591 ? -19.568 0.857 6.338 1.00 94.50 591 TRP A CA 1
ATOM 4656 C C . TRP A 1 591 ? -19.149 0.239 7.678 1.00 94.50 591 TRP A C 1
ATOM 4658 O O . TRP A 1 591 ? -18.881 -0.961 7.753 1.00 94.50 591 TRP A O 1
ATOM 4668 N N . VAL A 1 592 ? -19.156 1.030 8.755 1.00 96.19 592 VAL A N 1
ATOM 4669 C CA . VAL A 1 592 ? -18.854 0.538 10.107 1.00 96.19 592 VAL A CA 1
ATOM 4670 C C . VAL A 1 592 ? -19.882 -0.508 10.561 1.00 96.19 592 VAL A C 1
ATOM 4672 O O . VAL A 1 592 ? -19.481 -1.556 11.068 1.00 96.19 592 VAL A O 1
ATOM 4675 N N . ARG A 1 593 ? -21.189 -0.270 10.368 1.00 96.75 593 ARG A N 1
ATOM 4676 C CA . ARG A 1 593 ? -22.245 -1.236 10.735 1.00 96.75 593 ARG A CA 1
ATOM 4677 C C . ARG A 1 593 ? -22.0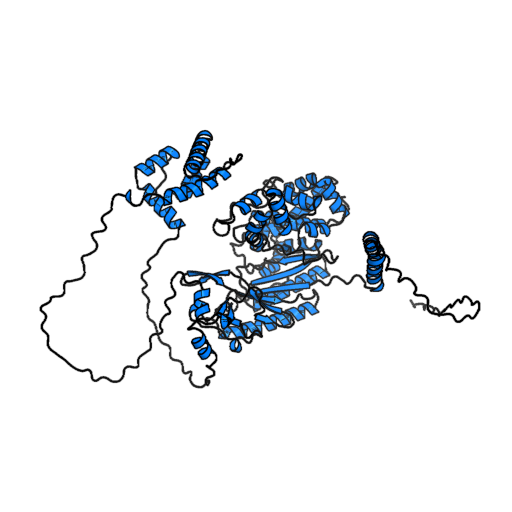69 -2.569 10.026 1.00 96.75 593 ARG A C 1
ATOM 4679 O O . ARG A 1 593 ? -22.090 -3.618 10.661 1.00 96.75 593 ARG A O 1
ATOM 4686 N N . GLU A 1 594 ? -21.806 -2.525 8.730 1.00 94.69 594 GLU A N 1
ATOM 4687 C CA . GLU A 1 594 ? -21.700 -3.703 7.870 1.00 94.69 594 GLU A CA 1
ATOM 4688 C C . GLU A 1 594 ? -20.566 -4.642 8.287 1.00 94.69 594 GLU A C 1
ATOM 4690 O O . GLU A 1 594 ? -20.736 -5.867 8.297 1.00 94.69 594 GLU A O 1
ATOM 4695 N N . ILE A 1 595 ? -19.451 -4.084 8.764 1.00 94.94 595 ILE A N 1
ATOM 4696 C CA . ILE A 1 595 ? -18.340 -4.860 9.323 1.00 94.94 595 ILE A CA 1
ATOM 4697 C C . ILE A 1 595 ? -18.786 -5.674 10.550 1.00 94.94 595 ILE A C 1
ATOM 4699 O O . ILE A 1 595 ? -18.399 -6.836 10.687 1.00 94.94 595 ILE A O 1
ATOM 4703 N N . PHE A 1 596 ? -19.594 -5.101 11.446 1.00 95.56 596 PHE A N 1
ATOM 4704 C CA . PHE A 1 596 ? -19.918 -5.715 12.741 1.00 95.56 596 PHE A CA 1
ATOM 4705 C C . PHE A 1 596 ? -21.225 -6.514 12.756 1.00 95.56 596 PHE A C 1
ATOM 4707 O O . PHE A 1 596 ? -21.274 -7.572 13.396 1.00 95.56 596 PHE A O 1
ATOM 4714 N N . GLU A 1 597 ? -22.256 -6.039 12.062 1.00 94.94 597 GLU A N 1
ATOM 4715 C CA . GLU A 1 597 ? -23.575 -6.675 11.974 1.00 94.94 597 GLU A CA 1
ATOM 4716 C C . GLU A 1 597 ? -23.574 -7.808 10.946 1.00 94.94 597 GLU A C 1
ATOM 4718 O O . GLU A 1 597 ? -24.005 -8.923 11.248 1.00 94.94 597 GLU A O 1
ATOM 4723 N N . ASN A 1 598 ? -23.012 -7.550 9.761 1.00 93.88 598 ASN A N 1
ATOM 4724 C CA . ASN A 1 598 ? -23.100 -8.454 8.613 1.00 93.88 598 ASN A CA 1
ATOM 4725 C C . ASN A 1 598 ? -21.777 -9.155 8.283 1.00 93.88 598 ASN A C 1
ATOM 4727 O O . ASN A 1 598 ? -21.748 -10.022 7.410 1.00 93.88 598 ASN A O 1
ATOM 4731 N N . SER A 1 599 ? -20.686 -8.831 8.994 1.00 92.69 599 SER A N 1
ATOM 4732 C CA . SER A 1 599 ? -19.335 -9.327 8.677 1.00 92.69 599 SER A CA 1
ATOM 4733 C C . SER A 1 599 ? -18.955 -9.048 7.218 1.00 92.69 599 SER A C 1
ATOM 4735 O O . SER A 1 599 ? -18.398 -9.906 6.532 1.00 92.69 599 SER A O 1
ATOM 4737 N N . ARG A 1 600 ? -19.308 -7.853 6.736 1.00 90.75 600 ARG A N 1
ATOM 4738 C CA . ARG A 1 600 ? -19.124 -7.409 5.356 1.00 90.75 600 ARG A CA 1
ATOM 4739 C C . ARG A 1 600 ? -18.339 -6.103 5.335 1.00 90.75 600 ARG A C 1
ATOM 4741 O O . ARG A 1 600 ? -18.812 -5.074 5.797 1.00 90.75 600 ARG A O 1
ATOM 4748 N N . ASP A 1 601 ? -17.149 -6.125 4.748 1.00 90.31 601 ASP A N 1
ATOM 4749 C CA . ASP A 1 601 ? -16.429 -4.900 4.401 1.00 90.31 601 ASP A CA 1
ATOM 4750 C C . ASP A 1 601 ? -16.863 -4.412 3.018 1.00 90.31 601 ASP A C 1
ATOM 4752 O O . ASP A 1 601 ? -16.437 -4.974 2.002 1.00 90.31 601 ASP A O 1
ATOM 4756 N N . ILE A 1 602 ? -17.686 -3.360 2.971 1.00 86.88 602 ILE A N 1
ATOM 4757 C CA . ILE A 1 602 ? -18.161 -2.793 1.701 1.00 86.88 602 ILE A CA 1
ATOM 4758 C C . ILE A 1 602 ? -17.006 -2.272 0.838 1.00 86.88 602 ILE A C 1
ATOM 4760 O O . ILE A 1 602 ? -17.146 -2.287 -0.372 1.00 86.88 602 ILE A O 1
ATOM 4764 N N . LEU A 1 603 ? -15.842 -1.896 1.382 1.00 82.75 603 LEU A N 1
ATOM 4765 C CA . LEU A 1 603 ? -14.708 -1.445 0.559 1.00 82.75 603 LEU A CA 1
ATOM 4766 C C . LEU A 1 603 ? -13.966 -2.589 -0.156 1.00 82.75 603 LEU A C 1
ATOM 4768 O O . LEU A 1 603 ? -13.120 -2.348 -1.020 1.00 82.75 603 LEU A O 1
ATOM 4772 N N . SER A 1 604 ? -14.278 -3.846 0.164 1.00 82.50 604 SER A N 1
ATOM 4773 C CA . SER A 1 604 ? -13.712 -5.004 -0.531 1.00 82.50 604 SER A CA 1
ATOM 4774 C C . SER A 1 604 ? -14.385 -5.246 -1.889 1.00 82.50 604 SER A C 1
ATOM 4776 O O . SER A 1 604 ? -15.552 -4.918 -2.082 1.00 82.50 604 SER A O 1
ATOM 4778 N N . ALA A 1 605 ? -13.693 -5.904 -2.830 1.00 78.75 605 ALA A N 1
ATOM 4779 C CA . ALA A 1 605 ? -14.275 -6.264 -4.135 1.00 78.75 605 ALA A CA 1
ATOM 4780 C C . ALA A 1 605 ? -15.596 -7.026 -4.001 1.00 78.75 605 ALA A C 1
ATOM 4782 O O . ALA A 1 605 ? -16.570 -6.716 -4.685 1.00 78.75 605 ALA A O 1
ATOM 4783 N N . ARG A 1 606 ? -15.646 -7.975 -3.064 1.00 81.44 606 ARG A N 1
ATOM 4784 C CA . ARG A 1 606 ? -16.874 -8.695 -2.737 1.00 81.44 606 ARG A CA 1
ATOM 4785 C C . ARG A 1 606 ? -17.925 -7.771 -2.122 1.00 81.44 606 ARG A C 1
ATOM 4787 O O . ARG A 1 606 ? -19.061 -7.802 -2.563 1.00 81.44 606 ARG A O 1
ATOM 4794 N N . GLY A 1 607 ? -17.553 -6.948 -1.146 1.00 84.50 607 GLY A N 1
ATOM 4795 C CA . GLY A 1 607 ? -18.484 -6.050 -0.465 1.00 84.50 607 GLY A CA 1
ATOM 4796 C C . GLY A 1 607 ? -19.151 -5.047 -1.400 1.00 84.50 607 GLY A C 1
ATOM 4797 O O . GLY A 1 607 ? -20.362 -4.877 -1.317 1.00 84.50 607 GLY A O 1
ATOM 4798 N N . ILE A 1 608 ? -18.403 -4.453 -2.336 1.00 80.25 608 ILE A N 1
ATOM 4799 C CA . ILE A 1 608 ? -18.979 -3.579 -3.367 1.00 80.25 608 ILE A CA 1
ATOM 4800 C C . ILE A 1 608 ? -19.869 -4.384 -4.304 1.00 80.25 608 ILE A C 1
ATOM 4802 O O . ILE A 1 608 ? -20.969 -3.945 -4.596 1.00 80.25 608 ILE A O 1
ATOM 4806 N N . THR A 1 609 ? -19.434 -5.562 -4.762 1.00 81.56 609 THR A N 1
ATOM 4807 C CA . THR A 1 609 ? -20.264 -6.428 -5.623 1.00 81.56 609 THR A CA 1
ATOM 4808 C C . THR A 1 609 ? -21.605 -6.736 -4.955 1.00 81.56 609 THR A C 1
ATOM 4810 O O . THR A 1 609 ? -22.654 -6.558 -5.573 1.00 81.56 609 THR A O 1
ATOM 4813 N N . ASP A 1 610 ? -21.576 -7.135 -3.682 1.00 83.25 610 ASP A N 1
ATOM 4814 C CA . ASP A 1 610 ? -22.764 -7.441 -2.886 1.00 83.25 610 ASP A CA 1
ATOM 4815 C C . ASP A 1 610 ? -23.631 -6.176 -2.708 1.00 83.25 610 ASP A C 1
ATOM 4817 O O . ASP A 1 610 ? -24.831 -6.213 -2.963 1.00 83.25 610 ASP A O 1
ATOM 4821 N N . PHE A 1 611 ? -23.025 -5.030 -2.374 1.00 82.50 611 PHE A N 1
ATOM 4822 C CA . PHE A 1 611 ? -23.717 -3.740 -2.240 1.00 82.50 611 PHE A CA 1
ATOM 4823 C C . PHE A 1 611 ? -24.393 -3.285 -3.545 1.00 82.50 611 PHE A C 1
ATOM 4825 O O . PHE A 1 611 ? -25.543 -2.845 -3.530 1.00 82.50 611 PHE A O 1
ATOM 4832 N N . LEU A 1 612 ? -23.706 -3.409 -4.685 1.00 78.81 612 LEU A N 1
ATOM 4833 C CA . LEU A 1 612 ? -24.259 -3.082 -6.002 1.00 78.81 612 LEU A CA 1
ATOM 4834 C C . LEU A 1 612 ? -25.410 -4.031 -6.367 1.00 78.81 612 LEU A C 1
ATOM 4836 O O . LEU A 1 612 ? -26.421 -3.585 -6.907 1.00 78.81 612 LEU A O 1
ATOM 4840 N N . SER A 1 613 ? -25.278 -5.319 -6.039 1.00 81.06 613 SER A N 1
ATOM 4841 C CA . SER A 1 613 ? -26.317 -6.330 -6.279 1.00 81.06 613 SER A CA 1
ATOM 4842 C C . SER A 1 613 ? -27.582 -6.042 -5.466 1.00 81.06 613 SER A C 1
ATOM 4844 O O . SER A 1 613 ? -28.691 -6.106 -6.005 1.00 81.06 613 SER A O 1
ATOM 4846 N N . ASP A 1 614 ? -27.418 -5.660 -4.194 1.00 82.06 614 ASP A N 1
ATOM 4847 C CA . ASP A 1 614 ? -28.515 -5.263 -3.304 1.00 82.06 614 ASP A CA 1
ATOM 4848 C C . ASP A 1 614 ? -29.281 -4.048 -3.856 1.00 82.06 614 ASP A C 1
ATOM 4850 O O . ASP A 1 614 ? -30.505 -3.974 -3.732 1.00 82.06 614 ASP A O 1
ATOM 4854 N N . TRP A 1 615 ? -28.574 -3.118 -4.505 1.00 77.94 615 TRP A N 1
ATOM 4855 C CA . TRP A 1 615 ? -29.153 -1.913 -5.102 1.00 77.94 615 TRP A CA 1
ATOM 4856 C C . TRP A 1 615 ? -29.866 -2.150 -6.438 1.00 77.94 615 TRP A C 1
ATOM 4858 O O . TRP A 1 615 ? -30.908 -1.537 -6.684 1.00 77.94 615 TRP A O 1
ATOM 4868 N N . TRP A 1 616 ? -29.315 -2.988 -7.321 1.00 69.75 616 TRP A N 1
ATOM 4869 C CA . TRP A 1 616 ? -29.829 -3.126 -8.689 1.00 69.75 616 TRP A CA 1
ATOM 4870 C C . TRP A 1 616 ? -30.839 -4.253 -8.894 1.00 69.75 616 TRP A C 1
ATOM 4872 O O . TRP A 1 616 ? -31.616 -4.181 -9.845 1.00 69.75 616 TRP A O 1
ATOM 4882 N N . HIS A 1 617 ? -30.867 -5.271 -8.028 1.00 66.69 617 HIS A N 1
ATOM 4883 C CA . HIS A 1 617 ? -31.672 -6.490 -8.214 1.00 66.69 617 HIS A CA 1
ATOM 4884 C C . HIS A 1 617 ? -31.429 -7.227 -9.558 1.00 66.69 617 HIS A C 1
ATOM 4886 O O . HIS A 1 617 ? -32.210 -8.114 -9.902 1.00 66.69 617 HIS A O 1
ATOM 4892 N N . ASP A 1 618 ? -30.377 -6.875 -10.309 1.00 66.31 618 ASP A N 1
ATOM 4893 C CA . ASP A 1 618 ? -30.050 -7.411 -11.637 1.00 66.31 618 ASP A CA 1
ATOM 4894 C C . ASP A 1 618 ? -28.540 -7.690 -11.741 1.00 66.31 618 ASP A C 1
ATOM 4896 O O . ASP A 1 618 ? -27.726 -6.762 -11.782 1.00 66.31 618 ASP A O 1
ATOM 4900 N N . GLU A 1 619 ? -28.164 -8.971 -11.749 1.00 64.19 619 GLU A N 1
ATOM 4901 C CA . GLU A 1 619 ? -26.767 -9.431 -11.780 1.00 64.19 619 GLU A CA 1
ATOM 4902 C C . GLU A 1 619 ? -26.026 -8.979 -13.053 1.00 64.19 619 GLU A C 1
ATOM 4904 O O . GLU A 1 619 ? -24.826 -8.696 -12.990 1.00 64.19 619 GLU A O 1
ATOM 4909 N N . ASP A 1 620 ? -26.738 -8.802 -14.174 1.00 65.94 620 ASP A N 1
ATOM 4910 C CA . ASP A 1 620 ? -26.151 -8.397 -15.462 1.00 65.94 620 ASP A CA 1
ATOM 4911 C C . ASP A 1 620 ? -25.546 -6.980 -15.395 1.00 65.94 620 ASP A C 1
ATOM 4913 O O . ASP A 1 620 ? -24.582 -6.648 -16.092 1.00 65.94 620 ASP A O 1
ATOM 4917 N N . SER A 1 621 ? -26.072 -6.130 -14.508 1.00 66.06 621 SER A N 1
ATOM 4918 C CA . SER A 1 621 ? -25.559 -4.772 -14.303 1.00 66.06 621 SER A CA 1
ATOM 4919 C C . SER A 1 621 ? -24.201 -4.758 -13.595 1.00 66.06 621 SER A C 1
ATOM 4921 O O . SER A 1 621 ? -23.353 -3.920 -13.900 1.00 66.06 621 SER A O 1
ATOM 4923 N N . VAL A 1 622 ? -23.950 -5.718 -12.700 1.00 66.44 622 VAL A N 1
ATOM 4924 C CA . VAL A 1 622 ? -22.706 -5.812 -11.923 1.00 66.44 622 VAL A CA 1
ATOM 4925 C C . VAL A 1 622 ? -21.539 -6.249 -12.808 1.00 66.44 622 VAL A C 1
ATOM 4927 O O . VAL A 1 622 ? -20.430 -5.728 -12.666 1.00 66.44 622 VAL A O 1
ATOM 4930 N N . GLU A 1 623 ? -21.787 -7.132 -13.782 1.00 70.19 623 GLU A N 1
ATOM 4931 C CA . GLU A 1 623 ? -20.798 -7.498 -14.804 1.00 70.19 623 GLU A CA 1
ATOM 4932 C C . GLU A 1 623 ? -20.353 -6.270 -15.616 1.00 70.19 623 GLU A C 1
ATOM 4934 O O . GLU A 1 623 ? -19.153 -6.060 -15.822 1.00 70.19 623 GLU A O 1
ATOM 4939 N N . GLY A 1 624 ? -21.296 -5.375 -15.942 1.00 67.12 624 GLY A N 1
ATOM 4940 C CA . GLY A 1 624 ? -21.027 -4.089 -16.596 1.00 67.12 624 GLY A CA 1
ATOM 4941 C C . GLY A 1 624 ? -20.063 -3.171 -15.829 1.00 67.12 624 GLY A C 1
ATOM 4942 O O . GLY A 1 624 ? -19.388 -2.335 -16.438 1.00 67.12 624 GLY A O 1
ATOM 4943 N N . TYR A 1 625 ? -19.929 -3.361 -14.511 1.00 70.38 625 TYR A N 1
ATOM 4944 C CA . TYR A 1 625 ? -19.039 -2.583 -13.648 1.00 70.38 625 TYR A CA 1
ATOM 4945 C C . TYR A 1 625 ? -17.791 -3.325 -13.183 1.00 70.38 625 TYR A C 1
ATOM 4947 O O . TYR A 1 625 ? -16.965 -2.705 -12.518 1.00 70.38 625 TYR A O 1
ATOM 4955 N N . GLN A 1 626 ? -17.561 -4.586 -13.559 1.00 72.56 626 GLN A N 1
ATOM 4956 C CA . GLN A 1 626 ? -16.374 -5.336 -13.115 1.00 72.56 626 GLN A CA 1
ATOM 4957 C C . GLN A 1 626 ? -15.055 -4.618 -13.428 1.00 72.56 626 GLN A C 1
ATOM 4959 O O . GLN A 1 626 ? -14.120 -4.659 -12.628 1.00 72.56 626 GLN A O 1
ATOM 4964 N N . LYS A 1 627 ? -14.977 -3.902 -14.558 1.00 69.31 627 LYS A N 1
ATOM 4965 C CA . LYS A 1 627 ? -13.807 -3.079 -14.899 1.00 69.31 627 LYS A CA 1
ATOM 4966 C C . LYS A 1 627 ? -13.639 -1.894 -13.942 1.00 69.31 627 LYS A C 1
ATOM 4968 O O . LYS A 1 627 ? -12.530 -1.670 -13.465 1.00 69.31 627 LYS A O 1
ATOM 4973 N N . ALA A 1 628 ? -14.717 -1.164 -13.646 1.00 67.19 628 ALA A N 1
ATOM 4974 C CA . ALA A 1 628 ? -14.717 -0.041 -12.705 1.00 67.19 628 ALA A CA 1
ATOM 4975 C C . ALA A 1 628 ? -14.410 -0.508 -11.280 1.00 67.19 628 ALA A C 1
ATOM 4977 O O . ALA A 1 628 ? -13.569 0.079 -10.609 1.00 67.19 628 ALA A O 1
ATOM 4978 N N . LEU A 1 629 ? -15.016 -1.623 -10.869 1.00 71.56 629 LEU A N 1
ATOM 4979 C CA . LEU A 1 629 ? -14.741 -2.306 -9.616 1.00 71.56 629 LEU A CA 1
ATOM 4980 C C . LEU A 1 629 ? -13.266 -2.692 -9.533 1.00 71.56 629 LEU A C 1
ATOM 4982 O O . LEU A 1 629 ? -12.600 -2.332 -8.577 1.00 71.56 629 LEU A O 1
ATOM 4986 N N . GLY A 1 630 ? -12.720 -3.331 -10.566 1.00 70.38 630 GLY A N 1
ATOM 4987 C CA . GLY A 1 630 ? -11.308 -3.699 -10.630 1.00 70.38 630 GLY A CA 1
ATOM 4988 C C . GLY A 1 630 ? -10.342 -2.512 -10.710 1.00 70.38 630 GLY A C 1
ATOM 4989 O O . GLY A 1 630 ? -9.149 -2.708 -10.494 1.00 70.38 630 GLY A O 1
ATOM 4990 N N . ILE A 1 631 ? -10.807 -1.299 -11.031 1.00 66.38 631 ILE A N 1
ATOM 4991 C CA . ILE A 1 631 ? -10.043 -0.042 -10.915 1.00 66.38 631 ILE A CA 1
ATOM 4992 C C . ILE A 1 631 ? -10.163 0.519 -9.493 1.00 66.38 631 ILE A C 1
ATOM 4994 O O . ILE A 1 631 ? -9.160 0.883 -8.888 1.00 66.38 631 ILE A O 1
ATOM 4998 N N . PHE A 1 632 ? -11.371 0.542 -8.938 1.00 66.06 632 PHE A N 1
ATOM 4999 C CA . PHE A 1 632 ? -11.656 1.077 -7.613 1.00 66.06 632 PHE A CA 1
ATOM 5000 C C . PHE A 1 632 ? -11.018 0.232 -6.505 1.00 66.06 632 PHE A C 1
ATOM 5002 O O . PHE A 1 632 ? -10.304 0.745 -5.649 1.00 66.06 632 PHE A O 1
ATOM 5009 N N . THR A 1 633 ? -11.201 -1.088 -6.560 1.00 66.06 633 THR A N 1
ATOM 5010 C CA . THR A 1 633 ? -10.601 -2.050 -5.630 1.00 66.06 633 THR A CA 1
ATOM 5011 C C . THR A 1 633 ? -9.221 -2.493 -6.063 1.00 66.06 633 THR A C 1
ATOM 5013 O O . THR A 1 633 ? -8.669 -3.402 -5.442 1.00 66.06 633 THR A O 1
ATOM 5016 N N . ARG A 1 634 ? -8.645 -1.894 -7.118 1.00 61.78 634 ARG A N 1
ATOM 5017 C CA . ARG A 1 634 ? -7.235 -2.070 -7.473 1.00 61.78 634 ARG A CA 1
ATOM 5018 C C . ARG A 1 634 ? -6.458 -1.565 -6.257 1.00 61.78 634 ARG A C 1
ATOM 5020 O O . ARG A 1 634 ? -6.187 -0.380 -6.146 1.00 61.78 634 ARG A O 1
ATOM 5027 N N . GLY A 1 635 ? -6.185 -2.449 -5.295 1.00 52.28 635 GLY A N 1
ATOM 5028 C CA . GLY A 1 635 ? -5.674 -2.067 -3.976 1.00 52.28 635 GLY A CA 1
ATOM 5029 C C . GLY A 1 635 ? -5.992 -3.012 -2.861 1.00 52.28 635 GLY A C 1
ATOM 5030 O O . GLY A 1 635 ? -5.082 -3.591 -2.270 1.00 52.28 635 GLY A O 1
ATOM 5031 N N . HIS A 1 636 ? -7.278 -3.192 -2.618 1.00 56.66 636 HIS A N 1
ATOM 5032 C CA . HIS A 1 636 ? -7.720 -4.191 -1.674 1.00 56.66 636 HIS A CA 1
ATOM 5033 C C . HIS A 1 636 ? -7.274 -5.548 -2.210 1.00 56.66 636 HIS A C 1
ATOM 5035 O O . HIS A 1 636 ? -7.638 -5.945 -3.320 1.00 56.66 636 HIS A O 1
ATOM 5041 N N . GLY A 1 637 ? -6.388 -6.212 -1.465 1.00 52.69 637 GLY A N 1
ATOM 5042 C CA . GLY A 1 637 ? -5.960 -7.560 -1.815 1.00 52.69 637 GLY A CA 1
ATOM 5043 C C . GLY A 1 637 ? -7.186 -8.449 -2.012 1.00 52.69 637 GLY A C 1
ATOM 5044 O O . GLY A 1 637 ? -8.202 -8.264 -1.342 1.00 52.69 637 GLY A O 1
ATOM 5045 N N . ASP A 1 638 ? -7.100 -9.415 -2.929 1.00 57.62 638 ASP A N 1
ATOM 5046 C CA . ASP A 1 638 ? -8.065 -10.512 -2.972 1.00 57.62 638 ASP A CA 1
ATOM 5047 C C . ASP A 1 638 ? -7.919 -11.320 -1.674 1.00 57.62 638 ASP A C 1
ATOM 5049 O O . ASP A 1 638 ? -7.152 -12.284 -1.569 1.00 57.62 638 ASP A O 1
ATOM 5053 N N . ALA A 1 639 ? -8.647 -10.871 -0.655 1.00 47.41 639 ALA A N 1
ATOM 5054 C CA . ALA A 1 639 ? -8.608 -11.387 0.699 1.00 47.41 639 ALA A CA 1
ATOM 5055 C C . ALA A 1 639 ? -9.103 -12.841 0.786 1.00 47.41 639 ALA A C 1
ATOM 5057 O O . ALA A 1 639 ? -8.943 -13.494 1.816 1.00 47.41 639 ALA A O 1
ATOM 5058 N N . SER A 1 640 ? -9.669 -13.387 -0.301 1.00 51.72 640 SER A N 1
ATOM 5059 C CA . SER A 1 640 ? -10.026 -14.804 -0.390 1.00 51.72 640 SER A CA 1
ATOM 5060 C C . SER A 1 640 ? -8.797 -15.721 -0.397 1.00 51.72 640 SER A C 1
ATOM 5062 O O . SER A 1 640 ? -8.877 -16.875 0.040 1.00 51.72 640 SER A O 1
ATOM 5064 N N . ARG A 1 641 ? -7.644 -15.212 -0.854 1.00 47.34 641 ARG A N 1
ATOM 5065 C CA . ARG A 1 641 ? -6.391 -15.976 -0.957 1.00 47.34 641 ARG A CA 1
ATOM 5066 C C . ARG A 1 641 ? -5.561 -15.937 0.315 1.00 47.34 641 ARG A C 1
ATOM 5068 O O . ARG A 1 641 ? -4.752 -16.837 0.539 1.00 47.34 641 ARG A O 1
ATOM 5075 N N . VAL A 1 642 ? -5.775 -14.933 1.160 1.00 53.72 642 VAL A N 1
ATOM 5076 C CA . VAL A 1 642 ? -5.055 -14.781 2.419 1.00 53.72 642 VAL A CA 1
ATOM 5077 C C . VAL A 1 642 ? -5.964 -15.279 3.534 1.00 53.72 642 VAL A C 1
ATOM 5079 O O . VAL A 1 642 ? -6.912 -14.617 3.942 1.00 53.72 642 VAL A O 1
ATOM 5082 N N . ARG A 1 643 ? -5.718 -16.498 4.019 1.00 55.72 643 ARG A N 1
ATOM 5083 C CA . ARG A 1 643 ? -6.415 -16.976 5.217 1.00 55.72 643 ARG A CA 1
ATOM 5084 C C . ARG A 1 643 ? -5.749 -16.335 6.431 1.00 55.72 643 ARG A C 1
ATOM 5086 O O . ARG A 1 643 ? -4.532 -16.482 6.535 1.00 55.72 643 ARG A O 1
ATOM 5093 N N . PRO A 1 644 ? -6.497 -15.716 7.364 1.00 56.59 644 PRO A N 1
ATOM 5094 C CA . PRO A 1 644 ? -5.947 -15.385 8.668 1.00 56.59 644 PRO A CA 1
ATOM 5095 C C . PRO A 1 644 ? -5.520 -16.706 9.313 1.00 56.59 644 PRO A C 1
ATOM 5097 O O . PRO A 1 644 ? -6.338 -17.507 9.762 1.00 56.59 644 PRO A O 1
ATOM 5100 N N . ASP A 1 645 ? -4.226 -16.995 9.296 1.00 52.94 645 ASP A N 1
ATOM 5101 C CA . ASP A 1 645 ? -3.632 -18.275 9.687 1.00 52.94 645 ASP A CA 1
ATOM 5102 C C . ASP A 1 645 ? -3.571 -18.467 11.215 1.00 52.94 645 ASP A C 1
ATOM 5104 O O . ASP A 1 645 ? -2.821 -19.291 11.734 1.00 52.94 645 ASP A O 1
ATOM 5108 N N . GLY A 1 646 ? -4.422 -17.743 11.948 1.00 51.66 646 GLY A N 1
ATOM 5109 C CA . GLY A 1 646 ? -4.520 -17.779 13.404 1.00 51.66 646 GLY A CA 1
ATOM 5110 C C . GLY A 1 646 ? -3.476 -16.923 14.124 1.00 51.66 646 GLY A C 1
ATOM 5111 O O . GLY A 1 646 ? -3.416 -16.971 15.351 1.00 51.66 646 GLY A O 1
ATOM 5112 N N . GLY A 1 647 ? -2.667 -16.137 13.405 1.00 59.34 647 GLY A N 1
ATOM 5113 C CA . GLY A 1 647 ? -1.542 -15.400 13.997 1.00 59.34 647 GLY A CA 1
ATOM 5114 C C . GLY A 1 647 ? -1.827 -14.021 14.529 1.00 59.34 647 GLY A C 1
ATOM 5115 O O . GLY A 1 647 ? -0.931 -13.420 15.112 1.00 59.34 647 GLY A O 1
ATOM 5116 N N . GLY A 1 648 ? -3.038 -13.499 14.335 1.00 67.62 648 GLY A N 1
ATOM 5117 C CA . GLY A 1 648 ? -3.311 -12.106 14.687 1.00 67.62 648 GLY A CA 1
ATOM 5118 C C . GLY A 1 648 ? -2.567 -11.102 13.801 1.00 67.62 648 GLY A C 1
ATOM 5119 O O . GLY A 1 648 ? -2.473 -9.935 14.173 1.00 67.62 648 GLY A O 1
ATOM 5120 N N . LEU A 1 649 ? -2.010 -11.542 12.668 1.00 77.75 649 LEU A N 1
ATOM 5121 C CA . LEU A 1 649 ? -1.292 -10.677 11.740 1.00 77.75 649 LEU A CA 1
ATOM 5122 C C . LEU A 1 649 ? -2.285 -9.989 10.808 1.00 77.75 649 LEU A C 1
ATOM 5124 O O . LEU A 1 649 ? -3.120 -10.658 10.207 1.00 77.75 649 LEU A O 1
ATOM 5128 N N . ALA A 1 650 ? -2.148 -8.679 10.656 1.00 75.19 650 ALA A N 1
ATOM 5129 C CA . ALA A 1 650 ? -2.653 -7.911 9.534 1.00 75.19 650 ALA A CA 1
ATOM 5130 C C . ALA A 1 650 ? -1.590 -7.907 8.429 1.00 75.19 650 ALA A C 1
ATOM 5132 O O . ALA A 1 650 ? -0.432 -7.578 8.684 1.00 75.19 650 ALA A O 1
ATOM 5133 N N . VAL A 1 651 ? -1.957 -8.278 7.203 1.00 75.62 651 VAL A N 1
ATOM 5134 C CA . VAL A 1 651 ? -1.046 -8.150 6.064 1.00 75.62 651 VAL A CA 1
ATOM 5135 C C . VAL A 1 651 ? -1.200 -6.747 5.494 1.00 75.62 651 VAL A C 1
ATOM 5137 O O . VAL A 1 651 ? -2.301 -6.351 5.108 1.00 75.62 651 VAL A O 1
ATOM 5140 N N . LEU A 1 652 ? -0.101 -6.004 5.476 1.00 81.50 652 LEU A N 1
ATOM 5141 C CA . LEU A 1 652 ? -0.023 -4.631 5.007 1.00 81.50 652 LEU A CA 1
ATOM 5142 C C . LEU A 1 652 ? 0.914 -4.548 3.810 1.00 81.50 652 LEU A C 1
ATOM 5144 O O . LEU A 1 652 ? 1.987 -5.144 3.805 1.00 81.50 652 LEU A O 1
ATOM 5148 N N . GLU A 1 653 ? 0.509 -3.770 2.826 1.00 77.38 653 GLU A N 1
ATOM 5149 C CA . GLU A 1 653 ? 1.342 -3.261 1.757 1.00 77.38 653 GLU A CA 1
ATOM 5150 C C . GLU A 1 653 ? 1.693 -1.815 2.120 1.00 77.38 653 GLU A C 1
ATOM 5152 O O . GLU A 1 653 ? 0.822 -0.945 2.188 1.00 77.38 653 GLU A O 1
ATOM 5157 N N . ASN A 1 654 ? 2.962 -1.582 2.443 1.00 77.31 654 ASN A N 1
ATOM 5158 C CA . ASN A 1 654 ? 3.493 -0.257 2.690 1.00 77.31 654 ASN A CA 1
ATOM 5159 C C . ASN A 1 654 ? 3.846 0.395 1.352 1.00 77.31 654 ASN A C 1
ATOM 5161 O O . ASN A 1 654 ? 4.803 -0.011 0.688 1.00 77.31 654 ASN A O 1
ATOM 5165 N N . ARG A 1 655 ? 3.067 1.412 0.992 1.00 71.06 655 ARG A N 1
ATOM 5166 C CA . ARG A 1 655 ? 3.192 2.189 -0.244 1.00 71.06 655 ARG A CA 1
ATOM 5167 C C . ARG A 1 655 ? 3.796 3.576 -0.029 1.00 71.06 655 ARG A C 1
ATOM 5169 O O . ARG A 1 655 ? 3.816 4.380 -0.949 1.00 71.06 655 ARG A O 1
ATOM 5176 N N . MET A 1 656 ? 4.281 3.851 1.183 1.00 62.06 656 MET A N 1
ATOM 5177 C CA . MET A 1 656 ? 4.860 5.142 1.564 1.00 62.06 656 MET A CA 1
ATOM 5178 C C . MET A 1 656 ? 6.253 5.415 1.009 1.00 62.06 656 MET A C 1
ATOM 5180 O O . MET A 1 656 ? 6.757 6.513 1.214 1.00 62.06 656 MET A O 1
ATOM 5184 N N . ILE A 1 657 ? 6.877 4.474 0.303 1.00 59.44 657 ILE A N 1
ATOM 5185 C CA . ILE A 1 657 ? 8.027 4.852 -0.516 1.00 59.44 657 ILE A CA 1
ATOM 5186 C C . ILE A 1 657 ? 7.445 5.583 -1.716 1.00 59.44 657 ILE A C 1
ATOM 5188 O O . ILE A 1 657 ? 6.858 4.945 -2.591 1.00 59.44 657 ILE A O 1
ATOM 5192 N N . ASP A 1 658 ? 7.474 6.917 -1.641 1.00 58.34 658 ASP A N 1
ATOM 5193 C CA . ASP A 1 658 ? 6.723 7.814 -2.519 1.00 58.34 658 ASP A CA 1
ATOM 5194 C C . ASP A 1 658 ? 6.831 7.324 -3.974 1.00 58.34 658 ASP A C 1
ATOM 5196 O O . ASP A 1 658 ? 7.944 7.204 -4.492 1.00 58.34 658 ASP A O 1
ATOM 5200 N N . PRO A 1 659 ? 5.705 7.022 -4.652 1.00 51.25 659 PRO A N 1
ATOM 5201 C CA . PRO A 1 659 ? 5.726 6.526 -6.023 1.00 51.25 659 PRO A CA 1
ATOM 5202 C C . PRO A 1 659 ? 6.461 7.459 -6.999 1.00 51.25 659 PRO A C 1
ATOM 5204 O O . PRO A 1 659 ? 6.858 7.015 -8.078 1.00 51.25 659 PRO A O 1
ATOM 5207 N N . LYS A 1 660 ? 6.628 8.739 -6.646 1.00 58.16 660 LYS A N 1
ATOM 5208 C CA . LYS A 1 660 ? 7.359 9.745 -7.421 1.00 58.16 660 LYS A CA 1
ATOM 5209 C C . LYS A 1 660 ? 8.846 9.790 -7.083 1.00 58.16 660 LYS A C 1
ATOM 5211 O O . LYS A 1 660 ? 9.643 10.195 -7.929 1.00 58.16 660 LYS A O 1
ATOM 5216 N N . VAL A 1 661 ? 9.230 9.371 -5.881 1.00 66.25 661 VAL A N 1
ATOM 5217 C CA . VAL A 1 661 ? 10.625 9.332 -5.447 1.00 66.25 661 VAL A CA 1
ATOM 5218 C C . VAL A 1 661 ? 11.240 8.037 -5.942 1.00 66.25 661 VAL A C 1
ATOM 5220 O O . VAL A 1 661 ? 11.104 6.961 -5.364 1.00 66.25 661 VAL A O 1
ATOM 5223 N N . ARG A 1 662 ? 11.937 8.155 -7.065 1.00 78.81 662 ARG A N 1
ATOM 5224 C CA . ARG A 1 662 ? 12.688 7.052 -7.646 1.00 78.81 662 ARG A CA 1
ATOM 5225 C C . ARG A 1 662 ? 14.059 6.966 -6.974 1.00 78.81 662 ARG A C 1
ATOM 5227 O O . ARG A 1 662 ? 14.846 7.909 -7.028 1.00 78.81 662 ARG A O 1
ATOM 5234 N N . LEU A 1 663 ? 14.334 5.842 -6.320 1.00 84.56 663 LEU A N 1
ATOM 5235 C CA . LEU A 1 663 ? 15.596 5.563 -5.641 1.00 84.56 663 LEU A CA 1
ATOM 5236 C C . LEU A 1 663 ? 16.626 5.010 -6.629 1.00 84.56 663 LEU A C 1
ATOM 5238 O O . LEU A 1 663 ? 16.282 4.261 -7.543 1.00 84.56 663 LEU A O 1
ATOM 5242 N N . SER A 1 664 ? 17.905 5.316 -6.404 1.00 89.50 664 SER A N 1
ATOM 5243 C CA . SER A 1 664 ? 18.971 4.523 -7.017 1.00 89.50 664 SER A CA 1
ATOM 5244 C C . SER A 1 664 ? 18.920 3.084 -6.472 1.00 89.50 664 SER A C 1
ATOM 5246 O O . SER A 1 664 ? 18.395 2.861 -5.373 1.00 89.50 664 SER A O 1
ATOM 5248 N N . PRO A 1 665 ? 19.495 2.089 -7.170 1.00 90.50 665 PRO A N 1
ATOM 5249 C CA . PRO A 1 665 ? 19.583 0.727 -6.644 1.00 90.50 665 PRO A CA 1
ATOM 5250 C C . PRO A 1 665 ? 20.262 0.623 -5.268 1.00 90.50 665 PRO A C 1
ATOM 5252 O O . PRO A 1 665 ? 19.876 -0.216 -4.455 1.00 90.50 665 PRO A O 1
ATOM 5255 N N . ASP A 1 666 ? 21.249 1.477 -4.987 1.00 91.31 666 ASP A N 1
ATOM 5256 C CA . ASP A 1 666 ? 21.979 1.493 -3.713 1.00 91.31 666 ASP A CA 1
ATOM 5257 C C . ASP A 1 666 ? 21.110 2.042 -2.582 1.00 91.31 666 ASP A C 1
ATOM 5259 O O . ASP A 1 666 ? 21.093 1.508 -1.473 1.00 91.31 666 ASP A O 1
ATOM 5263 N N . ASP A 1 667 ? 20.338 3.079 -2.877 1.00 88.50 667 ASP A N 1
ATOM 5264 C CA . ASP A 1 667 ? 19.427 3.697 -1.923 1.00 88.50 667 ASP A CA 1
ATOM 5265 C C . ASP A 1 667 ? 18.219 2.800 -1.639 1.00 88.50 667 ASP A C 1
ATOM 5267 O O . ASP A 1 667 ? 17.806 2.676 -0.486 1.00 88.50 667 ASP A O 1
ATOM 5271 N N . ALA A 1 668 ? 17.708 2.103 -2.659 1.00 89.38 668 ALA A N 1
ATOM 5272 C CA . ALA A 1 668 ? 16.692 1.068 -2.495 1.00 89.38 668 ALA A CA 1
ATOM 5273 C C . ALA A 1 668 ? 17.203 -0.097 -1.629 1.00 89.38 668 ALA A C 1
ATOM 5275 O O . ALA A 1 668 ? 16.470 -0.581 -0.767 1.00 89.38 668 ALA A O 1
ATOM 5276 N N . GLU A 1 669 ? 18.466 -0.517 -1.793 1.00 92.50 669 GLU A N 1
ATOM 5277 C CA . GLU A 1 669 ? 19.092 -1.527 -0.930 1.00 92.50 669 GLU A CA 1
ATOM 5278 C C . GLU A 1 669 ? 19.159 -1.054 0.530 1.00 92.50 669 GLU A C 1
ATOM 5280 O O . GLU A 1 669 ? 18.709 -1.771 1.429 1.00 92.50 669 GLU A O 1
ATOM 5285 N N . LYS A 1 670 ? 19.675 0.159 0.778 1.00 90.94 670 LYS A N 1
ATOM 5286 C CA . LYS A 1 670 ? 19.759 0.744 2.129 1.00 90.94 670 LYS A CA 1
ATOM 5287 C C . LYS A 1 670 ? 18.369 0.830 2.779 1.00 90.94 670 LYS A C 1
ATOM 5289 O O . LYS A 1 670 ? 18.209 0.407 3.925 1.00 90.94 670 LYS A O 1
ATOM 5294 N N . ALA A 1 671 ? 17.366 1.313 2.042 1.00 88.88 671 ALA A N 1
ATOM 5295 C CA . ALA A 1 671 ? 15.987 1.441 2.514 1.00 88.88 671 ALA A CA 1
ATOM 5296 C C . ALA A 1 671 ? 15.345 0.086 2.835 1.00 88.88 671 ALA A C 1
ATOM 5298 O O . ALA A 1 671 ? 14.765 -0.075 3.912 1.00 88.88 671 ALA A O 1
ATOM 5299 N N . ALA A 1 672 ? 15.500 -0.910 1.959 1.00 92.00 672 ALA A N 1
ATOM 5300 C CA . ALA A 1 672 ? 14.969 -2.254 2.174 1.00 92.00 672 ALA A CA 1
ATOM 5301 C C . ALA A 1 672 ? 15.566 -2.914 3.427 1.00 92.00 672 ALA A C 1
ATOM 5303 O O . ALA A 1 672 ? 14.831 -3.461 4.253 1.00 92.00 672 ALA A O 1
ATOM 5304 N N . LEU A 1 673 ? 16.890 -2.832 3.602 1.00 93.69 673 LEU A N 1
ATOM 5305 C CA . LEU A 1 673 ? 17.585 -3.426 4.747 1.00 93.69 673 LEU A CA 1
ATOM 5306 C C . LEU A 1 673 ? 17.228 -2.731 6.067 1.00 93.69 673 LEU A C 1
ATOM 5308 O O . LEU A 1 673 ? 16.943 -3.418 7.050 1.00 93.69 673 LEU A O 1
ATOM 5312 N N . ALA A 1 674 ? 17.190 -1.397 6.091 1.00 91.25 674 ALA A N 1
ATOM 5313 C CA . ALA A 1 674 ? 16.797 -0.640 7.280 1.00 91.25 674 ALA A CA 1
ATOM 5314 C C . ALA A 1 674 ? 15.340 -0.922 7.675 1.00 91.25 674 ALA A C 1
ATOM 5316 O O . ALA A 1 674 ? 15.038 -1.114 8.855 1.00 91.25 674 ALA A O 1
ATOM 5317 N N . TYR A 1 675 ? 14.438 -1.024 6.690 1.00 91.12 675 TYR A N 1
ATOM 5318 C CA . TYR A 1 675 ? 13.048 -1.398 6.933 1.00 91.12 675 TYR A CA 1
ATOM 5319 C C . TYR A 1 675 ? 12.937 -2.806 7.524 1.00 91.12 675 TYR A C 1
ATOM 5321 O O . TYR A 1 675 ? 12.223 -3.017 8.503 1.00 91.12 675 TYR A O 1
ATOM 5329 N N . PHE A 1 676 ? 13.689 -3.768 6.988 1.00 92.94 676 PHE A N 1
ATOM 5330 C CA . PHE A 1 676 ? 13.704 -5.135 7.498 1.00 92.94 676 PHE A CA 1
ATOM 5331 C C . PHE A 1 676 ? 14.203 -5.223 8.947 1.00 92.94 676 PHE A C 1
ATOM 5333 O O . PHE A 1 676 ? 13.579 -5.870 9.792 1.00 92.94 676 PHE A O 1
ATOM 5340 N N . GLU A 1 677 ? 15.300 -4.532 9.259 1.00 92.75 677 GLU A N 1
ATOM 5341 C CA . GLU A 1 677 ? 15.864 -4.457 10.610 1.00 92.75 677 GLU A CA 1
ATOM 5342 C C . GLU A 1 677 ? 14.886 -3.809 11.600 1.00 92.75 677 GLU A C 1
ATOM 5344 O O . GLU A 1 677 ? 14.704 -4.284 12.730 1.00 92.75 677 GLU A O 1
ATOM 5349 N N . PHE A 1 678 ? 14.189 -2.763 11.158 1.00 91.31 678 PHE A N 1
ATOM 5350 C CA . PHE A 1 678 ? 13.133 -2.129 11.932 1.00 91.31 678 PHE A CA 1
ATOM 5351 C C . PHE A 1 678 ? 12.012 -3.123 12.285 1.00 91.31 678 PHE A C 1
ATOM 5353 O O . PHE A 1 678 ? 11.598 -3.189 13.447 1.00 91.31 678 PHE A O 1
ATOM 5360 N N . LEU A 1 679 ? 11.560 -3.957 11.341 1.00 91.06 679 LEU A N 1
ATOM 5361 C CA . LEU A 1 679 ? 10.534 -4.979 11.601 1.00 91.06 679 LEU A CA 1
ATOM 5362 C C . LEU A 1 679 ? 11.015 -6.072 12.553 1.00 91.06 679 LEU A C 1
ATOM 5364 O O . LEU A 1 679 ? 10.269 -6.470 13.454 1.00 91.06 679 LEU A O 1
ATOM 5368 N N . MET A 1 680 ? 12.261 -6.526 12.400 1.00 91.44 680 MET A N 1
ATOM 5369 C CA . MET A 1 680 ? 12.884 -7.471 13.329 1.00 91.44 680 MET A CA 1
ATOM 5370 C C . MET A 1 680 ? 12.911 -6.904 14.754 1.00 91.44 680 MET A C 1
ATOM 5372 O O . MET A 1 680 ? 12.563 -7.599 15.713 1.00 91.44 680 MET A O 1
ATOM 5376 N N . THR A 1 681 ? 13.251 -5.624 14.902 1.00 90.06 681 THR A N 1
ATOM 5377 C CA . THR A 1 681 ? 13.299 -4.942 16.203 1.00 90.06 681 THR A CA 1
ATOM 5378 C C . THR A 1 681 ? 11.904 -4.732 16.792 1.00 90.06 681 THR A C 1
ATOM 5380 O O . THR A 1 681 ? 11.691 -4.963 17.988 1.00 90.06 681 THR A O 1
ATOM 5383 N N . LEU A 1 682 ? 10.924 -4.362 15.961 1.00 89.50 682 LEU A N 1
ATOM 5384 C CA . LEU A 1 682 ? 9.517 -4.248 16.353 1.00 89.50 682 LEU A CA 1
ATOM 5385 C C . LEU A 1 682 ? 8.976 -5.588 16.856 1.00 89.50 682 LEU A C 1
ATOM 5387 O O . LEU A 1 682 ? 8.289 -5.647 17.875 1.00 89.50 682 LEU A O 1
ATOM 5391 N N . ARG A 1 683 ? 9.325 -6.683 16.173 1.00 86.31 683 ARG A N 1
ATOM 5392 C CA . ARG A 1 683 ? 8.978 -8.048 16.580 1.00 86.31 683 ARG A CA 1
ATOM 5393 C C . ARG A 1 683 ? 9.615 -8.428 17.917 1.00 86.31 683 ARG A C 1
ATOM 5395 O O . ARG A 1 683 ? 8.943 -9.049 18.735 1.00 86.31 683 ARG A O 1
ATOM 5402 N N . ALA A 1 684 ? 10.891 -8.107 18.118 1.00 86.19 684 ALA A N 1
ATOM 5403 C CA . ALA A 1 684 ? 11.641 -8.522 19.302 1.00 86.19 684 ALA A CA 1
ATOM 5404 C C . ALA A 1 684 ? 11.238 -7.754 20.569 1.00 86.19 684 ALA A C 1
ATOM 5406 O O . ALA A 1 684 ? 11.183 -8.340 21.648 1.00 86.19 684 ALA A O 1
ATOM 5407 N N . SER A 1 685 ? 10.974 -6.452 20.443 1.00 82.56 685 SER A N 1
ATOM 5408 C CA . SER A 1 685 ? 10.761 -5.566 21.592 1.00 82.56 685 SER A CA 1
ATOM 5409 C C . SER A 1 685 ? 9.292 -5.289 21.910 1.00 82.56 685 SER A C 1
ATOM 5411 O O . SER A 1 685 ? 8.976 -4.996 23.062 1.00 82.56 685 SER A O 1
ATOM 5413 N N . GLY A 1 686 ? 8.402 -5.314 20.909 1.00 73.25 686 GLY A N 1
ATOM 5414 C CA . GLY A 1 686 ? 7.045 -4.760 21.031 1.00 73.25 686 GLY A CA 1
ATOM 5415 C C . GLY A 1 686 ? 7.010 -3.260 21.378 1.00 73.25 686 GLY A C 1
ATOM 5416 O O . GLY A 1 686 ? 5.941 -2.716 21.644 1.00 73.25 686 GLY A O 1
ATOM 5417 N N . ALA A 1 687 ? 8.168 -2.590 21.401 1.00 77.00 687 ALA A N 1
ATOM 5418 C CA . ALA A 1 687 ? 8.344 -1.178 21.713 1.00 77.00 687 ALA A CA 1
ATOM 5419 C C . ALA A 1 687 ? 8.667 -0.393 20.433 1.00 77.00 687 ALA A C 1
ATOM 5421 O O . ALA A 1 687 ? 8.891 -0.990 19.383 1.00 77.00 687 ALA A O 1
ATOM 5422 N N . GLN A 1 688 ? 8.689 0.945 20.510 1.00 74.75 688 GLN A N 1
ATOM 5423 C CA . GLN A 1 688 ? 9.044 1.790 19.361 1.00 74.75 688 GLN A CA 1
ATOM 5424 C C . GLN A 1 688 ? 10.516 1.558 18.967 1.00 74.75 688 GLN A C 1
ATOM 5426 O O . GLN A 1 688 ? 11.399 1.980 19.721 1.00 74.75 688 GLN A O 1
ATOM 5431 N N . PRO A 1 689 ? 10.799 0.901 17.824 1.00 81.38 689 PRO A N 1
ATOM 5432 C CA . PRO A 1 689 ? 12.166 0.641 17.387 1.00 81.38 689 PRO A CA 1
ATOM 5433 C C . PRO A 1 689 ? 12.866 1.940 16.996 1.00 81.38 689 PRO A C 1
ATOM 5435 O O . PRO A 1 689 ? 12.219 2.877 16.526 1.00 81.38 689 PRO A O 1
ATOM 5438 N N . HIS A 1 690 ? 14.192 1.965 17.099 1.00 84.12 690 HIS A N 1
ATOM 5439 C CA . HIS A 1 690 ? 14.978 2.952 16.369 1.00 84.12 690 HIS A CA 1
ATOM 5440 C C . HIS A 1 690 ? 15.074 2.501 14.909 1.00 84.12 690 HIS A C 1
ATOM 5442 O O . HIS A 1 690 ? 15.485 1.374 14.642 1.00 84.12 690 HIS A O 1
ATOM 5448 N N . PHE A 1 691 ? 14.692 3.366 13.972 1.00 82.88 691 PHE A N 1
ATOM 5449 C CA . PHE A 1 691 ? 14.963 3.141 12.554 1.00 82.88 691 PHE A CA 1
ATOM 5450 C C . PHE A 1 691 ? 16.397 3.594 12.231 1.00 82.88 691 PHE A C 1
ATOM 5452 O O . PHE A 1 691 ? 16.727 4.730 12.583 1.00 82.88 691 PHE A O 1
ATOM 5459 N N . PRO A 1 692 ? 17.256 2.756 11.626 1.00 81.12 692 PRO A N 1
ATOM 5460 C CA . PRO A 1 692 ? 18.622 3.149 11.286 1.00 81.12 692 PRO A CA 1
ATOM 5461 C C . PRO A 1 692 ? 18.632 4.380 10.374 1.00 81.12 692 PRO A C 1
ATOM 5463 O O . PRO A 1 692 ? 17.884 4.425 9.401 1.00 81.12 692 PRO A O 1
ATOM 5466 N N . ALA A 1 693 ? 19.470 5.376 10.666 1.00 82.19 693 ALA A N 1
ATOM 5467 C CA . ALA A 1 693 ? 19.609 6.521 9.772 1.00 82.19 693 ALA A CA 1
ATOM 5468 C C . ALA A 1 693 ? 20.185 6.072 8.423 1.00 82.19 693 ALA A C 1
ATOM 5470 O O . ALA A 1 693 ? 21.211 5.390 8.378 1.00 82.19 693 ALA A O 1
ATOM 5471 N N . ILE A 1 694 ? 19.516 6.451 7.332 1.00 80.31 694 ILE A N 1
ATOM 5472 C CA . ILE A 1 694 ? 19.973 6.170 5.973 1.00 80.31 694 ILE A CA 1
ATOM 5473 C C . ILE A 1 694 ? 20.614 7.434 5.420 1.00 80.31 694 ILE A C 1
ATOM 5475 O O . ILE A 1 694 ? 19.955 8.455 5.259 1.00 80.31 694 ILE A O 1
ATOM 5479 N N . HIS A 1 695 ? 21.901 7.347 5.099 1.00 78.31 695 HIS A N 1
ATOM 5480 C CA . HIS A 1 695 ? 22.586 8.384 4.341 1.00 78.31 695 HIS A CA 1
ATOM 5481 C C . HIS A 1 695 ? 22.461 8.060 2.852 1.00 78.31 695 HIS A C 1
ATOM 5483 O O . HIS A 1 695 ? 23.099 7.130 2.339 1.00 78.31 695 HIS A O 1
ATOM 5489 N N . TYR A 1 696 ? 21.571 8.794 2.192 1.00 76.56 696 TYR A N 1
ATOM 5490 C CA . TYR A 1 696 ? 21.421 8.774 0.745 1.00 76.56 696 TYR A CA 1
ATOM 5491 C C . TYR A 1 696 ? 22.584 9.514 0.099 1.00 76.56 696 TYR A C 1
ATOM 5493 O O . TYR A 1 696 ? 23.009 10.551 0.604 1.00 76.56 696 TYR A O 1
ATOM 5501 N N . ASP A 1 697 ? 23.094 8.967 -0.998 1.00 72.31 697 ASP A N 1
ATOM 5502 C CA . ASP A 1 697 ? 24.077 9.681 -1.804 1.00 72.31 697 ASP A CA 1
ATOM 5503 C C . ASP A 1 697 ? 23.318 10.795 -2.564 1.00 72.31 697 ASP A C 1
ATOM 5505 O O . ASP A 1 697 ? 22.272 10.522 -3.167 1.00 72.31 697 ASP A O 1
ATOM 5509 N N . GLU A 1 698 ? 23.758 12.052 -2.406 1.00 59.34 698 GLU A N 1
ATOM 5510 C CA . GLU A 1 698 ? 23.145 13.250 -3.022 1.00 59.34 698 GLU A CA 1
ATOM 5511 C C . GLU A 1 698 ? 23.412 13.357 -4.526 1.00 59.34 698 GLU A C 1
ATOM 5513 O O . GLU A 1 698 ? 24.554 13.064 -4.958 1.00 59.34 698 GLU A O 1
#

Sequence (698 aa):
MPFEPRPKQSHRAERFSSTSASATHSKDVPSTTPQAHPRMISRAYVLHLQRTRGNAATQRLLAKRGTRPRAIQRKVGFEFEDGSWRSYTRLDNNAMVGGAAAHMANLDLQGVDPEERAVQPIPGGGMSSYHIMVPDSTVMGTTLYQNLMTIPSFQRDVVSLTGQRFPNQTTFDDVCYNFAQRASTKTLKKVRAFVVEDARRRGQNTRPIKNLDEYGMRALYHDKLSRAMLLVDPNTVPAFKLGQIEGQYGKADPNAPLVPNIAPQGPPRQYNVPQQDVFVPHNASIDSVVNQYGVEHAGKKGALHQEAFFQIEADGPYPATIPGGTFDHIMDIEVVTEPFEEDQRGYEQLKGTLKRMKSIFAGLQSFVGRRETQGEFVTPDEHGFNNTSTFLAGGSPNGPQIKMQVTQGVPIEHIPILMQTFGTPTNETPQEHQRREPAREGLYRNHDPNTPDQVRTMIGDAPSLADRAIQQLKNSGIIPNQDNTSKLRGFLSMMYLYVQSVHLMDIDGIKTQIAFLSRYSFDQLAQLIPPNHQAALRDNVDEFVNIFCGVLGNGYDADDPLISFHRMRGDIYMNHREFVDMIKFLKIGEWVREIFENSRDILSARGITDFLSDWWHDEDSVEGYQKALGIFTRGHGDASRVRPDGGGLAVLENRMIDPKVRLSPDDAEKAALAYFEFLMTLRASGAQPHFPAIHYDE

Radius of gyration: 35.8 Å; chains: 1; bounding box: 78×120×120 Å

=== Feature glossary ===
Key to the feature types in this record:

— What the protein is —

Primary structure: the covalent order of the twenty standard amino acids along the backbone. Two proteins with the same sequence will (almost always) fold to the same structure; two with 30% identity often share a fold but not the details.

Database cross-references. InterPro integrates a dozen domain/family signature databases into unified entries with residue-range hits. GO terms attach function/process/location labels with evidence codes. CATH codes position the fold in a four-level structural taxonomy. Organism is the NCBI-taxonomy species name.

— Where its atoms are —

The mmCIF block holds the 3D Cartesian coordinates of each backbone atom (N, Cα, C, O) in ångströms. mmCIF is the PDB's canonical archive format — a tagged-loop text representation of the atomic model.

Six rendered views show the 3D structure from the faces of a cube — i.e. along ±x, ±y, ±z. Rendering representation is drawn randomly per protein from cartoon (secondary-structure ribbons), sticks (backbone bonds), or molecular surface; coloring is either N→C rainbow (blue at the N-terminus through red at the C-terminus) or one color per chain.

— Local backbone conformation —

DSSP 8-state secondary structure assigns each residue one of H (α-helix), G (3₁₀-helix), I (π-helix), E (extended β-strand), B (isolated β-bridge), T (hydrogen-bonded turn), S (bend), or '-' (coil). The assignment is computed from backbone hydrogen-bond geometry via the Kabsch–Sander algorithm.

P-SEA three-state annotation labels each residue as helix, strand, or coil based purely on the geometry of the Cα trace. It serves as a fallback when the full backbone (and thus DSSP) is unavailable.

The φ/ψ torsion pair specifies the backbone conformation at each residue. φ rotates about the N–Cα bond, ψ about the Cα–C bond. Steric clashes forbid most of the (φ, ψ) plane — the allowed regions (α-helix basin, β-sheet basin, left-handed helix) are the Ramachandran-allowed regions.

— Global shape and packing —

The geometric summary reports three shape descriptors. Rg (radius of gyration) measures how spread out the Cα atoms are about their centre of mass; compact globular proteins have small Rg, elongated or unfolded ones large. Cα contacts (<8 Å, |i−j|>4) count long-range residue pairs in spatial proximity — high for tightly packed folds, near zero for rods or random coil. The bounding-box extents give the protein's footprint along x, y, z in Å.

Accessible surface area quantifies burial. A residue with SASA near zero is packed into the hydrophobic core; one with SASA >100 Å² sits on the surface. Computed here via the Shrake–Rupley numerical algorithm with a 1.4 Å probe.

Plot images: a contact map (which residues are close in 3D, as an N×N binary image), a Ramachandran scatter (backbone torsion angles, revealing secondary-structure composition at a glance), and — for AlphaFold structures — a PAE heatmap (pairwise prediction confidence).

— Structural neighborhood —

The Foldseek 3Di string encodes local tertiary geometry as a 20-letter alphabet — one character per residue — derived from the relative positions of nearby Cα atoms. Unlike the amino-acid sequence, 3Di is a direct function of the 3D structure, so two proteins with the same fold have similar 3Di strings even at low sequence identity.

Nearest PDB neighbors are the top structural matches found by Foldseek when searching this structure against the entire Protein Data Bank. Each hit reports a TM-score (0 to 1; >0.5 almost always implies the same fold) and an E-value. These are *structural* homologs — they may share no detectable sequence similarity.

— Confidence and disorder —

For AlphaFold models, the B-factor field carries pLDDT — the model's own estimate of local accuracy on a 0–100 scale. Regions with pLDDT<50 should be treated as essentially unmodeled; they often correspond to intrinsically disordered segments.

B-factor (Debye–Waller factor) reflects atomic displacement in the crystal lattice. It is an experimental observable (units Å²), not a prediction; low values mean the atom is pinned down, high values mean it moves or is heterogeneous across the crystal.

Predicted aligned error is AlphaFold's pairwise confidence. Unlike pLDDT (per-residue), PAE is per-residue-pair and captures whether two parts of the structure are correctly placed relative to each other. Units are ångströms of expected positional error.